Protein AF-G0QVH7-F1 (afdb_monomer_lite)

Secondary structure (DSSP, 8-state):
-HHHHHHHHHHHHHHHHHHHHHHHHHHHHHHHHHHHHHHHHHHHHHHHTTS-------STTS---HHHHHHHHHHHHHHHHHHHHHHHHHHHHHSPPP--EEEE-SSSS----EEEEHHHHHHHHHHHHHHHHHS-GGG--TT-HHHHHHHHHHHTHHHHHHHHHHHHHHHHHHHHHHHHHHHHHHHHHHHHHHHHHHHHHHHHHHHHHHHHHHHHHHHHHTS-HHHHHHHHHHHHHHHHHHTTTTS-----------------------SS---------THHHHHHHHHHHHHHHHHHHHHHHHHHHHHHHHHHHHHHHHHHHHHHHHHHHHHHHHHHHHHHHHH-TTS-BTTB-HHHHHHHHHHHHHHHHHHHHHHHHHHGGG--GGGTHHHHHHHHHHS-HHHHHHHHH---HHHHHHHHHHH-S-THHHHHHHHHHHHHHHHHHS---HHHHHHHHHHTTSHHHHHHHHIIIIIIHHHHHHHHHHHHHHHHHHHHHHHHHHHHHHHHHHHHHHHHIIIIIHHHHHHHHHHHHHHHHHHHTS-HHHHTTSHHHHHHIIIIIITT--

Radius of gyration: 44.22 Å; chains: 1; bounding box: 103×46×129 Å

Sequence (570 aa):
MLNCIEFGLNYKYIYIQNEEYLKVQYESQKFSCINEIISYLRELKLVSQGIRIPQYSLKQQIEKNIDSDSKTLKEMIQNSINQLKILNEKLINLSSPSEKVINIKYNEEDTNFYNLNINSVTEQIISRAHSLIQQEIQFIQNSQNDYYFISFNGLNDYSVVLLDIIQEKNTNLNTNLDFMLYFQINIIIIAFVLMIFFSIILSFLIGQTIQTKQTILRIFLEIEDKTAQYLYNNCQNFIAQVNQEDDDDANSDSYLFIDEKQDFNQQQESIFGKKKKKFKNTRYEVFGLFIKILFFSIFIEIYFIINYFCEKQQLNIIQNLHNEFNITHLTDGYYSLIFNGQNQNIIKKQQTFLNKNFSLYMSELIEIVFNLNTDIHLQHAQNNNYFDDYVGYLDSFNNIMFKDICIFISENQGVNFNDCNTFANEIVKQVIRYKLYVQFQMKNYQIYTNNQNTIYMNNIANLLRIPEFYELFSLQTLYIKSSYRYLQDILLKQMEFKIQNFIVQRILFLIIFIIVILVSLLLFWIPFLQNINKQIWSTKCLLSFIPVNEINKVYNIQYFIQNVILKRKV

Organism: Ichthyophthirius multifiliis (NCBI:txid5932)

Foldseek 3Di:
DLLVVLLVVVVVLLVVLLLLLLLLLLLLLLLLLLLLLLVLLLVLLCLLVVLDQFPLDPPPDDPSDSVVSLVVSLVSNVVSLVSNVVSLVVNVVSDPQDPDWFWFDQFPPDPHTDIDGLSVLSVLLSVLSVVSSPDDSNPSDCRDRSSVRSLFRSQARNSLVSVVVSVVSLVVSVVSLVVSLVVLVVSLVVLVVVLVVVLVVVLVVVVVLVVVLVLLVVVVVPPDPVVVVVLVVVVVVVVVVVVCVVPDDDDDDDDDDDDDDDDPPPPPPPVPPPPPPPPPPCVVVSVVVSVLSVVVSVVVSVLSVVVSVLSVVLSVLLVLLSQLLSLLSNQSSLLSSLSSLVSCCLVPQCRDGRNHRSLVCSLVSLVVNVVSVVSNVVSCVVNVVVFDCVLVLVVLCCCLQPHQLLVVCCVPPVDPSVSSVVLCVVPNDDPVCVVVVSVVVVVVSVVVVPDDDPVVSVVVSVVCHDVVVSSVVCCRSPRVNSSSSVSSVSSSVRSVVSSVVSSVVSVVSVVVVVVVVVVCCVPPVVVVVVVSVVSVVVSVVVLVSDDPVVCVVDPSSVCCCVCPCVVVVD

Structure (mmCIF, N/CA/C/O backbone):
data_AF-G0QVH7-F1
#
_entry.id   AF-G0QVH7-F1
#
loop_
_atom_site.group_PDB
_atom_site.id
_atom_site.type_symbol
_atom_site.label_atom_id
_atom_site.label_alt_id
_atom_site.label_comp_id
_atom_site.label_asym_id
_atom_site.label_entity_id
_atom_site.label_seq_id
_atom_site.pdbx_PDB_ins_code
_atom_site.Cartn_x
_atom_site.Cartn_y
_atom_site.Cartn_z
_atom_site.occupancy
_atom_site.B_iso_or_equiv
_atom_site.auth_seq_id
_atom_site.auth_comp_id
_atom_site.auth_asym_id
_atom_site.auth_atom_id
_atom_site.pdbx_PDB_model_num
ATOM 1 N N . MET A 1 1 ? 23.391 1.347 -21.516 1.00 65.25 1 MET A N 1
ATOM 2 C CA . MET A 1 1 ? 23.648 2.144 -20.295 1.00 65.25 1 MET A CA 1
ATOM 3 C C . MET A 1 1 ? 22.396 2.886 -19.849 1.00 65.25 1 MET A C 1
ATOM 5 O O . MET A 1 1 ? 21.928 2.575 -18.766 1.00 65.25 1 MET A O 1
ATOM 9 N N . LEU A 1 2 ? 21.812 3.772 -20.672 1.00 74.69 2 LEU A N 1
ATOM 10 C CA . LEU A 1 2 ? 20.575 4.499 -20.326 1.00 74.69 2 LEU A CA 1
ATOM 11 C C . LEU A 1 2 ? 19.437 3.558 -19.882 1.00 74.69 2 LEU A C 1
ATOM 13 O O . LEU A 1 2 ? 18.893 3.744 -18.804 1.00 74.69 2 LEU A O 1
ATOM 17 N N . ASN A 1 3 ? 19.195 2.466 -20.615 1.00 72.25 3 ASN A N 1
ATOM 18 C CA . ASN A 1 3 ? 18.166 1.474 -20.260 1.00 72.25 3 ASN A CA 1
ATOM 19 C C . ASN A 1 3 ? 18.432 0.761 -18.926 1.00 72.25 3 ASN A C 1
ATOM 21 O O . ASN A 1 3 ? 17.499 0.397 -18.223 1.00 72.25 3 ASN A O 1
ATOM 25 N N . CYS A 1 4 ? 19.701 0.540 -18.567 1.00 73.94 4 CYS A N 1
ATOM 26 C CA . CYS A 1 4 ? 20.053 -0.087 -17.290 1.00 73.94 4 CYS A CA 1
ATOM 27 C C . CYS A 1 4 ? 19.815 0.881 -16.124 1.00 73.94 4 CYS A C 1
ATOM 29 O O . CYS A 1 4 ? 19.400 0.452 -15.053 1.00 73.94 4 CYS A O 1
ATOM 31 N N . ILE A 1 5 ? 20.060 2.178 -16.348 1.00 75.44 5 ILE A N 1
ATOM 32 C CA . ILE A 1 5 ? 19.785 3.243 -15.377 1.00 75.44 5 ILE A CA 1
ATOM 33 C C . ILE A 1 5 ? 18.271 3.405 -15.197 1.00 75.44 5 ILE A C 1
ATOM 35 O O . ILE A 1 5 ? 17.802 3.395 -14.065 1.00 75.44 5 ILE A O 1
ATOM 39 N N . GLU A 1 6 ? 17.510 3.477 -16.292 1.00 79.94 6 GLU A N 1
ATOM 40 C CA . GLU A 1 6 ? 16.041 3.509 -16.275 1.00 79.94 6 GLU A CA 1
ATOM 41 C C . GLU A 1 6 ? 15.466 2.309 -15.511 1.00 79.94 6 GLU A C 1
ATOM 43 O O . GLU A 1 6 ? 14.672 2.477 -14.587 1.00 79.94 6 GLU A O 1
ATOM 48 N N . PHE A 1 7 ? 15.902 1.096 -15.861 1.00 78.06 7 PHE A N 1
ATOM 49 C CA . PHE A 1 7 ? 15.437 -0.125 -15.211 1.00 78.06 7 PHE A CA 1
ATOM 50 C C . PHE A 1 7 ? 15.760 -0.131 -13.712 1.00 78.06 7 PHE A C 1
ATOM 52 O O . PHE A 1 7 ? 14.882 -0.398 -12.895 1.00 78.06 7 PHE A O 1
ATOM 59 N N . GLY A 1 8 ? 17.001 0.200 -13.337 1.00 78.44 8 GLY A N 1
ATOM 60 C CA . GLY A 1 8 ? 17.431 0.211 -11.938 1.00 78.44 8 GLY A CA 1
ATOM 61 C C . GLY A 1 8 ? 16.697 1.252 -11.091 1.00 78.44 8 GLY A C 1
ATOM 62 O O . GLY A 1 8 ? 16.303 0.959 -9.962 1.00 78.44 8 GLY A O 1
ATOM 63 N N . LEU A 1 9 ? 16.469 2.450 -11.635 1.00 78.06 9 LEU A N 1
ATOM 64 C CA . LEU A 1 9 ? 15.738 3.505 -10.935 1.00 78.06 9 LEU A CA 1
ATOM 65 C C . LEU A 1 9 ? 14.272 3.132 -10.748 1.00 78.06 9 LEU A C 1
ATOM 67 O O . LEU A 1 9 ? 13.767 3.226 -9.632 1.00 78.06 9 LEU A O 1
ATOM 71 N N . ASN A 1 10 ? 13.601 2.631 -11.783 1.00 77.12 10 ASN A N 1
ATOM 72 C CA . ASN A 1 10 ? 12.195 2.274 -11.636 1.00 77.12 10 ASN A CA 1
ATOM 73 C C . ASN A 1 10 ? 12.003 1.044 -10.749 1.00 77.12 10 ASN A C 1
ATOM 75 O O . ASN A 1 10 ? 11.040 1.005 -9.993 1.00 77.12 10 ASN A O 1
ATOM 79 N N . TYR A 1 11 ? 12.920 0.073 -10.783 1.00 81.88 11 TYR A N 1
ATOM 80 C CA . TYR A 1 11 ? 12.908 -1.040 -9.834 1.00 81.88 11 TYR A CA 1
ATOM 81 C C . TYR A 1 11 ? 12.993 -0.535 -8.387 1.00 81.88 11 TYR A C 1
ATOM 83 O O . TYR A 1 11 ? 12.219 -0.962 -7.533 1.00 81.88 11 TYR A O 1
ATOM 91 N N . LYS A 1 12 ? 13.883 0.431 -8.120 1.00 84.38 12 LYS A N 1
ATOM 92 C CA . LYS A 1 12 ? 13.984 1.073 -6.805 1.00 84.38 12 LYS A CA 1
ATOM 93 C C . LYS A 1 12 ? 12.679 1.774 -6.412 1.00 84.38 12 LYS A C 1
ATOM 95 O O . LYS A 1 12 ? 12.243 1.616 -5.278 1.00 84.38 12 LYS A O 1
ATOM 100 N N . TYR A 1 13 ? 12.054 2.522 -7.319 1.00 81.62 13 TYR A N 1
ATOM 101 C CA . TYR A 1 13 ? 10.781 3.194 -7.034 1.00 81.62 13 TYR A CA 1
ATOM 102 C C . TYR A 1 13 ? 9.643 2.212 -6.765 1.00 81.62 13 TYR A C 1
ATOM 104 O O . TYR A 1 13 ? 8.891 2.410 -5.821 1.00 81.62 13 TYR A O 1
ATOM 112 N N . ILE A 1 14 ? 9.555 1.130 -7.536 1.00 79.75 14 ILE A N 1
ATOM 113 C CA . ILE A 1 14 ? 8.578 0.062 -7.314 1.00 79.75 14 ILE A CA 1
ATOM 114 C C . ILE A 1 14 ? 8.753 -0.559 -5.921 1.00 79.75 14 ILE A C 1
ATOM 116 O O . ILE A 1 14 ? 7.776 -0.778 -5.208 1.00 79.75 14 ILE A O 1
ATOM 120 N N . TYR A 1 15 ? 9.999 -0.818 -5.522 1.00 83.56 15 TYR A N 1
ATOM 121 C CA . TYR A 1 15 ? 10.307 -1.344 -4.197 1.00 83.56 15 TYR A CA 1
ATOM 122 C C . TYR A 1 15 ? 9.892 -0.366 -3.083 1.00 83.56 15 TYR A C 1
ATOM 124 O O . TYR A 1 15 ? 9.207 -0.767 -2.145 1.00 83.56 15 TYR A O 1
ATOM 132 N N . ILE A 1 16 ? 10.224 0.924 -3.231 1.00 86.00 16 ILE A N 1
ATOM 133 C CA . ILE A 1 16 ? 9.789 1.988 -2.308 1.00 86.00 16 ILE A CA 1
ATOM 134 C C . ILE A 1 16 ? 8.260 2.034 -2.225 1.00 86.00 16 ILE A C 1
ATOM 136 O O . ILE A 1 16 ? 7.710 2.127 -1.134 1.00 86.00 16 ILE A O 1
ATOM 140 N N . GLN A 1 17 ? 7.565 1.920 -3.357 1.00 85.62 17 GLN A N 1
ATOM 141 C CA . GLN A 1 17 ? 6.107 1.942 -3.399 1.00 85.62 17 GLN A CA 1
ATOM 142 C C . GLN A 1 17 ? 5.501 0.791 -2.579 1.00 85.62 17 GLN A C 1
ATOM 144 O O . GLN A 1 17 ? 4.543 1.013 -1.842 1.00 85.62 17 GLN A O 1
ATOM 149 N N . ASN A 1 18 ? 6.073 -0.418 -2.655 1.00 87.50 18 ASN A N 1
ATOM 150 C CA . ASN A 1 18 ? 5.597 -1.550 -1.855 1.00 87.50 18 ASN A CA 1
ATOM 151 C C . ASN A 1 18 ? 5.800 -1.325 -0.349 1.00 87.50 18 ASN A C 1
ATOM 153 O O . ASN A 1 18 ? 4.902 -1.584 0.452 1.00 87.50 18 ASN A O 1
ATOM 157 N N . GLU A 1 19 ? 6.961 -0.791 0.043 1.00 88.81 19 GLU A N 1
ATOM 158 C CA . GLU A 1 19 ? 7.214 -0.427 1.441 1.00 88.81 19 GLU A CA 1
ATOM 159 C C . GLU A 1 19 ? 6.240 0.649 1.941 1.00 88.81 19 GLU A C 1
ATOM 161 O O . GLU A 1 19 ? 5.760 0.565 3.072 1.00 88.81 19 GLU A O 1
ATOM 166 N N . GLU A 1 20 ? 5.903 1.640 1.114 1.00 89.50 20 GLU A N 1
ATOM 167 C CA . GLU A 1 20 ? 4.925 2.672 1.465 1.00 89.50 20 GLU A CA 1
ATOM 168 C C . GLU A 1 20 ? 3.497 2.110 1.610 1.00 89.50 20 GLU A C 1
ATOM 170 O O . GLU A 1 20 ? 2.791 2.488 2.548 1.00 89.50 20 GLU A O 1
ATOM 175 N N . TYR A 1 21 ? 3.077 1.146 0.778 1.00 91.44 21 TYR A N 1
ATOM 176 C CA . TYR A 1 21 ? 1.792 0.455 0.969 1.00 91.44 21 TYR A CA 1
ATOM 177 C C . TYR A 1 21 ? 1.724 -0.287 2.306 1.00 91.44 21 TYR A C 1
ATOM 179 O O . TYR A 1 21 ? 0.746 -0.139 3.043 1.00 91.44 21 TYR A O 1
ATOM 187 N N . LEU A 1 22 ? 2.785 -1.014 2.670 1.00 91.38 22 LEU A N 1
ATOM 188 C CA . LEU A 1 22 ? 2.882 -1.681 3.972 1.00 91.38 22 LEU A CA 1
ATOM 189 C C . LEU A 1 22 ? 2.801 -0.681 5.133 1.00 91.38 22 LEU A C 1
ATOM 191 O O . LEU A 1 22 ? 2.141 -0.947 6.138 1.00 91.38 22 LEU A O 1
ATOM 195 N N . LYS A 1 23 ? 3.426 0.496 5.001 1.00 91.25 23 LYS A N 1
ATOM 196 C CA . LYS A 1 23 ? 3.336 1.555 6.018 1.00 91.25 23 LYS A CA 1
ATOM 197 C C . LYS A 1 23 ? 1.904 2.050 6.190 1.00 91.25 23 LYS A C 1
ATOM 199 O O . LYS A 1 23 ? 1.480 2.215 7.331 1.00 91.25 23 LYS A O 1
ATOM 204 N N . VAL A 1 24 ? 1.163 2.285 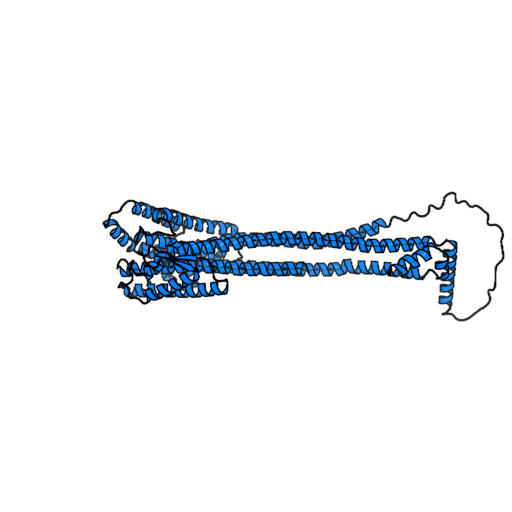5.106 1.00 92.31 24 VAL A N 1
ATOM 205 C CA . VAL A 1 24 ? -0.251 2.697 5.195 1.00 92.31 24 VAL A CA 1
ATOM 206 C C . VAL A 1 24 ? -1.091 1.605 5.849 1.00 92.31 24 VAL A C 1
ATOM 208 O O . VAL A 1 24 ? -1.878 1.899 6.750 1.00 92.31 24 VAL A O 1
ATOM 211 N N . GLN A 1 25 ? -0.889 0.345 5.456 1.00 92.25 25 GLN A N 1
ATOM 212 C CA . GLN A 1 25 ? -1.597 -0.786 6.048 1.00 92.25 25 GLN A CA 1
ATOM 213 C C . GLN A 1 25 ? -1.360 -0.865 7.559 1.00 92.25 25 GLN A C 1
ATOM 215 O O . GLN A 1 25 ? -2.318 -0.940 8.327 1.00 92.25 25 GLN A O 1
ATOM 220 N N . TYR A 1 26 ? -0.103 -0.811 8.003 1.00 92.75 26 TYR A N 1
ATOM 221 C CA . TYR A 1 26 ? 0.222 -0.920 9.423 1.00 92.75 26 TYR A CA 1
ATOM 222 C C . TYR A 1 26 ? -0.276 0.269 10.247 1.00 92.75 26 TYR A C 1
ATOM 224 O O . TYR A 1 26 ? -0.734 0.056 11.369 1.00 92.75 26 TYR A O 1
ATOM 232 N N . GLU A 1 27 ? -0.257 1.496 9.715 1.00 92.56 27 GLU A N 1
ATOM 233 C CA . GLU A 1 27 ? -0.864 2.647 10.406 1.00 92.56 27 GLU A CA 1
ATOM 234 C C . GLU A 1 27 ? -2.385 2.520 10.501 1.00 92.56 27 GLU A C 1
ATOM 236 O O . GLU A 1 27 ? -2.964 2.801 11.551 1.00 92.56 27 GLU A O 1
ATOM 241 N N . SER A 1 28 ? -3.045 2.039 9.443 1.00 92.88 28 SER A N 1
ATOM 242 C CA . SER A 1 28 ? -4.488 1.814 9.498 1.00 92.88 28 SER A CA 1
ATOM 243 C C . SER A 1 28 ? -4.859 0.700 10.484 1.00 92.88 28 SER A C 1
ATOM 245 O O . SER A 1 28 ? -5.771 0.847 11.299 1.00 92.88 28 SER A O 1
ATOM 247 N N . GLN A 1 29 ? -4.100 -0.398 10.500 1.00 91.75 29 GLN A N 1
ATOM 248 C CA . GLN A 1 29 ? -4.285 -1.469 11.480 1.00 91.75 29 GLN A CA 1
ATOM 249 C C . GLN A 1 29 ? -3.993 -0.991 12.907 1.00 91.75 29 GLN A C 1
ATOM 251 O O . GLN A 1 29 ? -4.698 -1.381 13.834 1.00 91.75 29 GLN A O 1
ATOM 256 N N . LYS A 1 30 ? -3.006 -0.107 13.104 1.00 93.12 30 LYS A N 1
ATOM 257 C CA . LYS A 1 30 ? -2.741 0.556 14.391 1.00 93.12 30 LYS A CA 1
ATOM 258 C C . LYS A 1 30 ? -3.943 1.392 14.835 1.00 93.12 30 LYS A C 1
ATOM 260 O O . LYS A 1 30 ? -4.366 1.276 15.986 1.00 93.12 30 LYS A O 1
ATOM 265 N N . PHE A 1 31 ? -4.531 2.168 13.925 1.00 94.00 31 PHE A N 1
ATOM 266 C CA . PHE A 1 31 ? -5.749 2.940 14.181 1.00 94.00 31 PHE A CA 1
ATOM 267 C C . PHE A 1 31 ? -6.937 2.040 14.556 1.00 94.00 31 PHE A C 1
ATOM 269 O O . PHE A 1 31 ? -7.632 2.309 15.538 1.00 94.00 31 PHE A O 1
ATOM 276 N N . SER A 1 32 ? -7.130 0.932 13.838 1.00 92.12 32 SER A N 1
ATOM 277 C CA . SER A 1 32 ? -8.135 -0.092 14.150 1.00 92.12 32 SER A CA 1
ATOM 278 C C . SER A 1 32 ? -7.918 -0.709 15.540 1.00 92.12 32 SER A C 1
ATOM 280 O O . SER A 1 32 ? -8.796 -0.619 16.400 1.00 92.12 32 SER A O 1
ATOM 282 N N . CYS A 1 33 ? -6.716 -1.220 15.829 1.00 92.19 33 CYS A N 1
ATOM 283 C CA . CYS A 1 33 ? -6.374 -1.846 17.112 1.00 92.19 33 CYS A CA 1
ATOM 284 C C . CYS A 1 33 ? -6.582 -0.917 18.319 1.00 92.19 33 CYS A C 1
ATOM 286 O O . CYS A 1 33 ? -6.999 -1.370 19.383 1.00 92.19 33 CYS A O 1
ATOM 288 N N . ILE A 1 34 ? -6.311 0.381 18.183 1.00 94.00 34 ILE A N 1
ATOM 289 C CA . ILE A 1 34 ? -6.510 1.336 19.282 1.00 94.00 34 ILE A CA 1
ATOM 290 C C . ILE A 1 34 ? -7.991 1.585 19.533 1.00 94.00 34 ILE A C 1
ATOM 292 O O . ILE A 1 34 ? -8.432 1.559 20.684 1.00 94.00 34 ILE A O 1
ATOM 296 N N . ASN A 1 35 ? -8.778 1.750 18.470 1.00 92.75 35 ASN A N 1
ATOM 297 C CA . ASN A 1 35 ? -10.224 1.854 18.607 1.00 92.75 35 ASN A CA 1
ATOM 298 C C . ASN A 1 35 ? -10.833 0.580 19.213 1.00 92.75 35 ASN A C 1
ATOM 300 O O . ASN A 1 35 ? -11.758 0.674 20.017 1.00 92.75 35 ASN A O 1
ATOM 304 N N . GLU A 1 36 ? -10.288 -0.598 18.920 1.00 90.19 36 GLU A N 1
ATOM 305 C CA . GLU A 1 36 ? -10.708 -1.841 19.573 1.00 90.19 36 GLU A CA 1
ATOM 306 C C . GLU A 1 36 ? -10.403 -1.864 21.065 1.00 90.19 36 GLU A C 1
ATOM 308 O O . GLU A 1 36 ? -11.285 -2.189 21.856 1.00 90.19 36 GLU A O 1
ATOM 313 N N . ILE A 1 37 ? -9.181 -1.496 21.465 1.00 92.81 37 ILE A N 1
ATOM 314 C CA . ILE A 1 37 ? -8.807 -1.426 22.883 1.00 92.81 37 ILE A CA 1
ATOM 315 C C . ILE A 1 37 ? -9.775 -0.495 23.622 1.00 92.81 37 ILE A C 1
ATOM 317 O O . ILE A 1 37 ? -10.302 -0.861 24.671 1.00 92.81 37 ILE A O 1
ATOM 321 N N . ILE A 1 38 ? -10.070 0.678 23.053 1.00 92.88 38 ILE A N 1
ATOM 322 C CA . ILE A 1 38 ? -11.018 1.639 23.633 1.00 92.88 38 ILE A CA 1
ATOM 323 C C . ILE A 1 38 ? -12.429 1.041 23.720 1.00 92.88 38 ILE A C 1
ATOM 325 O O . ILE A 1 38 ? -13.091 1.186 24.751 1.00 92.88 38 ILE A O 1
ATOM 329 N N . SER A 1 39 ? -12.875 0.347 22.671 1.00 89.56 39 SER A N 1
ATOM 330 C CA . SER A 1 39 ? -14.177 -0.319 22.626 1.00 89.56 39 SER A CA 1
ATOM 331 C C . SER A 1 39 ? -14.291 -1.374 23.728 1.00 89.56 39 SER A C 1
ATOM 333 O O . SER A 1 39 ? -15.182 -1.295 24.571 1.00 89.56 39 SER A O 1
ATOM 335 N N . TYR A 1 40 ? -13.338 -2.304 23.814 1.00 89.62 40 TYR A N 1
ATOM 336 C CA . TYR A 1 40 ? -13.360 -3.362 24.822 1.00 89.62 40 TYR A CA 1
ATOM 337 C C . TYR A 1 40 ? -13.193 -2.838 26.251 1.00 89.62 40 TYR A C 1
ATOM 339 O O . TYR A 1 40 ? -13.831 -3.363 27.159 1.00 89.62 40 TYR A O 1
ATOM 347 N N . LEU A 1 41 ? -12.399 -1.785 26.475 1.00 90.62 41 LEU A N 1
ATOM 348 C CA . LEU A 1 41 ? -12.286 -1.151 27.795 1.00 90.62 41 LEU A CA 1
ATOM 349 C C . LEU A 1 41 ? -13.599 -0.499 28.235 1.00 90.62 41 LEU A C 1
ATOM 351 O O . LEU A 1 41 ? -13.968 -0.563 29.409 1.00 90.62 41 LEU A O 1
ATOM 355 N N . ARG A 1 42 ? -14.333 0.112 27.305 1.00 87.56 42 ARG A N 1
ATOM 356 C CA . ARG A 1 42 ? -15.668 0.653 27.585 1.00 87.56 42 ARG A CA 1
ATOM 357 C C . ARG A 1 42 ? -16.667 -0.437 27.885 1.00 87.56 42 ARG A C 1
ATOM 359 O O . ARG A 1 42 ? -17.449 -0.291 28.818 1.00 87.56 42 ARG A O 1
ATOM 366 N N . GLU A 1 43 ? -16.611 -1.530 27.140 1.00 84.12 43 GLU A N 1
ATOM 367 C CA . GLU A 1 43 ? -17.443 -2.691 27.413 1.00 84.12 43 GLU A CA 1
ATOM 368 C C . GLU A 1 43 ? -17.134 -3.298 28.783 1.00 84.12 43 GLU A C 1
ATOM 370 O O . GLU A 1 43 ? -18.051 -3.565 29.557 1.00 84.12 43 GLU A O 1
ATOM 375 N N . LEU A 1 44 ? -15.854 -3.417 29.140 1.00 87.25 44 LEU A N 1
ATOM 376 C CA . LEU A 1 44 ? -15.420 -3.874 30.459 1.00 87.25 44 LEU A CA 1
ATOM 377 C C . LEU A 1 44 ? -15.947 -2.958 31.575 1.00 87.25 44 LEU A C 1
ATOM 379 O O . LEU A 1 44 ? -16.356 -3.434 32.634 1.00 87.25 44 LEU A O 1
ATOM 383 N N . LYS A 1 45 ? -16.019 -1.650 31.319 1.00 87.00 45 LYS A N 1
ATOM 384 C CA . LYS A 1 45 ? -16.647 -0.688 32.227 1.00 87.00 45 LYS A CA 1
ATOM 385 C C . LYS A 1 45 ? -18.173 -0.830 32.299 1.00 87.00 45 LYS A C 1
ATOM 387 O O . LYS A 1 45 ? -18.756 -0.689 33.368 1.00 87.00 45 LYS A O 1
ATOM 392 N N . LEU A 1 46 ? -18.862 -1.094 31.194 1.00 82.19 46 LEU A N 1
ATOM 393 C CA . LEU A 1 46 ? -20.309 -1.342 31.237 1.00 82.19 46 LEU A CA 1
ATOM 394 C C . LEU A 1 46 ? -20.630 -2.620 32.030 1.00 82.19 46 LEU A C 1
ATOM 396 O O . LEU A 1 46 ? -21.614 -2.659 32.774 1.00 82.19 46 LEU A O 1
ATOM 400 N N . VAL A 1 47 ? -19.765 -3.633 31.922 1.00 82.88 47 VAL A N 1
ATOM 401 C CA . VAL A 1 47 ? -19.802 -4.849 32.747 1.00 82.88 47 VAL A CA 1
ATOM 402 C C . VAL A 1 47 ? -19.556 -4.517 34.222 1.00 82.88 47 VAL A C 1
ATOM 404 O O . VAL A 1 47 ? -20.316 -4.980 35.071 1.00 82.88 47 VAL A O 1
ATOM 407 N N . SER A 1 48 ? -18.581 -3.654 34.545 1.00 84.38 48 SER A N 1
ATOM 408 C CA . SER A 1 48 ? -18.323 -3.242 35.938 1.00 84.38 48 SER A CA 1
ATOM 409 C C . SER A 1 48 ? -19.504 -2.537 36.598 1.00 84.38 48 SER A C 1
ATOM 411 O O . SER A 1 48 ? -19.717 -2.665 37.801 1.00 84.38 48 SER A O 1
ATOM 413 N N . GLN A 1 49 ? -20.312 -1.839 35.804 1.00 80.50 49 GLN A N 1
ATOM 414 C CA . GLN A 1 49 ? -21.512 -1.145 36.264 1.00 80.50 49 GLN A CA 1
ATOM 415 C C . GLN A 1 49 ? -22.747 -2.057 36.365 1.00 80.50 49 GLN A C 1
ATOM 417 O O . GLN A 1 49 ? -23.830 -1.576 36.700 1.00 80.50 49 GLN A O 1
ATOM 422 N N . GLY A 1 50 ? -22.635 -3.351 36.037 1.00 73.25 50 GLY A N 1
ATOM 423 C CA . GLY A 1 50 ? -23.779 -4.269 35.977 1.00 73.25 50 GLY A CA 1
ATOM 424 C C . GLY A 1 50 ? -24.814 -3.872 34.915 1.00 73.25 50 GLY A C 1
ATOM 425 O O . GLY A 1 50 ? -25.973 -4.297 34.948 1.00 73.25 50 GLY A O 1
ATOM 426 N N . ILE A 1 51 ? -24.429 -3.010 33.970 1.00 69.25 51 ILE A N 1
ATOM 427 C CA . ILE A 1 51 ? -25.284 -2.613 32.850 1.00 69.25 51 ILE A CA 1
ATOM 428 C C . ILE A 1 51 ? -25.330 -3.748 31.831 1.00 69.25 51 ILE A C 1
ATOM 430 O O . ILE A 1 51 ? -26.334 -3.892 31.141 1.00 69.25 51 ILE A O 1
ATOM 434 N N . ARG A 1 52 ? -24.296 -4.592 31.801 1.00 63.19 52 ARG A N 1
ATOM 435 C CA . ARG A 1 52 ? -24.077 -5.589 30.764 1.00 63.19 52 ARG A CA 1
ATOM 436 C C . ARG A 1 52 ? -23.791 -6.978 31.346 1.00 63.19 52 ARG A C 1
ATOM 438 O O . ARG A 1 52 ? -22.952 -7.099 32.230 1.00 63.19 52 ARG A O 1
ATOM 445 N N . ILE A 1 53 ? -24.431 -8.008 30.787 1.00 54.88 53 ILE A N 1
ATOM 446 C CA . ILE A 1 53 ? -23.965 -9.406 30.847 1.00 54.88 53 ILE A CA 1
ATOM 447 C C . ILE A 1 53 ? -23.745 -9.823 29.391 1.00 54.88 53 ILE A C 1
ATOM 449 O O . ILE A 1 53 ? -24.713 -10.155 28.700 1.00 54.88 53 ILE A O 1
ATOM 453 N N . PRO A 1 54 ? -22.528 -9.663 28.857 1.00 54.31 54 PRO A N 1
ATOM 454 C CA . PRO A 1 54 ? -22.247 -10.078 27.498 1.00 54.31 54 PRO A CA 1
ATOM 455 C C . PRO A 1 54 ? -22.527 -11.567 27.250 1.00 54.31 54 PRO A C 1
ATOM 457 O O . PRO A 1 54 ? -22.511 -12.398 28.145 1.00 54.31 54 PRO A O 1
ATOM 460 N N . GLN A 1 55 ? -22.778 -11.921 25.992 1.00 55.88 55 GLN A N 1
ATOM 461 C CA . GLN A 1 55 ? -22.827 -13.316 25.546 1.00 55.88 55 GLN A CA 1
ATOM 462 C C . GLN A 1 55 ? -21.542 -13.664 24.785 1.00 55.88 55 GLN A C 1
ATOM 464 O O . GLN A 1 55 ? -21.591 -14.241 23.703 1.00 55.88 55 GLN A O 1
ATOM 469 N N . TYR A 1 56 ? -20.371 -13.262 25.296 1.00 50.59 56 TYR A N 1
ATOM 470 C CA . TYR A 1 56 ? -19.119 -13.464 24.552 1.00 50.59 56 TYR A CA 1
ATOM 471 C C . TYR A 1 56 ? -18.701 -14.937 24.458 1.00 50.59 56 TYR A C 1
ATOM 473 O O . TYR A 1 56 ? -17.868 -15.282 23.620 1.00 50.59 56 TYR A O 1
ATOM 481 N N . SER A 1 57 ? -19.310 -15.820 25.256 1.00 43.34 57 SER A N 1
ATOM 482 C CA . SER A 1 57 ? -19.205 -17.264 25.065 1.00 43.34 57 SER A CA 1
ATOM 483 C C . SER A 1 57 ? -20.436 -17.816 24.332 1.00 43.34 57 SER A C 1
ATOM 485 O O . SER A 1 57 ? -21.493 -18.042 24.909 1.00 43.34 57 SER A O 1
ATOM 487 N N . LEU A 1 58 ? -20.278 -18.092 23.034 1.00 45.78 58 LEU A N 1
ATOM 488 C CA . LEU A 1 58 ? -21.208 -18.946 22.275 1.00 45.78 58 LEU A CA 1
ATOM 489 C C . LEU A 1 58 ? -20.990 -20.442 22.575 1.00 45.78 58 LEU A C 1
ATOM 491 O O . LEU A 1 58 ? -21.804 -21.285 22.203 1.00 45.78 58 LEU A O 1
ATOM 495 N N . LYS A 1 59 ? -19.929 -20.791 23.323 1.00 44.28 59 LYS A N 1
ATOM 496 C CA . LYS A 1 59 ? -19.776 -22.129 23.905 1.00 44.28 59 LYS A CA 1
ATOM 497 C C . LYS A 1 59 ? -20.871 -22.333 24.954 1.00 44.28 59 LYS A C 1
ATOM 499 O O . LYS A 1 59 ? -20.772 -21.820 26.063 1.00 44.28 59 LYS A O 1
ATOM 504 N N . GLN A 1 60 ? -21.880 -23.114 24.577 1.00 43.78 60 GLN A N 1
ATOM 505 C CA . GLN A 1 60 ? -23.145 -23.416 25.265 1.00 43.78 60 GLN A CA 1
ATOM 506 C C . GLN A 1 60 ? -23.082 -23.942 26.723 1.00 43.78 60 GLN A C 1
ATOM 508 O O . GLN A 1 60 ? -24.061 -24.521 27.183 1.00 43.78 60 GLN A O 1
ATOM 513 N N . GLN A 1 61 ? -22.000 -23.782 27.492 1.00 45.09 61 GLN A N 1
ATOM 514 C CA . GLN A 1 61 ? -21.903 -24.361 28.846 1.00 45.09 61 GLN A CA 1
ATOM 515 C C . GLN A 1 61 ? -21.161 -23.515 29.894 1.00 45.09 61 GLN A C 1
ATOM 517 O O . GLN A 1 61 ? -20.992 -23.984 31.016 1.00 45.09 61 GLN A O 1
ATOM 522 N N . ILE A 1 62 ? -20.727 -22.289 29.588 1.00 52.19 62 ILE A N 1
ATOM 523 C CA . ILE A 1 62 ? -20.146 -21.412 30.618 1.00 52.19 62 ILE A CA 1
ATOM 524 C C . ILE A 1 62 ? -21.293 -20.652 31.293 1.00 52.19 62 ILE A C 1
ATOM 526 O O . ILE A 1 62 ? -22.102 -20.018 30.616 1.00 52.19 62 ILE A O 1
ATOM 530 N N . GLU A 1 63 ? -21.403 -20.752 32.621 1.00 55.25 63 GLU A N 1
ATOM 531 C CA . GLU A 1 63 ? -22.374 -19.975 33.396 1.00 55.25 63 GLU A CA 1
ATOM 532 C C . GLU A 1 63 ? -22.225 -18.485 33.059 1.00 55.25 63 GLU A C 1
ATOM 534 O O . GLU A 1 63 ? -21.142 -17.917 33.196 1.00 55.25 63 GLU A O 1
ATOM 539 N N . LYS A 1 64 ? -23.320 -17.867 32.596 1.00 64.56 64 LYS A N 1
ATOM 540 C CA . LYS A 1 64 ? -23.402 -16.441 32.252 1.00 64.56 64 LYS A CA 1
ATOM 541 C C . LYS A 1 64 ? -23.177 -15.605 33.512 1.00 64.56 64 LYS A C 1
ATOM 543 O O . LYS A 1 64 ? -24.124 -15.294 34.232 1.00 64.56 64 LYS A O 1
ATOM 548 N N . ASN A 1 65 ? -21.921 -15.288 33.794 1.00 72.19 65 ASN A N 1
ATOM 549 C CA . ASN A 1 65 ? -21.509 -14.519 34.960 1.00 72.19 65 ASN A CA 1
ATOM 550 C C . ASN A 1 65 ? -20.557 -13.392 34.535 1.00 72.19 65 ASN A C 1
ATOM 552 O O . ASN A 1 65 ? -19.711 -13.579 33.658 1.00 72.19 65 ASN A O 1
ATOM 556 N N . ILE A 1 66 ? -20.665 -12.250 35.215 1.00 76.81 66 ILE A N 1
ATOM 557 C CA . ILE A 1 66 ? -19.834 -11.046 35.068 1.00 76.81 66 ILE A CA 1
ATOM 558 C C . ILE A 1 66 ? -18.338 -11.393 35.027 1.00 76.81 66 ILE A C 1
ATOM 560 O O . ILE A 1 66 ? -17.591 -10.834 34.222 1.00 76.81 66 ILE A O 1
ATOM 564 N N . ASP A 1 67 ? -17.902 -12.355 35.843 1.00 80.56 67 ASP A N 1
ATOM 565 C CA . ASP A 1 67 ? -16.502 -12.785 35.907 1.00 80.56 67 ASP A CA 1
ATOM 566 C C . ASP A 1 67 ? -16.027 -13.469 34.615 1.00 80.56 67 ASP A C 1
ATOM 568 O O . ASP A 1 67 ? -14.902 -13.244 34.162 1.00 80.56 67 ASP A O 1
ATOM 572 N N . SER A 1 68 ? -16.890 -14.276 33.990 1.00 78.12 68 SER A N 1
ATOM 573 C CA . SER A 1 68 ? -16.578 -14.981 32.739 1.00 78.12 68 SER A CA 1
ATOM 574 C C . SER A 1 68 ? -16.457 -14.017 31.553 1.00 78.12 68 SER A C 1
ATOM 576 O O . SER A 1 68 ? -15.535 -14.127 30.738 1.00 78.12 68 SER A O 1
ATOM 578 N N . ASP A 1 69 ? -17.327 -13.009 31.504 1.00 77.19 69 ASP A N 1
ATOM 579 C CA . ASP A 1 69 ? -17.318 -11.985 30.464 1.00 77.19 69 ASP A CA 1
ATOM 580 C C . ASP A 1 69 ? -16.154 -11.016 30.630 1.00 77.19 69 ASP A C 1
ATOM 582 O O . ASP A 1 69 ? -15.480 -10.681 29.657 1.00 77.19 69 ASP A O 1
ATOM 586 N N . SER A 1 70 ? -15.866 -10.614 31.869 1.00 84.50 70 SER A N 1
ATOM 587 C CA . SER A 1 70 ? -14.674 -9.835 32.195 1.00 84.50 70 SER A CA 1
ATOM 588 C C . SER A 1 70 ? -13.403 -10.550 31.759 1.00 84.50 70 SER A C 1
ATOM 590 O O . SER A 1 70 ? -12.551 -9.942 31.112 1.00 84.50 70 SER A O 1
ATOM 592 N N . LYS A 1 71 ? -13.282 -11.851 32.050 1.00 87.25 71 LYS A N 1
ATOM 593 C CA . LYS A 1 71 ? -12.130 -12.645 31.618 1.00 87.25 71 LYS A CA 1
ATOM 594 C C . LYS A 1 71 ? -11.997 -12.653 30.094 1.00 87.25 71 LYS A C 1
ATOM 596 O O . LYS A 1 71 ? -10.913 -12.385 29.583 1.00 87.25 71 LYS A O 1
ATOM 601 N N . THR A 1 72 ? -13.097 -12.880 29.379 1.00 83.50 72 THR A N 1
ATOM 602 C CA . THR A 1 72 ? -13.107 -12.906 27.908 1.00 83.50 72 THR A CA 1
ATOM 603 C C . THR A 1 72 ? -12.732 -11.545 27.312 1.00 83.50 72 THR A C 1
ATOM 605 O O . THR A 1 72 ? -11.893 -11.466 26.417 1.00 83.50 72 THR A O 1
ATOM 608 N N . LEU A 1 73 ? -13.284 -10.451 27.845 1.00 86.31 73 LEU A N 1
ATOM 609 C CA . LEU A 1 73 ? -12.935 -9.090 27.431 1.00 86.31 73 LEU A CA 1
ATOM 610 C C . LEU A 1 73 ? -11.466 -8.767 27.715 1.00 86.31 73 LEU A C 1
ATOM 612 O O . LEU A 1 73 ? -10.791 -8.200 26.861 1.00 86.31 73 LEU A O 1
ATOM 616 N N . LYS A 1 74 ? -10.943 -9.160 28.880 1.00 90.69 74 LYS A N 1
ATOM 617 C CA . LYS A 1 74 ? -9.523 -8.999 29.224 1.00 90.69 74 LYS A CA 1
ATOM 618 C C . LYS A 1 74 ? -8.612 -9.760 28.260 1.00 90.69 74 LYS A C 1
ATOM 620 O O . LYS A 1 74 ? -7.599 -9.207 27.838 1.00 90.69 74 LYS A O 1
ATOM 625 N N . GLU A 1 75 ? -8.981 -10.978 27.863 1.00 89.56 75 GLU A N 1
ATOM 626 C CA . GLU A 1 75 ? -8.264 -11.748 26.836 1.00 89.56 75 GLU A CA 1
ATOM 627 C C . GLU A 1 75 ? -8.307 -11.049 25.465 1.00 89.56 75 GLU A C 1
ATOM 629 O O . GLU A 1 75 ? -7.277 -10.936 24.798 1.00 89.56 75 GLU A O 1
ATOM 634 N N . MET A 1 76 ? -9.461 -10.505 25.059 1.00 87.50 76 MET A N 1
ATOM 635 C CA . MET A 1 76 ? -9.589 -9.731 23.816 1.00 87.50 76 MET A CA 1
ATOM 636 C C . MET A 1 76 ? -8.734 -8.457 23.835 1.00 87.50 76 MET A C 1
ATOM 638 O O . MET A 1 76 ? -8.009 -8.201 22.873 1.00 87.50 76 MET A O 1
ATOM 642 N N . ILE A 1 77 ? -8.749 -7.696 24.936 1.00 91.25 77 ILE A N 1
ATOM 643 C CA . ILE A 1 77 ? -7.899 -6.507 25.107 1.00 91.25 77 ILE A CA 1
ATOM 644 C C . ILE A 1 77 ? -6.424 -6.911 25.028 1.00 91.25 77 ILE A C 1
ATOM 646 O O . ILE A 1 77 ? -5.658 -6.277 24.307 1.00 91.25 77 ILE A O 1
ATOM 650 N N . GLN A 1 78 ? -6.021 -7.985 25.713 1.00 93.50 78 GLN A N 1
ATOM 651 C CA . GLN A 1 78 ? -4.643 -8.475 25.687 1.00 93.50 78 GLN A CA 1
ATOM 652 C C . GLN A 1 78 ? -4.200 -8.854 24.265 1.00 93.50 78 GLN A C 1
ATOM 654 O O . GLN A 1 78 ? -3.085 -8.522 23.858 1.00 93.50 78 GLN A O 1
ATOM 659 N N . ASN A 1 79 ? -5.070 -9.500 23.485 1.00 91.31 79 ASN A N 1
ATOM 660 C CA . ASN A 1 79 ? -4.794 -9.829 22.089 1.00 91.31 79 ASN A CA 1
ATOM 661 C C . ASN A 1 79 ? -4.630 -8.571 21.225 1.00 91.31 79 ASN A C 1
ATOM 663 O O . ASN A 1 79 ? -3.663 -8.487 20.465 1.00 91.31 79 ASN A O 1
ATOM 667 N N . SER A 1 80 ? -5.508 -7.572 21.369 1.00 91.31 80 SER A N 1
ATOM 668 C CA . SER A 1 80 ? -5.382 -6.297 20.647 1.00 91.31 80 SER A CA 1
ATOM 669 C C . SER A 1 80 ? -4.127 -5.515 21.065 1.00 91.31 80 SER A C 1
ATOM 671 O O . SER A 1 80 ? -3.476 -4.919 20.210 1.00 91.31 80 SER A O 1
ATOM 673 N N . ILE A 1 81 ? -3.711 -5.573 22.338 1.00 93.31 81 ILE A N 1
ATOM 674 C CA . ILE A 1 81 ? -2.443 -4.979 22.794 1.00 93.31 81 ILE A CA 1
ATOM 675 C C . ILE A 1 81 ? -1.240 -5.682 22.158 1.00 93.31 81 ILE A C 1
ATOM 677 O O . ILE A 1 81 ? -0.336 -5.015 21.654 1.00 93.31 81 ILE A O 1
ATOM 681 N N . ASN A 1 82 ? -1.224 -7.017 22.148 1.00 94.44 82 ASN A N 1
ATOM 682 C CA . ASN A 1 82 ? -0.145 -7.782 21.524 1.00 94.44 82 ASN A CA 1
ATOM 683 C C . ASN A 1 82 ? -0.029 -7.447 20.027 1.00 94.44 82 ASN A C 1
ATOM 685 O O . ASN A 1 82 ? 1.076 -7.232 19.528 1.00 94.44 82 ASN A O 1
ATOM 689 N N . GLN A 1 83 ? -1.162 -7.341 19.322 1.00 91.88 83 GLN A N 1
ATOM 690 C CA . GLN A 1 83 ? -1.194 -6.903 17.924 1.00 91.88 83 GLN A CA 1
ATOM 691 C C . GLN A 1 83 ? -0.652 -5.478 17.765 1.00 91.88 83 GLN A C 1
ATOM 693 O O . GLN A 1 83 ? 0.207 -5.247 16.917 1.00 91.88 83 GLN A O 1
ATOM 698 N N . LEU A 1 84 ? -1.095 -4.537 18.604 1.00 93.56 84 LEU A N 1
ATOM 699 C CA . LEU A 1 84 ? -0.629 -3.151 18.575 1.00 93.56 84 LEU A CA 1
ATOM 700 C C . LEU A 1 84 ? 0.886 -3.046 18.802 1.00 93.56 84 LEU A C 1
ATOM 702 O O . LEU A 1 84 ? 1.555 -2.284 18.107 1.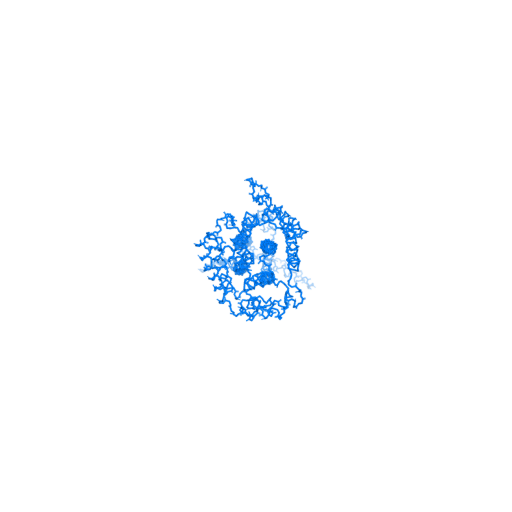00 93.56 84 LEU A O 1
ATOM 706 N N . LYS A 1 85 ? 1.440 -3.842 19.722 1.00 93.31 85 LYS A N 1
ATOM 707 C CA . LYS A 1 85 ? 2.883 -3.900 19.980 1.00 93.31 85 LYS A CA 1
ATOM 708 C C . LYS A 1 85 ? 3.658 -4.368 18.746 1.00 93.31 85 LYS A C 1
ATOM 710 O O . LYS A 1 85 ? 4.597 -3.693 18.334 1.00 93.31 85 LYS A O 1
ATOM 715 N N . ILE A 1 86 ? 3.224 -5.468 18.124 1.00 93.81 86 ILE A N 1
ATOM 716 C CA . ILE A 1 86 ? 3.844 -6.002 16.899 1.00 93.81 86 ILE A CA 1
ATOM 717 C C . ILE A 1 86 ? 3.788 -4.969 15.767 1.00 93.81 86 ILE A C 1
ATOM 719 O O . ILE A 1 86 ? 4.771 -4.775 15.055 1.00 93.81 86 ILE A O 1
ATOM 723 N N . LEU A 1 87 ? 2.650 -4.290 15.593 1.00 91.94 87 LEU A N 1
ATOM 724 C CA . LEU A 1 87 ? 2.491 -3.250 14.573 1.00 91.94 87 LEU A CA 1
ATOM 725 C C . LEU A 1 87 ? 3.415 -2.058 14.828 1.00 91.94 87 LEU A C 1
ATOM 727 O O . LEU A 1 87 ? 4.046 -1.567 13.895 1.00 91.94 87 LEU A O 1
ATOM 731 N N . ASN A 1 88 ? 3.538 -1.622 16.082 1.00 90.56 88 ASN A N 1
ATOM 732 C CA . ASN A 1 88 ? 4.417 -0.517 16.448 1.00 90.56 88 ASN A CA 1
ATOM 733 C C . ASN A 1 88 ? 5.894 -0.864 16.197 1.00 90.56 88 ASN A C 1
ATOM 735 O O . ASN A 1 88 ? 6.617 -0.062 15.615 1.00 90.56 88 ASN A O 1
ATOM 739 N N . GLU A 1 89 ? 6.330 -2.079 16.547 1.00 90.69 89 GLU A N 1
ATOM 740 C CA . GLU A 1 89 ? 7.684 -2.570 16.249 1.00 90.69 89 GLU A CA 1
ATOM 741 C C . GLU A 1 89 ? 7.950 -2.627 14.736 1.00 90.69 89 GLU A C 1
ATOM 743 O O . GLU A 1 89 ? 8.985 -2.153 14.264 1.00 90.69 89 GLU A O 1
ATOM 748 N N . LYS A 1 90 ? 6.996 -3.143 13.947 1.00 91.44 90 LYS A N 1
ATOM 749 C CA . LYS A 1 90 ? 7.094 -3.159 12.478 1.00 91.44 90 LYS A CA 1
ATOM 750 C C . LYS A 1 90 ? 7.198 -1.750 11.891 1.00 91.44 90 LYS A C 1
ATOM 752 O O . LYS A 1 90 ? 8.017 -1.529 11.003 1.00 91.44 90 LYS A O 1
ATOM 757 N N . LEU A 1 91 ? 6.406 -0.799 12.387 1.00 88.62 91 LEU A N 1
ATOM 758 C CA . LEU A 1 91 ? 6.443 0.594 11.936 1.00 88.62 91 LEU A CA 1
ATOM 759 C C . LEU A 1 91 ? 7.773 1.276 12.276 1.00 88.62 91 LEU A C 1
ATOM 761 O O . LEU A 1 91 ? 8.328 1.954 11.416 1.00 88.62 91 LEU A O 1
ATOM 765 N N . ILE A 1 92 ? 8.317 1.055 13.476 1.00 87.69 92 ILE A N 1
ATOM 766 C CA . ILE A 1 92 ? 9.630 1.585 13.882 1.00 87.69 92 ILE A CA 1
ATOM 767 C C . ILE A 1 92 ? 10.756 1.011 13.008 1.00 87.69 92 ILE A C 1
ATOM 769 O O . ILE A 1 92 ? 11.691 1.724 12.659 1.00 87.69 92 ILE A O 1
ATOM 773 N N . ASN A 1 93 ? 10.662 -0.260 12.609 1.00 87.44 93 ASN A N 1
ATOM 774 C CA . ASN A 1 93 ? 11.660 -0.875 11.730 1.00 87.44 93 ASN A CA 1
ATOM 775 C C . ASN A 1 93 ? 11.577 -0.364 10.282 1.00 87.44 93 ASN A C 1
ATOM 777 O O . ASN A 1 93 ? 12.595 -0.296 9.597 1.00 87.44 93 ASN A O 1
ATOM 781 N N . LEU A 1 94 ? 10.375 -0.021 9.808 1.00 82.75 94 LEU A N 1
ATOM 782 C CA . LEU A 1 94 ? 10.136 0.439 8.434 1.00 82.75 94 LEU A CA 1
ATOM 783 C C . LEU A 1 94 ? 10.259 1.955 8.258 1.00 82.75 94 LEU A C 1
ATOM 785 O O . LEU A 1 94 ? 10.383 2.436 7.130 1.00 82.75 94 LEU A O 1
ATOM 789 N N . SER A 1 95 ? 10.170 2.730 9.336 1.00 74.25 95 SER A N 1
ATOM 790 C CA . SER A 1 95 ? 10.150 4.189 9.269 1.00 74.25 95 SER A CA 1
ATOM 791 C C . SER A 1 95 ? 10.943 4.826 10.398 1.00 74.25 95 SER A C 1
ATOM 793 O O . SER A 1 95 ? 10.956 4.343 11.527 1.00 74.25 95 SER A O 1
ATOM 795 N N . SER A 1 96 ? 11.580 5.958 10.094 1.00 67.38 96 SER A N 1
ATOM 796 C CA . SER A 1 96 ? 12.084 6.853 11.130 1.00 67.38 96 SER A CA 1
ATOM 797 C C . SER A 1 96 ? 10.935 7.226 12.075 1.00 67.38 96 SER A C 1
ATOM 799 O O . SER A 1 96 ? 9.823 7.462 11.589 1.00 67.38 96 SER A O 1
ATOM 801 N N . PRO A 1 97 ? 11.174 7.297 13.397 1.00 64.50 97 PRO A N 1
ATOM 802 C CA . PRO A 1 97 ? 10.134 7.622 14.363 1.00 64.50 97 PRO A CA 1
ATOM 803 C C . PRO A 1 97 ? 9.444 8.923 13.950 1.00 64.50 97 PRO A C 1
ATOM 805 O O . PRO A 1 97 ? 10.099 9.943 13.755 1.00 64.50 97 PRO A O 1
ATOM 808 N N . SER A 1 98 ? 8.124 8.875 13.773 1.00 69.50 98 SER A N 1
ATOM 809 C CA . SER A 1 98 ? 7.350 10.035 13.337 1.00 69.50 98 SER A CA 1
ATOM 810 C C . SER A 1 98 ? 7.516 11.180 14.331 1.00 69.50 98 SER A C 1
ATOM 812 O O . SER A 1 98 ? 7.323 10.987 15.529 1.00 69.50 98 SER A O 1
ATOM 814 N N . GLU A 1 99 ? 7.818 12.379 13.845 1.00 78.00 99 GLU A N 1
ATOM 815 C CA . GLU A 1 99 ? 8.014 13.570 14.685 1.00 78.00 99 GLU A CA 1
ATOM 816 C C . GLU A 1 99 ? 6.693 14.244 15.095 1.00 78.00 99 GLU A C 1
ATOM 818 O O . GLU A 1 99 ? 6.696 15.276 15.763 1.00 78.00 99 GLU A O 1
ATOM 823 N N . LYS A 1 100 ? 5.544 13.674 14.701 1.00 87.19 100 LYS A N 1
ATOM 824 C CA . LYS A 1 100 ? 4.226 14.237 15.007 1.00 87.19 100 LYS A CA 1
ATOM 825 C C . LYS A 1 100 ? 3.992 14.242 16.518 1.00 87.19 100 LYS A C 1
ATOM 827 O O . LYS A 1 100 ? 4.125 13.222 17.202 1.00 87.19 100 LYS A O 1
ATOM 832 N N . VAL A 1 101 ? 3.624 15.418 17.010 1.00 90.12 101 VAL A N 1
ATOM 833 C CA . VAL A 1 101 ? 3.352 15.691 18.418 1.00 90.12 101 VAL A CA 1
ATOM 834 C C . VAL A 1 101 ? 1.847 15.657 18.656 1.00 90.12 101 VAL A C 1
ATOM 836 O O . VAL A 1 101 ? 1.069 16.165 17.853 1.00 90.12 101 VAL A O 1
ATOM 839 N N . ILE A 1 102 ? 1.457 15.057 19.772 1.00 91.56 102 ILE A N 1
ATOM 840 C CA . ILE A 1 102 ? 0.087 14.910 20.241 1.00 91.56 102 ILE A CA 1
ATOM 841 C C . ILE A 1 102 ? -0.037 15.648 21.566 1.00 91.56 102 ILE A C 1
ATOM 843 O O . ILE A 1 102 ? 0.804 15.490 22.456 1.00 91.56 102 ILE A O 1
ATOM 847 N N . ASN A 1 103 ? -1.114 16.412 21.697 1.00 92.00 103 ASN A N 1
ATOM 848 C CA . ASN A 1 103 ? -1.499 17.036 22.950 1.00 92.00 103 ASN A CA 1
ATOM 849 C C . ASN A 1 103 ? -2.289 16.011 23.768 1.00 92.00 103 ASN A C 1
ATOM 851 O O . ASN A 1 103 ? -3.283 15.469 23.297 1.00 92.00 103 ASN A O 1
ATOM 855 N N . ILE A 1 104 ? -1.838 15.708 24.980 1.00 92.88 104 ILE A N 1
ATOM 856 C CA . ILE A 1 104 ? -2.484 14.723 25.852 1.00 92.88 104 ILE A CA 1
ATOM 857 C C . ILE A 1 104 ? -2.900 15.337 27.187 1.00 92.88 104 ILE A C 1
ATOM 859 O O . ILE A 1 104 ? -2.252 16.248 27.707 1.00 92.88 104 ILE A O 1
ATOM 863 N N . LYS A 1 105 ? -3.963 14.785 27.770 1.00 91.69 105 LYS A N 1
ATOM 864 C CA . LYS A 1 105 ? -4.423 15.054 29.136 1.00 91.69 105 LYS A CA 1
ATOM 865 C C . LYS A 1 105 ? -4.314 13.801 29.987 1.00 91.69 105 LYS A C 1
ATOM 867 O O . LYS A 1 105 ? -4.794 12.743 29.582 1.00 91.69 105 LYS A O 1
ATOM 872 N N . TYR A 1 106 ? -3.711 13.907 31.167 1.00 89.12 106 TYR A N 1
ATOM 873 C CA . TYR A 1 106 ? -3.581 12.760 32.063 1.00 89.12 106 TYR A CA 1
ATOM 874 C C . TYR A 1 106 ? -4.854 12.500 32.855 1.00 89.12 106 TYR A C 1
ATOM 876 O O . TYR A 1 106 ? -5.287 11.349 32.915 1.00 89.12 106 TYR A O 1
ATOM 884 N N . ASN A 1 107 ? -5.471 13.560 33.375 1.00 88.81 107 ASN A N 1
ATOM 885 C CA . ASN A 1 107 ? -6.700 13.486 34.152 1.00 88.81 107 ASN A CA 1
ATOM 886 C C . ASN A 1 107 ? -7.776 14.416 33.583 1.00 88.81 107 ASN A C 1
ATOM 888 O O . ASN A 1 107 ? -7.500 15.317 32.789 1.00 88.81 107 ASN A O 1
ATOM 892 N N . GLU A 1 108 ? -9.022 14.200 34.003 1.00 84.19 108 GLU A N 1
ATOM 893 C CA . GLU A 1 108 ? -10.147 15.048 33.599 1.00 84.19 108 GLU A CA 1
ATOM 894 C C . GLU A 1 108 ? -10.042 16.470 34.165 1.00 84.19 108 GLU A C 1
ATOM 896 O O . GLU A 1 108 ? -10.396 17.437 33.493 1.00 84.19 108 GLU A O 1
ATOM 901 N N . GLU A 1 109 ? -9.516 16.591 35.383 1.00 84.94 109 GLU A N 1
ATOM 902 C CA . GLU A 1 109 ? -9.357 17.862 36.098 1.00 84.94 109 GLU A CA 1
ATOM 903 C C . GLU A 1 109 ? -8.143 18.672 35.615 1.00 84.94 109 GLU A C 1
ATOM 905 O O . GLU A 1 109 ? -8.034 19.863 35.913 1.00 84.94 109 GLU A O 1
ATOM 910 N N . ASP A 1 110 ? -7.244 18.056 34.838 1.00 84.19 110 ASP A N 1
ATOM 911 C CA . ASP A 1 110 ? -6.058 18.731 34.322 1.00 84.19 110 ASP A CA 1
ATOM 912 C C . ASP A 1 110 ? -6.447 19.746 33.235 1.00 84.19 110 ASP A C 1
ATOM 914 O O . ASP A 1 110 ? -6.963 19.414 32.161 1.00 84.19 110 ASP A O 1
ATOM 918 N N . THR A 1 111 ? -6.137 21.016 33.487 1.00 81.06 111 THR A N 1
ATOM 919 C CA . THR A 1 111 ? -6.286 22.098 32.503 1.00 81.06 111 THR A CA 1
ATOM 920 C C . THR A 1 111 ? -5.139 22.129 31.493 1.00 81.06 111 THR A C 1
ATOM 922 O O . THR A 1 111 ? -5.315 22.630 30.381 1.00 81.06 111 THR A O 1
ATOM 925 N N . ASN A 1 112 ? -3.982 21.572 31.857 1.00 88.38 112 ASN A N 1
ATOM 926 C CA . ASN A 1 112 ? -2.775 21.585 31.040 1.00 88.38 112 ASN A CA 1
ATOM 927 C C . ASN A 1 112 ? -2.744 20.407 30.061 1.00 88.38 112 ASN A C 1
ATOM 929 O O . ASN A 1 112 ? -3.037 19.268 30.423 1.00 88.38 112 ASN A O 1
ATOM 933 N N . PHE A 1 113 ? -2.326 20.689 28.830 1.00 89.50 113 PHE A N 1
ATOM 934 C CA . PHE A 1 113 ? -1.997 19.672 27.838 1.00 89.50 113 PHE A CA 1
ATOM 935 C C . PHE A 1 113 ? -0.488 19.417 27.844 1.00 89.50 113 PHE A C 1
ATOM 937 O O . PHE A 1 113 ? 0.303 20.353 27.982 1.00 89.50 113 PHE A O 1
ATOM 944 N N . TYR A 1 114 ? -0.092 18.157 27.674 1.00 91.50 114 TYR A N 1
ATOM 945 C CA . TYR A 1 114 ? 1.306 17.763 27.528 1.00 91.50 114 TYR A CA 1
ATOM 946 C C . TYR A 1 114 ? 1.574 17.324 26.095 1.00 91.50 114 TYR A C 1
ATOM 948 O O . TYR A 1 114 ? 0.795 16.579 25.510 1.00 91.50 114 TYR A O 1
ATOM 956 N N . ASN A 1 115 ? 2.701 17.761 25.550 1.00 92.00 115 ASN A N 1
ATOM 957 C CA . ASN A 1 115 ? 3.078 17.490 24.171 1.00 92.00 115 ASN A CA 1
ATOM 958 C C . ASN A 1 115 ? 3.985 16.261 24.131 1.00 92.00 115 ASN A C 1
ATOM 960 O O . ASN A 1 115 ? 5.097 16.303 24.657 1.00 92.00 115 ASN A O 1
ATOM 964 N N . LEU A 1 116 ? 3.523 15.176 23.514 1.00 91.94 116 LEU A N 1
ATOM 965 C CA . LEU A 1 116 ? 4.273 13.926 23.389 1.00 91.94 116 LEU A CA 1
ATOM 966 C C . LEU A 1 116 ? 4.312 13.434 21.944 1.00 91.94 116 LEU A C 1
ATOM 968 O O . LEU A 1 116 ? 3.410 13.700 21.162 1.00 91.94 116 LEU A O 1
ATOM 972 N N . ASN A 1 117 ? 5.347 12.675 21.592 1.00 92.12 117 ASN A N 1
ATOM 973 C CA . ASN A 1 117 ? 5.412 11.990 20.303 1.00 92.12 117 ASN A CA 1
ATOM 974 C C . ASN A 1 117 ? 4.327 10.895 20.225 1.00 92.12 117 ASN A C 1
ATOM 976 O O . ASN A 1 117 ? 4.078 10.192 21.203 1.00 92.12 117 ASN A O 1
ATOM 980 N N . ILE A 1 118 ? 3.713 10.690 19.060 1.00 91.00 118 ILE A N 1
ATOM 981 C CA . ILE A 1 118 ? 2.746 9.603 18.842 1.00 91.00 118 ILE A CA 1
ATOM 982 C C . ILE A 1 118 ? 3.236 8.219 19.283 1.00 91.00 118 ILE A C 1
ATOM 984 O O . ILE A 1 118 ? 2.447 7.439 19.823 1.00 91.00 118 ILE A O 1
ATOM 988 N N . ASN A 1 119 ? 4.520 7.902 19.114 1.00 91.25 119 ASN A N 1
ATOM 989 C CA . ASN A 1 119 ? 5.060 6.611 19.536 1.00 91.25 119 ASN A CA 1
ATOM 990 C C . ASN A 1 119 ? 5.078 6.483 21.062 1.00 91.25 119 ASN A C 1
ATOM 992 O O . ASN A 1 119 ? 4.642 5.458 21.583 1.00 91.25 119 ASN A O 1
ATOM 996 N N . SER A 1 120 ? 5.454 7.542 21.785 1.00 91.62 120 SER A N 1
ATOM 997 C CA . SER A 1 120 ? 5.412 7.520 23.249 1.00 91.62 120 SER A CA 1
ATOM 998 C C . SER A 1 120 ? 3.979 7.508 23.779 1.00 91.62 120 SER A C 1
ATOM 1000 O O . SER A 1 120 ? 3.699 6.816 24.755 1.00 91.62 120 SER A O 1
ATOM 1002 N N . VAL A 1 121 ? 3.034 8.183 23.114 1.00 93.50 121 VAL A N 1
ATOM 1003 C CA . VAL A 1 121 ? 1.608 8.064 23.464 1.00 93.50 121 VAL A CA 1
ATOM 1004 C C . VAL A 1 121 ? 1.097 6.642 23.215 1.00 93.50 121 VAL A C 1
ATOM 1006 O O . VAL A 1 121 ? 0.372 6.104 24.047 1.00 93.50 121 VAL A O 1
ATOM 1009 N N . THR A 1 122 ? 1.516 5.996 22.123 1.00 94.06 122 THR A N 1
ATOM 1010 C CA . THR A 1 122 ? 1.158 4.597 21.823 1.00 94.06 122 THR A CA 1
ATOM 1011 C C . THR A 1 122 ? 1.660 3.657 22.924 1.00 94.06 122 THR A C 1
ATOM 1013 O O . THR A 1 122 ? 0.899 2.832 23.426 1.00 94.06 122 THR A O 1
ATOM 1016 N N . GLU A 1 123 ? 2.909 3.818 23.365 1.00 93.31 123 GLU A N 1
ATOM 1017 C CA . GLU A 1 123 ? 3.483 3.050 24.478 1.00 93.31 123 GLU A CA 1
ATOM 1018 C C . GLU A 1 123 ? 2.759 3.309 25.806 1.00 93.31 123 GLU A C 1
ATOM 1020 O O . GLU A 1 123 ? 2.523 2.375 26.575 1.00 93.31 123 GLU A O 1
ATOM 1025 N N . GLN A 1 124 ? 2.340 4.551 26.069 1.00 94.75 124 GLN A N 1
ATOM 1026 C CA . GLN A 1 124 ? 1.541 4.874 27.253 1.00 94.75 124 GLN A CA 1
ATOM 1027 C C . GLN A 1 124 ? 0.144 4.251 27.205 1.00 94.75 124 GLN A C 1
ATOM 1029 O O . GLN A 1 124 ? -0.318 3.754 28.231 1.00 94.75 124 GLN A O 1
ATOM 1034 N N . ILE A 1 125 ? -0.513 4.233 26.039 1.00 94.69 125 ILE A N 1
ATOM 1035 C CA . ILE A 1 125 ? -1.793 3.536 25.851 1.00 94.69 125 ILE A CA 1
ATOM 1036 C C . ILE A 1 125 ? -1.613 2.042 26.139 1.00 94.69 125 ILE A C 1
ATOM 1038 O O . ILE A 1 125 ? -2.393 1.484 26.905 1.00 94.69 125 ILE A O 1
ATOM 1042 N N . ILE A 1 126 ? -0.566 1.409 25.598 1.00 94.56 126 ILE A N 1
ATOM 1043 C CA . ILE A 1 126 ? -0.250 -0.008 25.846 1.00 94.56 126 ILE A CA 1
ATOM 1044 C C . ILE A 1 126 ? -0.030 -0.269 27.343 1.00 94.56 126 ILE A C 1
ATOM 1046 O O . ILE A 1 126 ? -0.646 -1.167 27.918 1.00 94.56 126 ILE A O 1
ATOM 1050 N N . SER A 1 127 ? 0.821 0.532 27.987 1.00 96.19 127 SER A N 1
ATOM 1051 C CA . SER A 1 127 ? 1.170 0.378 29.403 1.00 96.19 127 SER A CA 1
ATOM 1052 C C . SER A 1 127 ? -0.050 0.537 30.319 1.00 96.19 127 SER A C 1
ATOM 1054 O O . SER A 1 127 ? -0.319 -0.314 31.171 1.00 96.19 127 SER A O 1
ATOM 1056 N N . ARG A 1 128 ? -0.861 1.577 30.092 1.00 95.56 128 ARG A N 1
ATOM 1057 C CA . ARG A 1 128 ? -2.089 1.823 30.863 1.00 95.56 128 ARG A CA 1
ATOM 1058 C C . ARG A 1 128 ? -3.170 0.783 30.580 1.00 95.56 128 ARG A C 1
ATOM 1060 O O . ARG A 1 128 ? -3.905 0.414 31.490 1.00 95.56 128 ARG A O 1
ATOM 1067 N N . ALA A 1 129 ? -3.254 0.258 29.358 1.00 94.25 129 ALA A N 1
ATOM 1068 C CA . ALA A 1 129 ? -4.195 -0.812 29.041 1.00 94.25 129 ALA A CA 1
ATOM 1069 C C . ALA A 1 129 ? -3.825 -2.115 29.773 1.00 94.25 129 ALA A C 1
ATOM 1071 O O . ALA A 1 129 ? -4.709 -2.783 30.308 1.00 94.25 129 ALA A O 1
ATOM 1072 N N . HIS A 1 130 ? -2.530 -2.441 29.891 1.00 94.00 130 HIS A N 1
ATOM 1073 C CA . HIS A 1 130 ? -2.075 -3.557 30.729 1.00 94.00 130 HIS A CA 1
ATOM 1074 C C . HIS A 1 130 ? -2.397 -3.348 32.214 1.00 94.00 130 HIS A C 1
ATOM 1076 O O . HIS A 1 130 ? -2.874 -4.285 32.855 1.00 94.00 130 HIS A O 1
ATOM 1082 N N . SER A 1 131 ? -2.190 -2.133 32.742 1.00 94.12 131 SER A N 1
ATOM 1083 C CA . SER A 1 131 ? -2.586 -1.760 34.114 1.00 94.12 131 SER A CA 1
ATOM 1084 C C . SER A 1 131 ? -4.073 -2.057 34.360 1.00 94.12 131 SER A C 1
ATOM 1086 O O . SER A 1 131 ? -4.418 -2.765 35.306 1.00 94.12 131 SER A O 1
ATOM 1088 N N . LEU A 1 132 ? -4.956 -1.622 33.453 1.00 92.69 132 LEU A N 1
ATOM 1089 C CA . LEU A 1 132 ? -6.405 -1.840 33.563 1.00 92.69 132 LEU A CA 1
ATOM 1090 C C . LEU A 1 132 ? -6.812 -3.317 33.497 1.00 92.69 132 LEU A C 1
ATOM 1092 O O . LEU A 1 132 ? -7.706 -3.740 34.227 1.00 92.69 132 LEU A O 1
ATOM 1096 N N . ILE A 1 133 ? -6.161 -4.125 32.655 1.00 92.56 133 ILE A N 1
ATOM 1097 C CA . ILE A 1 133 ? -6.450 -5.568 32.573 1.00 92.56 133 ILE A CA 1
ATOM 1098 C C . ILE A 1 133 ? -6.127 -6.275 33.895 1.00 92.56 133 ILE A C 1
ATOM 1100 O O . ILE A 1 133 ? -6.846 -7.195 34.297 1.00 92.56 133 ILE A O 1
ATOM 1104 N N . GLN A 1 134 ? -5.059 -5.859 34.577 1.00 92.00 134 GLN A N 1
ATOM 1105 C CA . GLN A 1 134 ? -4.615 -6.475 35.829 1.00 92.00 134 GLN A CA 1
ATOM 1106 C C . GLN A 1 134 ? -5.475 -6.076 37.034 1.00 92.00 134 GLN A C 1
ATOM 1108 O O . GLN A 1 134 ? -5.497 -6.795 38.030 1.00 92.00 134 GLN A O 1
ATOM 1113 N N . GLN A 1 135 ? -6.214 -4.971 36.943 1.00 91.50 135 GLN A N 1
ATOM 1114 C CA . GLN A 1 135 ? -7.073 -4.489 38.020 1.00 91.50 135 GLN A CA 1
ATOM 1115 C C . GLN A 1 135 ? -8.379 -5.281 38.147 1.00 91.50 135 GLN A C 1
ATOM 1117 O O . GLN A 1 135 ? -8.883 -5.891 37.195 1.00 91.50 135 GLN A O 1
ATOM 1122 N N . GLU A 1 136 ? -8.959 -5.258 39.346 1.00 88.25 136 GLU A N 1
ATOM 1123 C CA . GLU A 1 136 ? -10.298 -5.796 39.572 1.00 88.25 136 GLU A CA 1
ATOM 1124 C C . GLU A 1 136 ? -11.351 -4.910 38.898 1.00 88.25 136 GLU A C 1
ATOM 1126 O O . GLU A 1 136 ? -11.237 -3.684 38.855 1.00 88.25 136 GLU A O 1
ATOM 1131 N N . ILE A 1 137 ? -12.409 -5.545 38.391 1.00 84.94 137 ILE A N 1
ATOM 1132 C CA . ILE A 1 137 ? -13.452 -4.914 37.567 1.00 84.94 137 ILE A CA 1
ATOM 1133 C C . ILE A 1 137 ? -14.078 -3.699 38.273 1.00 84.94 137 ILE A C 1
ATOM 1135 O O . ILE A 1 137 ? -14.380 -2.695 37.634 1.00 84.94 137 ILE A O 1
ATOM 1139 N N . GLN A 1 138 ? -14.246 -3.779 39.596 1.00 85.25 138 GLN A N 1
ATOM 1140 C CA . GLN A 1 138 ? -14.906 -2.760 40.420 1.00 85.25 138 GLN A CA 1
ATOM 1141 C C . GLN A 1 138 ? -14.156 -1.417 40.447 1.00 85.25 138 GLN A C 1
ATOM 1143 O O . GLN A 1 138 ? -14.774 -0.370 40.657 1.00 85.25 138 GLN A O 1
ATOM 1148 N N . PHE A 1 139 ? -12.841 -1.430 40.208 1.00 87.19 139 PHE A N 1
ATOM 1149 C CA . PHE A 1 139 ? -12.010 -0.223 40.209 1.00 87.19 139 PHE A CA 1
ATOM 1150 C C . PHE A 1 139 ? -11.992 0.504 38.859 1.00 87.19 139 PHE A C 1
ATOM 1152 O O . PHE A 1 139 ? -11.548 1.649 38.795 1.00 87.19 139 PHE A O 1
ATOM 1159 N N . ILE A 1 140 ? -12.527 -0.110 37.798 1.00 85.56 140 ILE A N 1
ATOM 1160 C CA . ILE A 1 140 ? -12.554 0.471 36.453 1.00 85.56 140 ILE A CA 1
ATOM 1161 C C . ILE A 1 140 ? -13.703 1.483 36.360 1.00 85.56 140 ILE A C 1
ATOM 1163 O O . ILE A 1 140 ? -14.853 1.141 36.062 1.00 85.56 140 ILE A O 1
ATOM 1167 N N . GLN A 1 141 ? -13.385 2.750 36.639 1.00 84.50 141 GLN A N 1
ATOM 1168 C CA . GLN A 1 141 ? -14.331 3.871 36.683 1.00 84.50 141 GLN A CA 1
ATOM 1169 C C . GLN A 1 141 ? -13.950 4.996 35.707 1.00 84.50 141 GLN A C 1
ATOM 1171 O O . GLN A 1 141 ? -12.804 5.118 35.290 1.00 84.50 141 GLN A O 1
ATOM 1176 N N . ASN A 1 142 ? -14.912 5.866 35.363 1.00 78.19 142 ASN A N 1
ATOM 1177 C CA . ASN A 1 142 ? -14.665 7.025 34.484 1.00 78.19 142 ASN A CA 1
ATOM 1178 C C . ASN A 1 142 ? -13.617 7.997 35.052 1.00 78.19 142 ASN A C 1
ATOM 1180 O O . ASN A 1 142 ? -12.899 8.621 34.281 1.00 78.19 142 ASN A O 1
ATOM 1184 N N . SER A 1 143 ? -13.567 8.135 36.378 1.00 78.94 143 SER A N 1
ATOM 1185 C CA . SER A 1 143 ? -12.641 9.010 37.104 1.00 78.94 143 SER A CA 1
ATOM 1186 C C . SER A 1 143 ? -11.223 8.447 37.193 1.00 78.94 143 SER A C 1
ATOM 1188 O O . SER A 1 143 ? -10.312 9.150 37.616 1.00 78.94 143 SER A O 1
ATOM 1190 N N . GLN A 1 144 ? -11.021 7.180 36.826 1.00 89.31 144 GLN A N 1
ATOM 1191 C CA . GLN A 1 144 ? -9.714 6.558 36.902 1.00 89.31 144 GLN A CA 1
ATOM 1192 C C . GLN A 1 144 ? -8.798 7.099 35.798 1.00 89.31 144 GLN A C 1
ATOM 1194 O O . GLN A 1 144 ? -9.118 7.007 34.613 1.00 89.31 144 GLN A O 1
ATOM 1199 N N . ASN A 1 145 ? -7.617 7.574 36.191 1.00 91.06 145 ASN A N 1
ATOM 1200 C CA . ASN A 1 145 ? -6.643 8.210 35.300 1.00 91.06 145 ASN A CA 1
ATOM 1201 C C . ASN A 1 145 ? -6.251 7.334 34.096 1.00 91.06 145 ASN A C 1
ATOM 1203 O O . ASN A 1 145 ? -6.134 7.835 32.981 1.00 91.06 145 ASN A O 1
ATOM 1207 N N . ASP A 1 146 ? -6.060 6.024 34.284 1.00 93.44 146 ASP A N 1
ATOM 1208 C CA . ASP A 1 146 ? -5.679 5.114 33.190 1.00 93.44 146 ASP A CA 1
ATOM 1209 C C . ASP A 1 146 ? -6.799 4.955 32.156 1.00 93.44 146 ASP A C 1
ATOM 1211 O O . ASP A 1 146 ? -6.559 5.070 30.951 1.00 93.44 146 ASP A O 1
ATOM 1215 N N . TYR A 1 147 ? -8.034 4.750 32.622 1.00 92.81 147 TYR A N 1
ATOM 1216 C CA . TYR A 1 147 ? -9.206 4.630 31.757 1.00 92.81 147 TYR A CA 1
ATOM 1217 C C . TYR A 1 147 ? -9.515 5.954 31.047 1.00 92.81 147 TYR A C 1
ATOM 1219 O O . TYR A 1 147 ? -9.755 5.969 29.834 1.00 92.81 147 TYR A O 1
ATOM 1227 N N . TYR A 1 148 ? -9.479 7.072 31.779 1.00 92.38 148 TYR A N 1
ATOM 1228 C CA . TYR A 1 148 ? -9.672 8.405 31.214 1.00 92.38 148 TYR A CA 1
ATOM 1229 C C . TYR A 1 148 ? -8.631 8.691 30.133 1.00 92.38 148 TYR A C 1
ATOM 1231 O O . TYR A 1 148 ? -8.995 9.065 29.024 1.00 92.38 148 TYR A O 1
ATOM 1239 N N . PHE A 1 149 ? -7.350 8.436 30.408 1.00 94.12 149 PHE A N 1
ATOM 1240 C CA . PHE A 1 149 ? -6.279 8.687 29.452 1.00 94.12 149 PHE A CA 1
ATOM 1241 C C . PHE A 1 149 ? -6.495 7.955 28.126 1.00 94.12 149 PHE A C 1
ATOM 1243 O O . PHE A 1 149 ? -6.375 8.567 27.066 1.00 94.12 149 PHE A O 1
ATOM 1250 N N . ILE A 1 150 ? -6.834 6.663 28.172 1.00 94.38 150 ILE A N 1
ATOM 1251 C CA . ILE A 1 150 ? -7.033 5.864 26.957 1.00 94.38 150 ILE A CA 1
ATOM 1252 C C . ILE A 1 150 ? -8.304 6.303 26.224 1.00 94.38 150 ILE A C 1
ATOM 1254 O O . ILE A 1 150 ? -8.275 6.525 25.016 1.00 94.38 150 ILE A O 1
ATOM 1258 N N . SER A 1 151 ? -9.417 6.460 26.944 1.00 92.25 151 SER A N 1
ATOM 1259 C CA . SER A 1 151 ? -10.713 6.779 26.335 1.00 92.25 151 SER A CA 1
ATOM 1260 C C . SER A 1 151 ? -10.805 8.218 25.817 1.00 92.25 151 SER A C 1
ATOM 1262 O O . SER A 1 151 ? -11.392 8.442 24.759 1.00 92.25 151 SER A O 1
ATOM 1264 N N . PHE A 1 152 ? -10.222 9.191 26.525 1.00 92.31 152 PHE A N 1
ATOM 1265 C CA . PHE A 1 152 ? -10.215 10.597 26.129 1.00 92.31 152 PHE A CA 1
ATOM 1266 C C . PHE A 1 152 ? -9.177 10.872 25.046 1.00 92.31 152 PHE A C 1
ATOM 1268 O O . PHE A 1 152 ? -9.560 11.310 23.961 1.00 92.31 152 PHE A O 1
ATOM 1275 N N . ASN A 1 153 ? -7.889 10.608 25.300 1.00 93.19 153 ASN A N 1
ATOM 1276 C CA . ASN A 1 153 ? -6.842 10.957 24.334 1.00 93.19 153 ASN A CA 1
ATOM 1277 C C . ASN A 1 153 ? -6.941 10.089 23.081 1.00 93.19 153 ASN A C 1
ATOM 1279 O O . ASN A 1 153 ? -6.788 10.604 21.975 1.00 93.19 153 ASN A O 1
ATOM 1283 N N . GLY A 1 154 ? -7.267 8.801 23.247 1.00 93.12 154 GLY A N 1
ATOM 1284 C CA . GLY A 1 154 ? -7.389 7.846 22.150 1.00 93.12 154 GLY A CA 1
ATOM 1285 C C . GLY A 1 154 ? -8.422 8.250 21.097 1.00 93.12 154 GLY A C 1
ATOM 1286 O O . GLY A 1 154 ? -8.165 8.059 19.916 1.00 93.12 154 GLY A O 1
ATOM 1287 N N . LEU A 1 155 ? -9.545 8.863 21.490 1.00 92.69 155 LEU A N 1
ATOM 1288 C CA . LEU A 1 155 ? -10.621 9.284 20.573 1.00 92.69 155 LEU A CA 1
ATOM 1289 C C . LEU A 1 155 ? -10.581 10.756 20.163 1.00 92.69 155 LEU A C 1
ATOM 1291 O O . LEU A 1 155 ? -11.451 11.203 19.418 1.00 92.69 155 LEU A O 1
ATOM 1295 N N . ASN A 1 156 ? -9.627 11.523 20.679 1.00 92.94 156 ASN A N 1
ATOM 1296 C CA . ASN A 1 156 ? -9.464 12.937 20.363 1.00 92.94 156 ASN A CA 1
ATOM 1297 C C . ASN A 1 156 ? -8.144 13.126 19.613 1.00 92.94 156 ASN A C 1
ATOM 1299 O O . ASN A 1 156 ? -7.975 12.540 18.542 1.00 92.94 156 ASN A O 1
ATOM 1303 N N . ASP A 1 157 ? -7.215 13.898 20.177 1.00 92.50 157 ASP A N 1
ATOM 1304 C CA . ASP A 1 157 ? -5.957 14.290 19.541 1.00 92.50 157 ASP A CA 1
ATOM 1305 C C . ASP A 1 157 ? -5.173 13.106 18.958 1.00 92.50 157 ASP A C 1
ATOM 1307 O O . ASP A 1 157 ? -4.619 13.219 17.867 1.00 92.50 157 ASP A O 1
ATOM 1311 N N . TYR A 1 158 ? -5.181 11.940 19.617 1.00 94.38 158 TYR A N 1
ATOM 1312 C CA . TYR A 1 158 ? -4.471 10.770 19.105 1.00 94.38 158 TYR A CA 1
ATOM 1313 C C . TYR A 1 158 ? -5.055 10.239 17.791 1.00 94.38 158 TYR A C 1
ATOM 1315 O O . TYR A 1 158 ? -4.321 10.044 16.823 1.00 94.38 158 TYR A O 1
ATOM 1323 N N . SER A 1 159 ? -6.372 10.016 17.740 1.00 93.75 159 SER A N 1
ATOM 1324 C CA . SER A 1 159 ? -7.038 9.529 16.526 1.00 93.75 159 SER A CA 1
ATOM 1325 C C . SER A 1 159 ? -6.962 10.543 15.387 1.00 93.75 159 SER A C 1
ATOM 1327 O O . SER A 1 159 ? -6.781 10.141 14.243 1.00 93.75 159 SER A O 1
ATOM 1329 N N . VAL A 1 160 ? -7.065 11.843 15.690 1.00 93.88 160 VAL A N 1
ATOM 1330 C CA . VAL A 1 160 ? -6.940 12.911 14.683 1.00 93.88 160 VAL A CA 1
ATOM 1331 C C . VAL A 1 160 ? -5.551 12.885 14.047 1.00 93.88 160 VAL A C 1
ATOM 1333 O O . VAL A 1 160 ? -5.441 12.757 12.832 1.00 93.88 160 VAL A O 1
ATOM 1336 N N . VAL A 1 161 ? -4.490 12.904 14.861 1.00 94.38 161 VAL A N 1
ATOM 1337 C CA . VAL A 1 161 ? -3.110 12.885 14.350 1.00 94.38 161 VAL A CA 1
ATOM 1338 C C . VAL A 1 161 ? -2.808 11.592 13.587 1.00 94.38 161 VAL A C 1
ATOM 1340 O O . VAL A 1 161 ? -2.086 11.621 12.593 1.00 94.38 161 VAL A O 1
ATOM 1343 N N . LEU A 1 162 ? -3.361 10.453 14.012 1.00 92.75 162 LEU A N 1
ATOM 1344 C CA . LEU A 1 162 ? -3.161 9.189 13.305 1.00 92.75 162 LEU A CA 1
ATOM 1345 C C . LEU A 1 162 ? -3.853 9.172 11.932 1.00 92.75 162 LEU A C 1
ATOM 1347 O O . LEU A 1 162 ? -3.255 8.710 10.961 1.00 92.75 162 LEU A O 1
ATOM 1351 N N . LEU A 1 163 ? -5.067 9.723 11.825 1.00 92.75 163 LEU A N 1
ATOM 1352 C CA . LEU A 1 163 ? -5.745 9.909 10.537 1.00 92.75 163 LEU A CA 1
ATOM 1353 C C . LEU A 1 163 ? -4.957 10.851 9.616 1.00 92.75 163 LEU A C 1
ATOM 1355 O O . LEU A 1 163 ? -4.786 10.533 8.439 1.00 92.75 163 LEU A O 1
ATOM 1359 N N . ASP A 1 164 ? -4.404 11.941 10.154 1.00 93.00 164 ASP A N 1
ATOM 1360 C CA . ASP A 1 164 ? -3.553 12.864 9.394 1.00 93.00 164 ASP A CA 1
ATOM 1361 C C . ASP A 1 164 ? -2.293 12.163 8.858 1.00 93.00 164 ASP A C 1
ATOM 1363 O O . ASP A 1 164 ? -1.920 12.367 7.704 1.00 93.00 164 ASP A O 1
ATOM 1367 N N . ILE A 1 165 ? -1.652 11.296 9.654 1.00 92.25 165 ILE A N 1
ATOM 1368 C CA . ILE A 1 165 ? -0.489 10.499 9.218 1.00 92.25 165 ILE A CA 1
ATOM 1369 C C . ILE A 1 165 ? -0.869 9.543 8.084 1.00 92.25 165 ILE A C 1
ATOM 1371 O O . ILE A 1 165 ? -0.125 9.420 7.109 1.00 92.25 165 ILE A O 1
ATOM 1375 N N . ILE A 1 166 ? -2.011 8.857 8.197 1.00 92.00 166 ILE A N 1
ATOM 1376 C CA . ILE A 1 166 ? -2.487 7.946 7.149 1.00 92.00 166 ILE A CA 1
ATOM 1377 C C . ILE A 1 166 ? -2.757 8.731 5.860 1.00 92.00 166 ILE A C 1
ATOM 1379 O O . ILE A 1 166 ? -2.317 8.322 4.784 1.00 92.00 166 ILE A O 1
ATOM 1383 N N . GLN A 1 167 ? -3.422 9.884 5.960 1.00 92.25 167 GLN A N 1
ATOM 1384 C CA . GLN A 1 167 ? -3.690 10.749 4.815 1.00 92.25 167 GLN A CA 1
ATOM 1385 C C . GLN A 1 167 ? -2.397 11.277 4.181 1.00 92.25 167 GLN A C 1
ATOM 1387 O O . GLN A 1 167 ? -2.263 11.211 2.962 1.00 92.25 167 GLN A O 1
ATOM 1392 N N . GLU A 1 168 ? -1.428 11.733 4.978 1.00 91.81 168 GLU A N 1
ATOM 1393 C CA . GLU A 1 168 ? -0.120 12.201 4.502 1.00 91.81 168 GLU A CA 1
ATOM 1394 C C . GLU A 1 168 ? 0.614 11.098 3.719 1.00 91.81 168 GLU A C 1
ATOM 1396 O O . GLU A 1 168 ? 1.059 11.318 2.589 1.00 91.81 168 GLU A O 1
ATOM 1401 N N . LYS A 1 169 ? 0.663 9.873 4.259 1.00 90.94 169 LYS A N 1
ATOM 1402 C CA . LYS A 1 169 ? 1.276 8.719 3.577 1.00 90.94 169 LYS A CA 1
ATOM 1403 C C . LYS A 1 169 ? 0.555 8.365 2.271 1.00 90.94 169 LYS A C 1
ATOM 1405 O O . LYS A 1 169 ? 1.210 8.122 1.260 1.00 90.94 169 LYS A O 1
ATOM 1410 N N . ASN A 1 170 ? -0.776 8.416 2.252 1.00 90.75 170 ASN A N 1
ATOM 1411 C CA . ASN A 1 170 ? -1.560 8.224 1.029 1.00 90.75 170 ASN A CA 1
ATOM 1412 C C . ASN A 1 170 ? -1.303 9.319 -0.016 1.00 90.75 170 ASN A C 1
ATOM 1414 O O . ASN A 1 170 ? -1.182 9.029 -1.206 1.00 90.75 170 ASN A O 1
ATOM 1418 N N . THR A 1 171 ? -1.174 10.581 0.399 1.00 90.75 171 THR A N 1
ATOM 1419 C CA . THR A 1 171 ? -0.808 11.656 -0.533 1.00 90.75 171 THR A CA 1
ATOM 1420 C C . THR A 1 171 ? 0.598 11.458 -1.091 1.00 90.75 171 THR A C 1
ATOM 1422 O O . THR A 1 171 ? 0.788 11.617 -2.294 1.00 90.75 171 THR A O 1
ATOM 1425 N N . ASN A 1 172 ? 1.548 11.005 -0.266 1.00 89.81 172 ASN A N 1
ATOM 1426 C CA . ASN A 1 172 ? 2.912 10.713 -0.701 1.00 89.81 172 ASN A CA 1
ATOM 1427 C C . ASN A 1 172 ? 2.952 9.579 -1.742 1.00 89.81 172 ASN A C 1
ATOM 1429 O O . ASN A 1 172 ? 3.650 9.699 -2.750 1.00 89.81 172 ASN A O 1
ATOM 1433 N N . LEU A 1 173 ? 2.154 8.519 -1.554 1.00 89.69 173 LEU A N 1
ATOM 1434 C CA . LEU A 1 173 ? 1.992 7.435 -2.534 1.00 89.69 173 LEU A CA 1
ATOM 1435 C C . LEU A 1 173 ? 1.529 7.957 -3.900 1.00 89.69 173 LEU A C 1
ATOM 1437 O O . LEU A 1 173 ? 2.116 7.590 -4.918 1.00 89.69 173 LEU A O 1
ATOM 1441 N N . ASN A 1 174 ? 0.528 8.841 -3.927 1.00 89.94 174 ASN A N 1
ATOM 1442 C CA . ASN A 1 174 ? 0.057 9.466 -5.166 1.00 89.94 174 ASN A CA 1
ATOM 1443 C C . ASN A 1 174 ? 1.125 10.358 -5.807 1.00 89.94 174 ASN A C 1
ATOM 1445 O O . ASN A 1 174 ? 1.394 10.231 -7.000 1.00 89.94 174 ASN A O 1
ATOM 1449 N N . THR A 1 175 ? 1.801 11.199 -5.019 1.00 90.31 175 THR A N 1
ATOM 1450 C CA . THR A 1 175 ? 2.871 12.056 -5.553 1.00 90.31 175 THR A CA 1
ATOM 1451 C C . THR A 1 175 ? 4.045 11.252 -6.108 1.00 90.31 175 THR A C 1
ATOM 1453 O O . THR A 1 175 ? 4.664 11.674 -7.083 1.00 90.31 175 THR A O 1
ATOM 1456 N N . ASN A 1 176 ? 4.339 10.080 -5.534 1.00 88.75 176 ASN A N 1
ATOM 1457 C CA . ASN A 1 176 ? 5.376 9.185 -6.040 1.00 88.75 176 ASN A CA 1
ATOM 1458 C C . ASN A 1 176 ? 4.985 8.595 -7.401 1.00 88.75 176 ASN A C 1
ATOM 1460 O O . ASN A 1 176 ? 5.823 8.562 -8.303 1.00 88.75 176 ASN A O 1
ATOM 1464 N N . LEU A 1 177 ? 3.723 8.186 -7.580 1.00 87.75 177 LEU A N 1
ATOM 1465 C CA . LEU A 1 177 ? 3.214 7.702 -8.870 1.00 87.75 177 LEU A CA 1
ATOM 1466 C C . LEU A 1 177 ? 3.280 8.793 -9.947 1.00 87.75 177 LEU A C 1
ATOM 1468 O O . LEU A 1 177 ? 3.780 8.544 -11.046 1.00 87.75 177 LEU A O 1
ATOM 1472 N N . ASP A 1 178 ? 2.864 10.016 -9.611 1.00 88.94 178 ASP A N 1
ATOM 1473 C CA . ASP A 1 178 ? 2.969 11.165 -10.513 1.00 88.94 178 ASP A CA 1
ATOM 1474 C C . ASP A 1 178 ? 4.432 11.460 -10.868 1.00 88.94 178 ASP A C 1
ATOM 1476 O O . ASP A 1 178 ? 4.777 11.650 -12.038 1.00 88.94 178 ASP A O 1
ATOM 1480 N N . PHE A 1 179 ? 5.330 11.439 -9.878 1.00 89.50 179 PHE A N 1
ATOM 1481 C CA . PHE A 1 179 ? 6.761 11.624 -10.099 1.00 89.50 179 PHE A CA 1
ATOM 1482 C C . PHE A 1 179 ? 7.339 10.568 -11.051 1.00 89.50 179 PHE A C 1
ATOM 1484 O O . PHE A 1 179 ? 8.122 10.922 -11.936 1.00 89.50 179 PHE A O 1
ATOM 1491 N N . MET A 1 180 ? 6.936 9.296 -10.932 1.00 86.06 180 MET A N 1
ATOM 1492 C CA . MET A 1 180 ? 7.363 8.240 -11.861 1.00 86.06 180 MET A CA 1
ATOM 1493 C C . MET A 1 180 ? 6.927 8.531 -13.303 1.00 86.06 180 MET A C 1
ATOM 1495 O O . MET A 1 180 ? 7.732 8.376 -14.225 1.00 86.06 180 MET A O 1
ATOM 1499 N N . LEU A 1 181 ? 5.699 9.022 -13.509 1.00 86.94 181 LEU A N 1
ATOM 1500 C CA . LEU A 1 181 ? 5.220 9.431 -14.835 1.00 86.94 181 LEU A CA 1
ATOM 1501 C C . LEU A 1 181 ? 6.052 10.582 -15.418 1.00 86.94 181 LEU A C 1
ATOM 1503 O O . LEU A 1 181 ? 6.465 10.524 -16.579 1.00 86.94 181 LEU A O 1
ATOM 1507 N N . TYR A 1 182 ? 6.342 11.618 -14.627 1.00 89.88 182 TYR A N 1
ATOM 1508 C CA . TYR A 1 182 ? 7.177 12.737 -15.080 1.00 89.88 182 TYR A CA 1
ATOM 1509 C C . TYR A 1 182 ? 8.615 12.305 -15.377 1.00 89.88 182 TYR A C 1
ATOM 1511 O O . TYR A 1 182 ? 9.214 12.738 -16.365 1.00 89.88 182 TYR A O 1
ATOM 1519 N N . PHE A 1 183 ? 9.171 11.430 -14.544 1.00 87.00 183 PHE A N 1
ATOM 1520 C CA . PHE A 1 183 ? 10.509 10.887 -14.728 1.00 87.00 183 PHE A CA 1
ATOM 1521 C C . PHE A 1 183 ? 10.630 10.106 -16.044 1.00 87.00 183 PHE A C 1
ATOM 1523 O O . PHE A 1 183 ? 11.590 10.303 -16.790 1.00 87.00 183 PHE A O 1
ATOM 1530 N N . GLN A 1 184 ? 9.618 9.309 -16.387 1.00 84.19 184 GLN A N 1
ATOM 1531 C CA . GLN A 1 184 ? 9.535 8.601 -17.665 1.00 84.19 184 GLN A CA 1
ATOM 1532 C C . GLN A 1 184 ? 9.557 9.537 -18.875 1.00 84.19 184 GLN A C 1
ATOM 1534 O O . GLN A 1 184 ? 10.328 9.332 -19.815 1.00 84.19 184 GLN A O 1
ATOM 1539 N N . ILE A 1 185 ? 8.768 10.613 -18.837 1.00 89.38 185 ILE A N 1
ATOM 1540 C CA . ILE A 1 185 ? 8.759 11.621 -19.906 1.00 89.38 185 ILE A CA 1
ATOM 1541 C C . ILE A 1 185 ? 10.156 12.233 -20.076 1.00 89.38 185 ILE A C 1
ATOM 1543 O O . ILE A 1 185 ? 10.642 12.374 -21.201 1.00 89.38 185 ILE A O 1
ATOM 1547 N N . ASN A 1 186 ? 10.836 12.539 -18.968 1.00 89.81 186 ASN A N 1
ATOM 1548 C CA . ASN A 1 186 ? 12.194 13.074 -19.004 1.00 89.81 186 ASN A CA 1
ATOM 1549 C C . ASN A 1 186 ? 13.192 12.084 -19.623 1.00 89.81 186 ASN A C 1
ATOM 1551 O O . ASN A 1 186 ? 14.034 12.498 -20.420 1.00 89.81 186 ASN A O 1
ATOM 1555 N N . ILE A 1 187 ? 13.087 10.785 -19.318 1.00 87.62 187 ILE A N 1
ATOM 1556 C CA . ILE A 1 187 ? 13.942 9.752 -19.925 1.00 87.62 187 ILE A CA 1
ATOM 1557 C C . ILE A 1 187 ? 13.760 9.703 -21.438 1.00 87.62 187 ILE A C 1
ATOM 1559 O O . ILE A 1 187 ? 14.756 9.668 -22.161 1.00 87.62 187 ILE A O 1
ATOM 1563 N N . ILE A 1 188 ? 12.521 9.751 -21.927 1.00 89.12 188 ILE A N 1
ATOM 1564 C CA . ILE A 1 188 ? 12.235 9.754 -23.367 1.00 89.12 188 ILE A CA 1
ATOM 1565 C C . ILE A 1 188 ? 12.875 10.970 -24.035 1.00 89.12 188 ILE A C 1
ATOM 1567 O O . ILE A 1 188 ? 13.562 10.825 -25.043 1.00 89.12 188 ILE A O 1
ATOM 1571 N N . ILE A 1 189 ? 12.701 12.165 -23.462 1.00 91.38 189 ILE A N 1
ATOM 1572 C CA . ILE A 1 189 ? 13.286 13.401 -24.000 1.00 91.38 189 ILE A CA 1
ATOM 1573 C C . ILE A 1 189 ? 14.815 13.293 -24.046 1.00 91.38 189 ILE A C 1
ATOM 1575 O O . ILE A 1 189 ? 15.425 13.605 -25.069 1.00 91.38 189 ILE A O 1
ATOM 1579 N N . ILE A 1 190 ? 15.441 12.807 -22.970 1.00 90.94 190 ILE A N 1
ATOM 1580 C CA . ILE A 1 190 ? 16.892 12.592 -22.912 1.00 90.94 190 ILE A CA 1
ATOM 1581 C C . ILE A 1 190 ? 17.330 11.575 -23.973 1.00 90.94 190 ILE A C 1
ATOM 1583 O O . ILE A 1 190 ? 18.326 11.810 -24.658 1.00 90.94 190 ILE A O 1
ATOM 1587 N N . ALA A 1 191 ? 16.589 10.479 -24.151 1.00 88.56 191 ALA A N 1
ATOM 1588 C CA . ALA A 1 191 ? 16.873 9.473 -25.168 1.00 88.56 191 ALA A CA 1
ATOM 1589 C C . ALA A 1 191 ? 16.825 10.076 -26.583 1.00 88.56 191 ALA A C 1
ATOM 1591 O O . ALA A 1 191 ? 17.782 9.907 -27.337 1.00 88.56 191 ALA A O 1
ATOM 1592 N N . PHE A 1 192 ? 15.789 10.854 -26.917 1.00 89.44 192 PHE A N 1
ATOM 1593 C CA . PHE A 1 192 ? 15.689 11.560 -28.201 1.00 89.44 192 PHE A CA 1
ATOM 1594 C C . PHE A 1 192 ? 16.854 12.531 -28.423 1.00 89.44 192 PHE A C 1
ATOM 1596 O O . PHE A 1 192 ? 17.481 12.522 -29.483 1.00 89.44 192 PHE A O 1
ATOM 1603 N N . VAL A 1 193 ? 17.191 13.351 -27.423 1.00 91.38 193 VAL A N 1
ATOM 1604 C CA . VAL A 1 193 ? 18.297 14.317 -27.525 1.00 91.38 193 VAL A CA 1
ATOM 1605 C C . VAL A 1 193 ? 19.633 13.602 -27.744 1.00 91.38 193 VAL A C 1
ATOM 1607 O O . VAL A 1 193 ? 20.409 14.002 -28.614 1.00 91.38 193 VAL A O 1
ATOM 1610 N N . LEU A 1 194 ? 19.894 12.520 -27.003 1.00 89.56 194 LEU A N 1
ATOM 1611 C CA . LEU A 1 194 ? 21.106 11.715 -27.160 1.00 89.56 194 LEU A CA 1
ATOM 1612 C C . LEU A 1 194 ? 21.179 11.047 -28.538 1.00 89.56 194 LEU A C 1
ATOM 1614 O O . LEU A 1 194 ? 22.252 11.036 -29.143 1.00 89.56 194 LEU A O 1
ATOM 1618 N N . MET A 1 195 ? 20.062 10.532 -29.056 1.00 86.50 195 MET A N 1
ATOM 1619 C CA . MET A 1 195 ? 20.010 9.901 -30.378 1.00 86.50 195 MET A CA 1
ATOM 1620 C C . MET A 1 195 ? 20.227 10.908 -31.511 1.00 86.50 195 MET A C 1
ATOM 1622 O O . MET A 1 195 ? 21.019 10.645 -32.420 1.00 86.50 195 MET A O 1
ATOM 1626 N N . ILE A 1 196 ? 19.622 12.097 -31.429 1.00 85.69 196 ILE A N 1
ATOM 1627 C CA . ILE A 1 196 ? 19.861 13.188 -32.385 1.00 85.69 196 ILE A CA 1
ATOM 1628 C C . ILE A 1 196 ? 21.333 13.610 -32.351 1.00 85.69 196 ILE A C 1
ATOM 1630 O O . ILE A 1 196 ? 21.974 13.708 -33.399 1.00 85.69 196 ILE A O 1
ATOM 1634 N N . PHE A 1 197 ? 21.897 13.810 -31.157 1.00 88.50 197 PHE A N 1
ATOM 1635 C CA . PHE A 1 197 ? 23.302 14.181 -30.994 1.00 88.50 197 PHE A CA 1
ATOM 1636 C C . PHE A 1 197 ? 24.250 13.118 -31.571 1.00 88.50 197 PHE A C 1
ATOM 1638 O O . PHE A 1 197 ? 25.166 13.444 -32.329 1.00 88.50 197 PHE A O 1
ATOM 1645 N N . PHE A 1 198 ? 23.991 11.838 -31.287 1.00 86.31 198 PHE A N 1
ATOM 1646 C CA . PHE A 1 198 ? 24.749 10.720 -31.844 1.00 86.31 198 PHE A CA 1
ATOM 1647 C C . PHE A 1 198 ? 24.648 10.663 -33.376 1.00 86.31 198 PHE A C 1
ATOM 1649 O O . PHE A 1 198 ? 25.664 10.505 -34.054 1.00 86.31 198 PHE A O 1
ATOM 1656 N N . SER A 1 199 ? 23.450 10.861 -33.934 1.00 83.12 199 SER A N 1
ATOM 1657 C CA . SER A 1 199 ? 23.221 10.902 -35.383 1.00 83.12 199 SER A CA 1
ATOM 1658 C C . SER A 1 199 ? 23.997 12.037 -36.063 1.00 83.12 199 SER A C 1
ATOM 1660 O O . SER A 1 199 ? 24.613 11.823 -37.111 1.00 83.12 199 SER A O 1
ATOM 1662 N N . ILE A 1 200 ? 24.051 13.226 -35.447 1.00 84.31 200 ILE A N 1
ATOM 1663 C CA . ILE A 1 200 ? 24.832 14.371 -35.945 1.00 84.31 200 ILE A CA 1
ATOM 1664 C C . ILE A 1 200 ? 26.332 14.049 -35.952 1.00 84.31 200 ILE A C 1
ATOM 1666 O O . ILE A 1 200 ? 26.988 14.249 -36.977 1.00 84.31 200 ILE A O 1
ATOM 1670 N N . ILE A 1 201 ? 26.875 13.514 -34.850 1.00 87.25 201 ILE A N 1
ATOM 1671 C CA . ILE A 1 201 ? 28.295 13.131 -34.761 1.00 87.25 201 ILE A CA 1
ATOM 1672 C C . ILE A 1 201 ? 28.636 12.081 -35.815 1.00 87.25 201 ILE A C 1
ATOM 1674 O O . ILE A 1 201 ? 29.616 12.226 -36.547 1.00 87.25 201 ILE A O 1
ATOM 1678 N N . LEU A 1 202 ? 27.823 11.030 -35.913 1.00 82.56 202 LEU A N 1
ATOM 1679 C CA . LEU A 1 202 ? 28.060 9.942 -36.850 1.00 82.56 202 LEU A CA 1
ATOM 1680 C C . LEU A 1 202 ? 28.014 10.448 -38.299 1.00 82.56 202 LEU A C 1
ATOM 1682 O O . LEU A 1 202 ? 28.892 10.122 -39.099 1.00 82.56 202 LEU A O 1
ATOM 1686 N N . SER A 1 203 ? 27.052 11.317 -38.617 1.00 78.50 203 SER A N 1
ATOM 1687 C CA . SER A 1 203 ? 26.942 11.969 -39.927 1.00 78.50 203 SER A CA 1
ATOM 1688 C C . SER A 1 203 ? 28.155 12.842 -40.245 1.00 78.50 203 SER A C 1
ATOM 1690 O O . SER A 1 203 ? 28.637 12.829 -41.377 1.00 78.50 203 SER A O 1
ATOM 1692 N N . PHE A 1 204 ? 28.684 13.568 -39.257 1.00 82.56 204 PHE A N 1
ATOM 1693 C CA . PHE A 1 204 ? 29.890 14.377 -39.413 1.00 82.56 204 PHE A CA 1
ATOM 1694 C C . PHE A 1 204 ? 31.128 13.514 -39.689 1.00 82.56 204 PHE A C 1
ATOM 1696 O O . PHE A 1 204 ? 31.846 13.775 -40.656 1.00 82.56 204 PHE A O 1
ATOM 1703 N N . LEU A 1 205 ? 31.352 12.453 -38.904 1.00 80.81 205 LEU A N 1
ATOM 1704 C CA . LEU A 1 205 ? 32.480 11.531 -39.090 1.00 80.81 205 LEU A CA 1
ATOM 1705 C C . LEU A 1 205 ? 32.433 10.854 -40.466 1.00 80.81 205 LEU A C 1
ATOM 1707 O O . LEU A 1 205 ? 33.424 10.834 -41.196 1.00 80.81 205 LEU A O 1
ATOM 1711 N N . ILE A 1 206 ? 31.260 10.362 -40.866 1.00 76.56 206 ILE A N 1
ATOM 1712 C CA . ILE A 1 206 ? 31.066 9.749 -42.182 1.00 76.56 206 ILE A CA 1
ATOM 1713 C C . ILE A 1 206 ? 31.263 10.792 -43.289 1.00 76.56 206 ILE A C 1
ATOM 1715 O O . ILE A 1 206 ? 31.967 10.528 -44.266 1.00 76.56 206 ILE A O 1
ATOM 1719 N N . GLY A 1 207 ? 30.728 12.003 -43.116 1.00 75.50 207 GLY A N 1
ATOM 1720 C CA . GLY A 1 207 ? 30.929 13.122 -44.035 1.00 75.50 207 GLY A CA 1
ATOM 1721 C C . GLY A 1 207 ? 32.407 13.437 -44.269 1.00 75.50 207 GLY A C 1
ATOM 1722 O O . GLY A 1 207 ? 32.820 13.576 -45.422 1.00 75.50 207 GLY A O 1
ATOM 1723 N N . GLN A 1 208 ? 33.222 13.463 -43.209 1.00 75.25 208 GLN A N 1
ATOM 1724 C CA . GLN A 1 208 ? 34.672 13.640 -43.327 1.00 75.25 208 GLN A CA 1
ATOM 1725 C C . GLN A 1 208 ? 35.324 12.515 -44.134 1.00 75.25 208 GLN A C 1
ATOM 1727 O O . GLN A 1 208 ? 36.076 12.797 -45.065 1.00 75.25 208 GLN A O 1
ATOM 1732 N N . THR A 1 209 ? 35.012 11.246 -43.842 1.00 71.94 209 THR A N 1
ATOM 1733 C CA . THR A 1 209 ? 35.596 10.117 -44.594 1.00 71.94 209 THR A CA 1
ATOM 1734 C C . THR A 1 209 ? 35.268 10.182 -46.090 1.00 71.94 209 THR A C 1
ATOM 1736 O O . THR A 1 209 ? 36.134 9.934 -46.933 1.00 71.94 209 THR A O 1
ATOM 1739 N N . ILE A 1 210 ? 34.048 10.602 -46.441 1.00 72.25 210 ILE A N 1
ATOM 1740 C CA . ILE A 1 210 ? 33.619 10.763 -47.834 1.00 72.25 210 ILE A CA 1
ATOM 1741 C C . ILE A 1 210 ? 34.325 11.947 -48.501 1.00 72.25 210 ILE A C 1
ATOM 1743 O O . ILE A 1 210 ? 34.764 11.819 -49.645 1.00 72.25 210 ILE A O 1
ATOM 1747 N N . GLN A 1 211 ? 34.463 13.086 -47.817 1.00 69.81 211 GLN A N 1
ATOM 1748 C CA . GLN A 1 211 ? 35.210 14.235 -48.342 1.00 69.81 211 GLN A CA 1
ATOM 1749 C C . GLN A 1 211 ? 36.678 13.881 -48.591 1.00 69.81 211 GLN A C 1
ATOM 1751 O O . GLN A 1 211 ? 37.216 14.219 -49.646 1.00 69.81 211 GLN A O 1
ATOM 1756 N N . THR A 1 212 ? 37.312 13.143 -47.679 1.00 67.88 212 THR A N 1
ATOM 1757 C CA . THR A 1 212 ? 38.678 12.638 -47.859 1.00 67.88 212 THR A CA 1
ATOM 1758 C C . THR A 1 212 ? 38.769 11.745 -49.098 1.00 67.88 212 THR A C 1
ATOM 1760 O O . THR A 1 212 ? 39.630 11.970 -49.946 1.00 67.88 212 THR A O 1
ATOM 1763 N N . LYS A 1 213 ? 37.823 10.814 -49.290 1.00 67.62 213 LYS A N 1
ATOM 1764 C CA . LYS A 1 213 ? 37.739 9.974 -50.499 1.00 67.62 213 LYS A CA 1
ATOM 1765 C C . LYS A 1 213 ? 37.581 10.801 -51.779 1.00 67.62 213 LYS A C 1
ATOM 1767 O O . LYS A 1 213 ? 38.274 10.544 -52.758 1.00 67.62 213 LYS A O 1
ATOM 1772 N N . GLN A 1 214 ? 36.688 11.793 -51.789 1.00 67.75 214 GLN A N 1
ATOM 1773 C CA . GLN A 1 214 ? 36.487 12.675 -52.947 1.00 67.75 214 GLN A CA 1
ATOM 1774 C C . GLN A 1 214 ? 37.733 13.509 -53.257 1.00 67.75 214 GLN A C 1
ATOM 1776 O O . GLN A 1 214 ? 38.056 13.712 -54.425 1.00 67.75 214 GLN A O 1
ATOM 1781 N N . THR A 1 215 ? 38.438 13.968 -52.223 1.00 65.69 215 THR A N 1
ATOM 1782 C CA . THR A 1 215 ? 39.669 14.751 -52.375 1.00 65.69 215 THR A CA 1
ATOM 1783 C C . THR A 1 215 ? 40.780 13.890 -52.963 1.00 65.69 215 THR A C 1
ATOM 1785 O O . THR A 1 215 ? 41.405 14.300 -53.934 1.00 65.69 215 THR A O 1
ATOM 1788 N N . ILE A 1 216 ? 40.954 12.663 -52.461 1.00 65.06 216 ILE A N 1
ATOM 1789 C CA . ILE A 1 216 ? 41.897 11.691 -53.025 1.00 65.06 216 ILE A CA 1
ATOM 1790 C C . ILE A 1 216 ? 41.535 11.406 -54.484 1.00 65.06 216 ILE A C 1
ATOM 1792 O O . ILE A 1 216 ? 42.368 11.591 -55.358 1.00 65.06 216 ILE A O 1
ATOM 1796 N N . LEU A 1 217 ? 40.278 11.074 -54.792 1.00 62.00 217 LEU A N 1
ATOM 1797 C CA . LEU A 1 217 ? 39.855 10.810 -56.172 1.00 62.00 217 LEU A CA 1
ATOM 1798 C C . LEU A 1 217 ? 40.115 12.001 -57.115 1.00 62.00 217 LEU A C 1
ATOM 1800 O O . LEU A 1 217 ? 40.519 11.802 -58.257 1.00 62.00 217 LEU A O 1
ATOM 1804 N N . ARG A 1 218 ? 39.907 13.240 -56.648 1.00 64.62 218 ARG A N 1
ATOM 1805 C CA . ARG A 1 218 ? 40.197 14.454 -57.425 1.00 64.62 218 ARG A CA 1
ATOM 1806 C C . ARG A 1 218 ? 41.684 14.589 -57.742 1.00 64.62 218 ARG A C 1
ATOM 1808 O O . ARG A 1 218 ? 42.018 14.943 -58.863 1.00 64.62 218 ARG A O 1
ATOM 1815 N N . ILE A 1 219 ? 42.550 14.270 -56.786 1.00 63.62 219 ILE A N 1
ATOM 1816 C CA . ILE A 1 219 ? 44.004 14.315 -56.960 1.00 63.62 219 ILE A CA 1
ATOM 1817 C C . ILE A 1 219 ? 44.465 13.313 -58.026 1.00 63.62 219 ILE A C 1
ATOM 1819 O O . ILE A 1 219 ? 45.313 13.642 -58.848 1.00 63.62 219 ILE A O 1
ATOM 1823 N N . PHE A 1 220 ? 43.852 12.127 -58.086 1.00 60.06 220 PHE A N 1
ATOM 1824 C CA . PHE A 1 220 ? 44.144 11.145 -59.138 1.00 60.06 220 PHE A CA 1
ATOM 1825 C C . PHE A 1 220 ? 43.706 11.595 -60.533 1.00 60.06 220 PHE A C 1
ATOM 1827 O O . PHE A 1 220 ? 44.339 11.233 -61.517 1.00 60.06 220 PHE A O 1
ATOM 1834 N N . LEU A 1 221 ? 42.641 12.391 -60.630 1.00 58.78 221 LEU A N 1
ATOM 1835 C CA . LEU A 1 221 ? 42.159 12.943 -61.901 1.00 58.78 221 LEU A CA 1
ATOM 1836 C C . LEU A 1 221 ? 42.972 14.151 -62.387 1.00 58.78 221 LEU A C 1
ATOM 1838 O O . LEU A 1 221 ? 42.779 14.588 -63.519 1.00 58.78 221 LEU A O 1
ATOM 1842 N N . GLU A 1 222 ? 43.823 14.718 -61.532 1.00 60.44 222 GLU A N 1
ATOM 1843 C CA . GLU A 1 222 ? 44.731 15.817 -61.878 1.00 60.44 2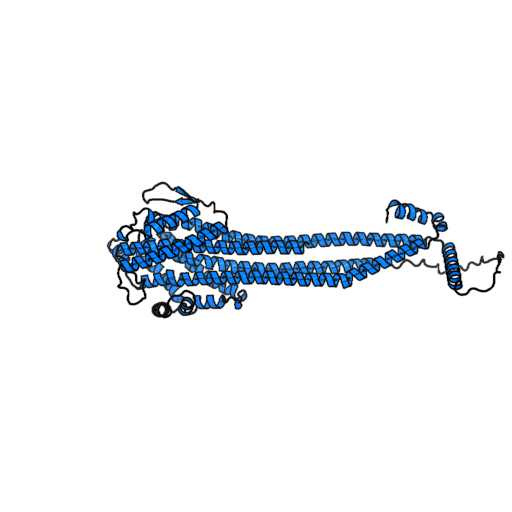22 GLU A CA 1
ATOM 1844 C C . GLU A 1 222 ? 46.089 15.314 -62.407 1.00 60.44 222 GLU A C 1
ATOM 1846 O O . GLU A 1 222 ? 46.898 16.121 -62.857 1.00 60.44 222 GLU A O 1
ATOM 1851 N N . ILE A 1 223 ? 46.329 13.996 -62.414 1.00 62.56 223 ILE A N 1
ATOM 1852 C CA . ILE A 1 223 ? 47.457 13.382 -63.128 1.00 62.56 223 ILE A CA 1
ATOM 1853 C C . ILE A 1 223 ? 47.183 13.506 -64.635 1.00 62.56 223 ILE A C 1
ATOM 1855 O O . ILE A 1 223 ? 46.115 13.115 -65.105 1.00 62.56 223 ILE A O 1
ATOM 1859 N N . GLU A 1 224 ? 48.122 14.074 -65.396 1.00 58.44 224 GLU A N 1
ATOM 1860 C CA . GLU A 1 224 ? 47.978 14.219 -66.849 1.00 58.44 224 GLU A CA 1
ATOM 1861 C C . GLU A 1 224 ? 47.770 12.854 -67.535 1.00 58.44 224 GLU A C 1
ATOM 1863 O O . GLU A 1 224 ? 48.436 11.871 -67.212 1.00 58.44 224 GLU A O 1
ATOM 1868 N N . ASP A 1 225 ? 46.890 12.787 -68.544 1.00 54.31 225 ASP A N 1
ATOM 1869 C CA . ASP A 1 225 ? 46.581 11.534 -69.262 1.00 54.31 225 ASP A CA 1
ATOM 1870 C C . ASP A 1 225 ? 47.846 10.842 -69.820 1.00 54.31 225 ASP A C 1
ATOM 1872 O O . ASP A 1 225 ? 47.901 9.616 -69.904 1.00 54.31 225 ASP A O 1
ATOM 1876 N N . LYS A 1 226 ? 48.890 11.616 -70.153 1.00 56.31 226 LYS A N 1
ATOM 1877 C CA . LYS A 1 226 ? 50.179 11.104 -70.646 1.00 56.31 226 LYS A CA 1
ATOM 1878 C C . LYS A 1 226 ? 50.978 10.371 -69.565 1.00 56.31 226 LYS A C 1
ATOM 1880 O O . LYS A 1 226 ? 51.535 9.312 -69.841 1.00 56.31 226 LYS A O 1
ATOM 1885 N N . THR A 1 227 ? 51.025 10.897 -68.340 1.00 59.19 227 THR A N 1
ATOM 1886 C CA . THR A 1 227 ? 51.678 10.223 -67.207 1.00 59.19 227 THR A CA 1
ATOM 1887 C C . THR A 1 227 ? 50.843 9.050 -66.710 1.00 59.19 227 THR A C 1
ATOM 1889 O O . THR A 1 227 ? 51.411 8.019 -66.370 1.00 59.19 227 THR A O 1
ATOM 1892 N N . ALA A 1 228 ? 49.511 9.135 -66.759 1.00 57.41 228 ALA A N 1
ATOM 1893 C CA . ALA A 1 228 ? 48.637 8.001 -66.462 1.00 57.41 228 ALA A CA 1
ATOM 1894 C C . ALA A 1 228 ? 48.821 6.838 -67.457 1.00 57.41 228 ALA A C 1
ATOM 1896 O O . ALA A 1 228 ? 48.932 5.691 -67.032 1.00 57.41 228 ALA A O 1
ATOM 1897 N N . GLN A 1 229 ? 48.916 7.116 -68.764 1.00 59.12 229 GLN A N 1
ATOM 1898 C CA . GLN A 1 229 ? 49.225 6.104 -69.785 1.00 59.12 229 GLN A CA 1
ATOM 1899 C C . GLN A 1 229 ? 50.636 5.526 -69.624 1.00 59.12 229 GLN A C 1
ATOM 1901 O O . GLN A 1 229 ? 50.812 4.319 -69.745 1.00 59.12 229 GLN A O 1
ATOM 1906 N N . TYR A 1 230 ? 51.628 6.358 -69.295 1.00 65.00 230 TYR A N 1
ATOM 1907 C CA . TYR A 1 230 ? 52.987 5.903 -68.992 1.00 65.00 230 TYR A CA 1
ATOM 1908 C C . TYR A 1 230 ? 53.030 4.972 -67.769 1.00 65.00 230 TYR A C 1
ATOM 1910 O O . TYR A 1 230 ? 53.643 3.909 -67.818 1.00 65.00 230 TYR A O 1
ATOM 1918 N N . LEU A 1 231 ? 52.331 5.327 -66.685 1.00 60.06 231 LEU A N 1
ATOM 1919 C CA . LEU A 1 231 ? 52.223 4.499 -65.482 1.00 60.06 231 LEU A CA 1
ATOM 1920 C C . LEU A 1 231 ? 51.430 3.216 -65.731 1.00 60.06 231 LEU A C 1
ATOM 1922 O O . LEU A 1 231 ? 51.830 2.165 -65.248 1.00 60.06 231 LEU A O 1
ATOM 1926 N N . TYR A 1 232 ? 50.350 3.280 -66.511 1.00 65.31 232 TYR A N 1
ATOM 1927 C CA . TYR A 1 232 ? 49.580 2.104 -66.907 1.00 65.31 232 TYR A CA 1
ATOM 1928 C C . TYR A 1 232 ? 50.425 1.139 -67.742 1.00 65.31 232 TYR A C 1
ATOM 1930 O O . TYR A 1 232 ? 50.464 -0.045 -67.427 1.00 65.31 232 TYR A O 1
ATOM 1938 N N . ASN A 1 233 ? 51.162 1.647 -68.734 1.00 63.88 233 ASN A N 1
ATOM 1939 C CA . ASN A 1 233 ? 52.073 0.840 -69.544 1.00 63.88 233 ASN A CA 1
ATOM 1940 C C . ASN A 1 233 ? 53.196 0.240 -68.690 1.00 63.88 233 ASN A C 1
ATOM 1942 O O . ASN A 1 233 ? 53.512 -0.931 -68.847 1.00 63.88 233 ASN A O 1
ATOM 1946 N N . ASN A 1 234 ? 53.750 0.986 -67.731 1.00 64.75 234 ASN A N 1
ATOM 1947 C CA . ASN A 1 234 ? 54.755 0.453 -66.810 1.00 64.75 234 ASN A CA 1
ATOM 1948 C C . ASN A 1 234 ? 54.183 -0.593 -65.846 1.00 64.75 234 ASN A C 1
ATOM 1950 O O . ASN A 1 234 ? 54.844 -1.591 -65.590 1.00 64.75 234 ASN A O 1
ATOM 1954 N N . CYS A 1 235 ? 52.962 -0.414 -65.336 1.00 61.38 235 CYS A N 1
ATOM 1955 C CA . CYS A 1 235 ? 52.288 -1.427 -64.525 1.00 61.38 235 CYS A CA 1
ATOM 1956 C C . CYS A 1 235 ? 51.930 -2.669 -65.348 1.00 61.38 235 CYS A C 1
ATOM 1958 O O . CYS A 1 235 ? 52.052 -3.776 -64.842 1.00 61.38 235 CYS A O 1
ATOM 1960 N N . GLN A 1 236 ? 51.514 -2.508 -66.605 1.00 63.69 236 GLN A N 1
ATOM 1961 C CA . GLN A 1 236 ? 51.224 -3.620 -67.506 1.00 63.69 236 GLN A CA 1
ATOM 1962 C C . GLN A 1 236 ? 52.506 -4.374 -67.881 1.00 63.69 236 GLN A C 1
ATOM 1964 O O . GLN A 1 236 ? 52.499 -5.599 -67.868 1.00 63.69 236 GLN A O 1
ATOM 1969 N N . ASN A 1 237 ? 53.609 -3.660 -68.122 1.00 64.88 237 ASN A N 1
ATOM 1970 C CA . ASN A 1 237 ? 54.930 -4.243 -68.352 1.00 64.88 237 ASN A CA 1
ATOM 1971 C C . ASN A 1 237 ? 55.467 -4.941 -67.097 1.00 64.88 237 ASN A C 1
ATOM 1973 O O . ASN A 1 237 ? 56.024 -6.021 -67.206 1.00 64.88 237 ASN A O 1
ATOM 1977 N N . PHE A 1 238 ? 55.246 -4.376 -65.907 1.00 66.19 238 PHE A N 1
ATOM 1978 C CA . PHE A 1 238 ? 55.615 -5.010 -64.641 1.00 66.19 238 PHE A CA 1
ATOM 1979 C C . PHE A 1 238 ? 54.776 -6.264 -64.363 1.00 66.19 238 PHE A C 1
ATOM 1981 O O . PHE A 1 238 ? 55.323 -7.282 -63.973 1.00 66.19 238 PHE A O 1
ATOM 1988 N N . ILE A 1 239 ? 53.461 -6.240 -64.608 1.00 64.88 239 ILE A N 1
ATOM 1989 C CA . ILE A 1 239 ? 52.603 -7.435 -64.506 1.00 64.88 239 ILE A CA 1
ATOM 1990 C C . ILE A 1 239 ? 53.007 -8.483 -65.546 1.00 64.88 239 ILE A C 1
ATOM 1992 O O . ILE A 1 239 ? 53.011 -9.668 -65.238 1.00 64.88 239 ILE A O 1
ATOM 1996 N N . ALA A 1 240 ? 53.348 -8.063 -66.764 1.00 64.38 240 ALA A N 1
ATOM 1997 C CA . ALA A 1 240 ? 53.856 -8.962 -67.791 1.00 64.38 240 ALA A CA 1
ATOM 1998 C C . ALA A 1 240 ? 55.189 -9.595 -67.368 1.00 64.38 240 ALA A C 1
ATOM 2000 O O . ALA A 1 240 ? 55.341 -10.792 -67.549 1.00 64.38 240 ALA A O 1
ATOM 2001 N N . GLN A 1 241 ? 56.089 -8.834 -66.738 1.00 65.38 241 GLN A N 1
ATOM 2002 C CA . GLN A 1 241 ? 57.361 -9.329 -66.201 1.00 65.38 241 GLN A CA 1
ATOM 2003 C C . GLN A 1 241 ? 57.175 -10.260 -64.996 1.00 65.38 241 GLN A C 1
ATOM 2005 O O . GLN A 1 241 ? 57.770 -11.324 -64.958 1.00 65.38 241 GLN A O 1
ATOM 2010 N N . VAL A 1 242 ? 56.297 -9.923 -64.049 1.00 61.66 242 VAL A N 1
ATOM 2011 C CA . VAL A 1 242 ? 56.007 -10.771 -62.877 1.00 61.66 242 VAL A CA 1
ATOM 2012 C C . VAL A 1 242 ? 55.284 -12.061 -63.275 1.00 61.66 242 VAL A C 1
ATOM 2014 O O . VAL A 1 242 ? 55.529 -13.103 -62.687 1.00 61.66 242 VAL A O 1
ATOM 2017 N N . ASN A 1 243 ? 54.429 -12.025 -64.301 1.00 55.88 243 ASN A N 1
ATOM 2018 C CA . ASN A 1 243 ? 53.829 -13.236 -64.872 1.00 55.88 243 ASN A CA 1
ATOM 2019 C C . ASN A 1 243 ? 54.792 -14.004 -65.801 1.00 55.88 243 ASN A C 1
ATOM 2021 O O . ASN A 1 243 ? 54.441 -15.093 -66.243 1.00 55.88 243 ASN A O 1
ATOM 2025 N N . GLN A 1 244 ? 55.951 -13.430 -66.140 1.00 55.94 244 GLN A N 1
ATOM 2026 C CA . GLN A 1 244 ? 57.015 -14.075 -66.917 1.00 55.94 244 GLN A CA 1
ATOM 2027 C C . GLN A 1 244 ? 58.101 -14.696 -66.026 1.00 55.94 244 GLN A C 1
ATOM 2029 O O . GLN A 1 244 ? 58.842 -15.538 -66.511 1.00 55.94 244 GLN A O 1
ATOM 2034 N N . GLU A 1 245 ? 58.174 -14.348 -64.736 1.00 50.41 245 GLU A N 1
ATOM 2035 C CA . GLU A 1 245 ? 59.134 -14.934 -63.782 1.00 50.41 245 GLU A CA 1
ATOM 2036 C C . GLU A 1 245 ? 58.802 -16.383 -63.359 1.00 50.41 245 GLU A C 1
ATOM 2038 O O . GLU A 1 245 ? 59.592 -16.995 -62.646 1.00 50.41 245 GLU A O 1
ATOM 2043 N N . ASP A 1 246 ? 57.686 -16.961 -63.826 1.00 46.34 246 ASP A N 1
ATOM 2044 C CA . ASP A 1 246 ? 57.383 -18.395 -63.656 1.00 46.34 246 ASP A CA 1
ATOM 2045 C C . ASP A 1 246 ? 57.743 -19.251 -64.894 1.00 46.34 246 ASP A C 1
ATOM 2047 O O . ASP A 1 246 ? 57.667 -20.476 -64.818 1.00 46.34 246 ASP A O 1
ATOM 2051 N N . ASP A 1 247 ? 58.186 -18.638 -66.001 1.00 44.62 247 ASP A N 1
ATOM 2052 C CA . ASP A 1 247 ? 58.674 -19.327 -67.207 1.00 44.62 247 ASP A CA 1
ATOM 2053 C C . ASP A 1 247 ? 60.044 -18.747 -67.628 1.00 44.62 247 ASP A C 1
ATOM 2055 O O . ASP A 1 247 ? 60.180 -18.036 -68.629 1.00 44.62 247 ASP A O 1
ATOM 2059 N N . ASP A 1 248 ? 61.085 -19.055 -66.850 1.00 42.28 248 ASP A N 1
ATOM 2060 C CA . ASP A 1 248 ? 62.478 -18.876 -67.274 1.00 42.28 248 ASP A CA 1
ATOM 2061 C C . ASP A 1 248 ? 62.767 -19.769 -68.495 1.00 42.28 248 ASP A C 1
ATOM 2063 O O . ASP A 1 248 ? 62.841 -20.992 -68.383 1.00 42.28 248 ASP A O 1
ATOM 2067 N N . ASP A 1 249 ? 62.884 -19.152 -69.674 1.00 42.81 249 ASP A N 1
ATOM 2068 C CA . ASP A 1 249 ? 64.063 -19.234 -70.557 1.00 42.81 249 ASP A CA 1
ATOM 2069 C C . ASP A 1 249 ? 63.700 -18.827 -72.000 1.00 42.81 249 ASP A C 1
ATOM 2071 O O . ASP A 1 249 ? 63.158 -19.624 -72.767 1.00 42.81 249 ASP A O 1
ATOM 2075 N N . ALA A 1 250 ? 64.041 -17.592 -72.399 1.00 39.41 250 ALA A N 1
ATOM 2076 C CA . ALA A 1 250 ? 64.789 -17.283 -73.633 1.00 39.41 250 ALA A CA 1
ATOM 2077 C C . ALA A 1 250 ? 64.604 -15.830 -74.120 1.00 39.41 250 ALA A C 1
ATOM 2079 O O . ALA A 1 250 ? 63.500 -15.360 -74.384 1.00 39.41 250 ALA A O 1
ATOM 2080 N N . ASN A 1 251 ? 65.756 -15.217 -74.411 1.00 35.50 251 ASN A N 1
ATOM 2081 C CA . ASN A 1 251 ? 66.005 -14.067 -75.290 1.00 35.50 251 ASN A CA 1
ATOM 2082 C C . ASN A 1 251 ? 65.927 -12.655 -74.691 1.00 35.50 251 ASN A C 1
ATOM 2084 O O . ASN A 1 251 ? 65.004 -11.870 -74.902 1.00 35.50 251 ASN A O 1
ATOM 2088 N N . SER A 1 252 ? 67.061 -12.296 -74.090 1.00 41.84 252 SER A N 1
ATOM 2089 C CA . SER A 1 252 ? 67.714 -10.998 -74.244 1.00 41.84 252 SER A CA 1
ATOM 2090 C C . SER A 1 252 ? 67.915 -10.640 -75.727 1.00 41.84 252 SER A C 1
ATOM 2092 O O . SER A 1 252 ? 68.711 -11.291 -76.395 1.00 41.84 252 SER A O 1
ATOM 2094 N N . ASP A 1 253 ? 67.174 -9.650 -76.229 1.00 37.38 253 ASP A N 1
ATOM 2095 C CA . ASP A 1 253 ? 67.620 -8.618 -77.188 1.00 37.38 253 ASP A CA 1
ATOM 2096 C C . ASP A 1 253 ? 66.402 -7.857 -77.739 1.00 37.38 253 ASP A C 1
ATOM 2098 O O . ASP A 1 253 ? 65.740 -8.277 -78.683 1.00 37.38 253 ASP A O 1
ATOM 2102 N N . SER A 1 254 ? 66.109 -6.690 -77.164 1.00 30.77 254 SER A N 1
ATOM 2103 C CA . SER A 1 254 ? 65.324 -5.657 -77.850 1.00 30.77 254 SER A CA 1
ATOM 2104 C C . SER A 1 254 ? 65.789 -4.279 -77.393 1.00 30.77 254 SER A C 1
ATOM 2106 O O . SER A 1 254 ? 65.101 -3.553 -76.672 1.00 30.77 254 SER A O 1
ATOM 2108 N N . TYR A 1 255 ? 67.000 -3.929 -77.821 1.00 34.28 255 TYR A N 1
ATOM 2109 C CA . TYR A 1 255 ? 67.444 -2.545 -77.903 1.00 34.28 255 TYR A CA 1
ATOM 2110 C C . TYR A 1 255 ? 66.577 -1.766 -78.908 1.00 34.28 255 TYR A C 1
ATOM 2112 O O . TYR A 1 255 ? 66.300 -2.249 -79.999 1.00 34.28 255 TYR A O 1
ATOM 2120 N N . LEU A 1 256 ? 66.222 -0.540 -78.515 1.00 37.12 256 LEU A N 1
ATOM 2121 C CA . LEU A 1 256 ? 65.985 0.637 -79.361 1.00 37.12 256 LEU A CA 1
ATOM 2122 C C . LEU A 1 256 ? 65.160 0.464 -80.657 1.00 37.12 256 LEU A C 1
ATOM 2124 O O . LEU A 1 256 ? 65.693 0.155 -81.716 1.00 37.12 256 LEU A O 1
ATOM 2128 N N . PHE A 1 257 ? 63.909 0.926 -80.611 1.00 31.16 257 PHE A N 1
ATOM 2129 C CA . PHE A 1 257 ? 63.336 1.712 -81.710 1.00 31.16 257 PHE A CA 1
ATOM 2130 C C . PHE A 1 257 ? 62.843 3.052 -81.156 1.00 31.16 257 PHE A C 1
ATOM 2132 O O . PHE A 1 257 ? 61.696 3.219 -80.746 1.00 31.16 257 PHE A O 1
ATOM 2139 N N . ILE A 1 258 ? 63.775 4.004 -81.101 1.00 44.28 258 ILE A N 1
ATOM 2140 C CA . ILE A 1 258 ? 63.480 5.425 -81.257 1.00 44.28 258 ILE A CA 1
ATOM 2141 C C . ILE A 1 258 ? 63.800 5.719 -82.722 1.00 44.28 258 ILE A C 1
ATOM 2143 O O . ILE A 1 258 ? 64.970 5.777 -83.066 1.00 44.28 258 ILE A O 1
ATOM 2147 N N . ASP A 1 259 ? 62.767 5.881 -83.540 1.00 36.75 259 ASP A N 1
ATOM 2148 C CA . ASP A 1 259 ? 62.779 6.683 -84.770 1.00 36.75 259 ASP A CA 1
ATOM 2149 C C . ASP A 1 259 ? 61.433 7.422 -84.761 1.00 36.75 259 ASP A C 1
ATOM 2151 O O . ASP A 1 259 ? 60.361 6.821 -84.791 1.00 36.75 259 ASP A O 1
ATOM 2155 N N . GLU A 1 260 ? 61.413 8.646 -84.238 1.00 35.50 260 GLU A N 1
ATOM 2156 C CA . GLU A 1 260 ? 61.573 9.900 -84.984 1.00 35.50 260 GLU A CA 1
ATOM 2157 C C . GLU A 1 260 ? 60.413 10.218 -85.942 1.00 35.50 260 GLU A C 1
ATOM 2159 O O . GLU A 1 260 ? 60.324 9.760 -87.071 1.00 35.50 260 GLU A O 1
ATOM 2164 N N . LYS A 1 261 ? 59.542 11.101 -85.432 1.00 44.19 261 LYS A N 1
ATOM 2165 C CA . LYS A 1 261 ? 58.987 12.281 -86.110 1.00 44.19 261 LYS A CA 1
ATOM 2166 C C . LYS A 1 261 ? 58.661 12.130 -87.601 1.00 44.19 261 LYS A C 1
ATOM 2168 O O . LYS A 1 261 ? 59.494 12.426 -88.447 1.00 44.19 261 LYS A O 1
ATOM 2173 N N . GLN A 1 262 ? 57.372 11.972 -87.884 1.00 32.38 262 GLN A N 1
ATOM 2174 C CA . GLN A 1 262 ? 56.703 12.767 -88.915 1.00 32.38 262 GLN A CA 1
ATOM 2175 C C . GLN A 1 262 ? 55.190 12.815 -88.650 1.00 32.38 262 GLN A C 1
ATOM 2177 O O . GLN A 1 262 ? 54.522 11.794 -88.535 1.00 32.38 262 GLN A O 1
ATOM 2182 N N . ASP A 1 263 ? 54.694 14.039 -88.477 1.00 37.03 263 ASP A N 1
ATOM 2183 C CA . ASP A 1 263 ? 53.348 14.501 -88.818 1.00 37.03 263 ASP A CA 1
ATOM 2184 C C . ASP A 1 263 ? 52.137 13.629 -88.448 1.00 37.03 263 ASP A C 1
ATOM 2186 O O . ASP A 1 263 ? 51.534 12.955 -89.276 1.00 37.03 263 ASP A O 1
ATOM 2190 N N . PHE A 1 264 ? 51.648 13.826 -87.222 1.00 35.47 264 PHE A N 1
ATOM 2191 C CA . PHE A 1 264 ? 50.206 13.795 -86.946 1.00 35.47 264 PHE A CA 1
ATOM 2192 C C . PHE A 1 264 ? 49.751 15.114 -86.304 1.00 35.47 264 PHE A C 1
ATOM 2194 O O . PHE A 1 264 ? 49.065 15.158 -85.287 1.00 35.47 264 PHE A O 1
ATOM 2201 N N . ASN A 1 265 ? 50.099 16.222 -86.966 1.00 38.00 265 ASN A N 1
ATOM 2202 C CA . ASN A 1 265 ? 49.216 17.384 -87.040 1.00 38.00 265 ASN A CA 1
ATOM 2203 C C . ASN A 1 265 ? 48.134 17.083 -88.090 1.00 38.00 265 ASN A C 1
ATOM 2205 O O . ASN A 1 265 ? 48.110 17.651 -89.176 1.00 38.00 265 ASN A O 1
ATOM 2209 N N . GLN A 1 266 ? 47.224 16.169 -87.762 1.00 38.06 266 GLN A N 1
ATOM 2210 C CA . GLN A 1 266 ? 45.889 16.191 -88.339 1.00 38.06 266 GLN A CA 1
ATOM 2211 C C . GLN A 1 266 ? 44.904 16.336 -87.195 1.00 38.06 266 GLN A C 1
ATOM 2213 O O . GLN A 1 266 ? 44.575 15.400 -86.469 1.00 38.06 266 GLN A O 1
ATOM 2218 N N . GLN A 1 267 ? 44.473 17.585 -87.058 1.00 38.94 267 GLN A N 1
ATOM 2219 C CA . GLN A 1 267 ? 43.228 18.001 -86.449 1.00 38.94 267 GLN A CA 1
ATOM 2220 C C . GLN A 1 267 ? 42.081 17.131 -86.989 1.00 38.94 267 GLN A C 1
ATOM 2222 O O . GLN A 1 267 ? 41.376 17.505 -87.918 1.00 38.94 267 GLN A O 1
ATOM 2227 N N . GLN A 1 268 ? 41.843 15.977 -86.374 1.00 36.62 268 GLN A N 1
ATOM 2228 C CA . GLN A 1 268 ? 40.474 15.548 -86.143 1.00 36.62 268 GLN A CA 1
ATOM 2229 C C . GLN A 1 268 ? 40.024 16.217 -84.852 1.00 36.62 268 GLN A C 1
ATOM 2231 O O . GLN A 1 268 ? 39.994 15.632 -83.767 1.00 36.62 268 GLN A O 1
ATOM 2236 N N . GLU A 1 269 ? 39.671 17.495 -84.991 1.00 35.97 269 GLU A N 1
ATOM 2237 C CA . GLU A 1 269 ? 38.682 18.105 -84.124 1.00 35.97 269 GLU A CA 1
ATOM 2238 C C . GLU A 1 269 ? 37.418 17.248 -84.223 1.00 35.97 269 GLU A C 1
ATOM 2240 O O . GLU A 1 269 ? 36.587 17.388 -85.118 1.00 35.97 269 GLU A O 1
ATOM 2245 N N . SER A 1 270 ? 37.280 16.297 -83.299 1.00 34.12 270 SER A N 1
ATOM 2246 C CA . SER A 1 270 ? 35.971 15.764 -82.954 1.00 34.12 270 SER A CA 1
ATOM 2247 C C . SER A 1 270 ? 35.114 16.946 -82.483 1.00 34.12 270 SER A C 1
ATOM 2249 O O . SER A 1 270 ? 35.176 17.373 -81.334 1.00 34.12 270 SER A O 1
ATOM 2251 N N . ILE A 1 271 ? 34.329 17.494 -83.415 1.00 42.53 271 ILE A N 1
ATOM 2252 C CA . ILE A 1 271 ? 33.328 18.561 -83.233 1.00 42.53 271 ILE A CA 1
ATOM 2253 C C . ILE A 1 271 ? 32.250 18.159 -82.205 1.00 42.53 271 ILE A C 1
ATOM 2255 O O . ILE A 1 271 ? 31.541 19.001 -81.659 1.00 42.53 271 ILE A O 1
ATOM 2259 N N . PHE A 1 272 ? 32.199 16.885 -81.809 1.00 40.00 272 PHE A N 1
ATOM 2260 C CA . PHE A 1 272 ? 31.682 16.499 -80.502 1.00 40.00 272 PHE A CA 1
ATOM 2261 C C . PHE A 1 272 ? 32.782 16.634 -79.459 1.00 40.00 272 PHE A C 1
ATOM 2263 O O . PHE A 1 272 ? 33.413 15.648 -79.076 1.00 40.00 272 PHE A O 1
ATOM 2270 N N . GLY A 1 273 ? 32.977 17.866 -78.975 1.00 42.84 273 GLY A N 1
ATOM 2271 C CA . GLY A 1 273 ? 33.795 18.124 -77.801 1.00 42.84 273 GLY A CA 1
ATOM 2272 C C . GLY A 1 273 ? 33.469 17.073 -76.749 1.00 42.84 273 GLY A C 1
ATOM 2273 O O . GLY A 1 273 ? 32.312 16.956 -76.331 1.00 42.84 273 GLY A O 1
ATOM 2274 N N . LYS A 1 274 ? 34.467 16.253 -76.390 1.00 47.84 274 LYS A N 1
ATOM 2275 C CA . LYS A 1 274 ? 34.357 15.247 -75.334 1.00 47.84 274 LYS A CA 1
ATOM 2276 C C . LYS A 1 274 ? 33.850 15.979 -74.101 1.00 47.84 274 LYS A C 1
ATOM 2278 O O . LYS A 1 274 ? 34.623 16.607 -73.381 1.00 47.84 274 LYS A O 1
ATOM 2283 N N . LYS A 1 275 ? 32.532 15.947 -73.873 1.00 43.09 275 LYS A N 1
ATOM 2284 C CA . LYS A 1 275 ? 31.926 16.432 -72.639 1.00 43.09 275 LYS A CA 1
ATOM 2285 C C . LYS A 1 275 ? 32.652 15.660 -71.553 1.00 43.09 275 LYS A C 1
ATOM 2287 O O . LYS A 1 275 ? 32.421 14.458 -71.424 1.00 43.09 275 LYS A O 1
ATOM 2292 N N . LYS A 1 276 ? 33.548 16.336 -70.818 1.00 47.78 276 LYS A N 1
ATOM 2293 C CA . LYS A 1 276 ? 34.107 15.840 -69.556 1.00 47.78 276 LYS A CA 1
ATOM 2294 C C . LYS A 1 276 ? 32.940 15.173 -68.845 1.00 47.78 276 LYS A C 1
ATOM 2296 O O . LYS A 1 276 ? 31.944 15.859 -68.594 1.00 47.78 276 LYS A O 1
ATOM 2301 N N . LYS A 1 277 ? 32.989 13.847 -68.652 1.00 44.72 277 LYS A N 1
ATOM 2302 C CA . LYS A 1 277 ? 31.916 13.108 -67.978 1.00 44.72 277 LYS A CA 1
ATOM 2303 C C . LYS A 1 277 ? 31.702 13.821 -66.647 1.00 44.72 277 LYS A C 1
ATOM 2305 O O . LYS A 1 277 ? 32.532 13.713 -65.751 1.00 44.72 277 LYS A O 1
ATOM 2310 N N . LYS A 1 278 ? 30.639 14.625 -66.546 1.00 46.41 278 LYS A N 1
ATOM 2311 C CA . LYS A 1 278 ? 30.268 15.268 -65.289 1.00 46.41 278 LYS A CA 1
ATOM 2312 C C . LYS A 1 278 ? 29.985 14.112 -64.345 1.00 46.41 278 LYS A C 1
ATOM 2314 O O . LYS A 1 278 ? 29.111 13.298 -64.644 1.00 46.41 278 LYS A O 1
ATOM 2319 N N . PHE A 1 279 ? 30.784 13.994 -63.286 1.00 45.06 279 PHE A N 1
ATOM 2320 C CA . PHE A 1 279 ? 30.620 12.958 -62.276 1.00 45.06 279 PHE A CA 1
ATOM 2321 C C . PHE A 1 279 ? 29.139 12.865 -61.904 1.00 45.06 279 PHE A C 1
ATOM 2323 O O . PHE A 1 279 ? 28.533 13.861 -61.498 1.00 45.06 279 PHE A O 1
ATOM 2330 N N . LYS A 1 280 ? 28.541 11.681 -62.095 1.00 47.59 280 LYS A N 1
ATOM 2331 C CA . LYS A 1 280 ? 27.202 11.396 -61.578 1.00 47.59 280 LYS A CA 1
ATOM 2332 C C . LYS A 1 280 ? 27.278 11.633 -60.072 1.00 47.59 280 LYS A C 1
ATOM 2334 O O . LYS A 1 280 ? 28.135 11.074 -59.395 1.00 47.59 280 LYS A O 1
ATOM 2339 N N . ASN A 1 281 ? 26.441 12.544 -59.597 1.00 47.62 281 ASN A N 1
ATOM 2340 C CA . ASN A 1 281 ? 26.485 13.110 -58.258 1.00 47.62 281 ASN A CA 1
ATOM 2341 C C . ASN A 1 281 ? 26.434 11.985 -57.202 1.00 47.62 281 ASN A C 1
ATOM 2343 O O . ASN A 1 281 ? 25.378 11.399 -56.973 1.00 47.62 281 ASN A O 1
ATOM 2347 N N . THR A 1 282 ? 27.558 11.692 -56.541 1.00 55.28 282 THR A N 1
ATOM 2348 C CA . THR A 1 282 ? 27.676 10.705 -55.444 1.00 55.28 282 THR A CA 1
ATOM 2349 C C . THR A 1 282 ? 26.882 11.101 -54.191 1.00 55.28 282 THR A C 1
ATOM 2351 O O . THR A 1 282 ? 26.801 10.332 -53.238 1.00 55.28 282 THR A O 1
ATOM 2354 N N . ARG A 1 283 ? 26.222 12.270 -54.198 1.00 57.12 283 ARG A N 1
ATOM 2355 C CA . ARG A 1 283 ? 25.323 12.741 -53.132 1.00 57.12 283 ARG A CA 1
ATOM 2356 C C . ARG A 1 283 ? 24.208 11.747 -52.782 1.00 57.12 283 ARG A C 1
ATOM 2358 O O . ARG A 1 283 ? 23.846 11.666 -51.614 1.00 57.12 283 ARG A O 1
ATOM 2365 N N . TYR A 1 284 ? 23.701 10.973 -53.746 1.00 61.97 284 TYR A N 1
ATOM 2366 C CA . TYR A 1 284 ? 22.639 9.990 -53.481 1.00 61.97 284 TYR A CA 1
ATOM 2367 C C . TYR A 1 284 ? 23.103 8.815 -52.607 1.00 61.97 284 TYR A C 1
ATOM 2369 O O . TYR A 1 284 ? 22.316 8.294 -51.822 1.00 61.97 284 TYR A O 1
ATOM 2377 N N . GLU A 1 285 ? 24.378 8.427 -52.687 1.00 63.31 285 GLU A N 1
ATOM 2378 C CA . GLU A 1 285 ? 24.931 7.318 -51.896 1.00 63.31 285 GLU A CA 1
ATOM 2379 C C . GLU A 1 285 ? 25.099 7.720 -50.420 1.00 63.31 285 GLU A C 1
ATOM 2381 O O . GLU A 1 285 ? 24.742 6.966 -49.516 1.00 63.31 285 GLU A O 1
ATOM 2386 N N . VAL A 1 286 ? 25.538 8.962 -50.176 1.00 66.81 286 VAL A N 1
ATOM 2387 C CA . VAL A 1 286 ? 25.647 9.558 -48.830 1.00 66.81 286 VAL A CA 1
ATOM 2388 C C . VAL A 1 286 ? 24.274 9.746 -48.192 1.00 66.81 286 VAL A C 1
ATOM 2390 O O . VAL A 1 286 ? 24.076 9.421 -47.024 1.00 66.81 286 VAL A O 1
ATOM 2393 N N . PHE A 1 287 ? 23.306 10.232 -48.971 1.00 69.94 287 PHE A N 1
ATOM 2394 C CA . PHE A 1 287 ? 21.932 10.404 -48.508 1.00 69.94 287 PHE A CA 1
ATOM 2395 C C . PHE A 1 287 ? 21.275 9.058 -48.163 1.00 69.94 287 PHE A C 1
ATOM 2397 O O . PHE A 1 287 ? 20.621 8.939 -47.130 1.00 69.94 287 PHE A O 1
ATOM 2404 N N . GLY A 1 288 ? 21.517 8.014 -48.965 1.00 74.88 288 GLY A N 1
ATOM 2405 C CA . GLY A 1 288 ? 21.042 6.659 -48.672 1.00 74.88 288 GLY A CA 1
ATOM 2406 C C . GLY A 1 288 ? 21.638 6.069 -47.388 1.00 74.88 288 GLY A C 1
ATOM 2407 O O . GLY A 1 288 ? 20.955 5.344 -46.670 1.00 74.88 288 GLY A O 1
ATOM 2408 N N . LEU A 1 289 ? 22.888 6.402 -47.065 1.00 70.25 289 LEU A N 1
ATOM 2409 C CA . LEU A 1 289 ? 23.536 6.017 -45.811 1.00 70.25 289 LEU A CA 1
ATOM 2410 C C . LEU A 1 289 ? 22.893 6.739 -44.615 1.00 70.25 289 LEU A C 1
ATOM 2412 O O . LEU A 1 289 ? 22.512 6.091 -43.641 1.00 70.25 289 LEU A O 1
ATOM 2416 N N . PHE A 1 290 ? 22.697 8.056 -44.719 1.00 74.12 290 PHE A N 1
ATOM 2417 C CA . PHE A 1 290 ? 22.023 8.849 -43.689 1.00 74.12 290 PHE A CA 1
ATOM 2418 C C . PHE A 1 290 ? 20.611 8.325 -43.390 1.00 74.12 290 PHE A C 1
ATOM 2420 O O . PHE A 1 290 ? 20.263 8.136 -42.228 1.00 74.12 290 PHE A O 1
ATOM 2427 N N . ILE A 1 291 ? 19.833 7.989 -44.427 1.00 78.50 291 ILE A N 1
ATOM 2428 C CA . ILE A 1 291 ? 18.504 7.380 -44.268 1.00 78.50 291 ILE A CA 1
ATOM 2429 C C . ILE A 1 291 ? 18.578 6.063 -43.485 1.00 78.50 291 ILE A C 1
ATOM 2431 O O . ILE A 1 291 ? 17.737 5.829 -42.624 1.00 78.50 291 ILE A O 1
ATOM 2435 N N . LYS A 1 292 ? 19.579 5.208 -43.737 1.00 77.81 292 LYS A N 1
ATOM 2436 C CA . LYS A 1 292 ? 19.738 3.933 -43.011 1.00 77.81 292 LYS A CA 1
ATOM 2437 C C . LYS A 1 292 ? 20.062 4.139 -41.528 1.00 77.81 292 LYS A C 1
ATOM 2439 O O . LYS A 1 292 ? 19.512 3.430 -40.692 1.00 77.81 292 LYS A O 1
ATOM 2444 N N . ILE A 1 293 ? 20.921 5.108 -41.201 1.00 76.88 293 ILE A N 1
ATOM 2445 C CA . ILE A 1 293 ? 21.239 5.468 -39.806 1.00 76.88 293 ILE A CA 1
ATOM 2446 C C . ILE A 1 293 ? 20.002 6.026 -39.104 1.00 76.88 293 ILE A C 1
ATOM 2448 O O . ILE A 1 293 ? 19.693 5.621 -37.986 1.00 76.88 293 ILE A O 1
ATOM 2452 N N . LEU A 1 294 ? 19.278 6.925 -39.771 1.00 80.44 294 LEU A N 1
ATOM 2453 C CA . LEU A 1 294 ? 18.058 7.521 -39.241 1.00 80.44 294 LEU A CA 1
ATOM 2454 C C . LEU A 1 294 ? 16.996 6.443 -38.993 1.00 80.44 294 LEU A C 1
ATOM 2456 O O . LEU A 1 294 ? 16.399 6.407 -37.924 1.00 80.44 294 LEU A O 1
ATOM 2460 N N . PHE A 1 295 ? 16.826 5.506 -39.926 1.00 82.50 295 PHE A N 1
ATOM 2461 C CA . PHE A 1 295 ? 15.921 4.371 -39.762 1.00 82.50 295 PHE A CA 1
ATOM 2462 C C . PHE A 1 295 ? 16.283 3.518 -38.539 1.00 82.50 295 PHE A C 1
ATOM 2464 O O . PHE A 1 295 ? 15.409 3.192 -37.743 1.00 82.50 295 PHE A O 1
ATOM 2471 N N . PHE A 1 296 ? 17.569 3.217 -38.327 1.00 80.69 296 PHE A N 1
ATOM 2472 C CA . PHE A 1 296 ? 18.019 2.505 -37.126 1.00 80.69 296 PHE A CA 1
ATOM 2473 C C . PHE A 1 296 ? 17.769 3.301 -35.833 1.00 80.69 296 PHE A C 1
ATOM 2475 O O . PHE A 1 296 ? 17.345 2.724 -34.833 1.00 80.69 296 PHE A O 1
ATOM 2482 N N . SER A 1 297 ? 17.966 4.624 -35.863 1.00 82.50 297 SER A N 1
ATOM 2483 C CA . SER A 1 297 ? 17.646 5.513 -34.738 1.00 82.50 297 SER A CA 1
ATOM 2484 C C . SER A 1 297 ? 16.165 5.449 -34.369 1.00 82.50 297 SER A C 1
ATOM 2486 O O . SER A 1 297 ? 15.838 5.282 -33.197 1.00 82.50 297 SER A O 1
ATOM 2488 N N . ILE A 1 298 ? 15.279 5.486 -35.371 1.00 85.31 298 ILE A N 1
ATOM 2489 C CA . ILE A 1 298 ? 13.830 5.366 -35.171 1.00 85.31 298 ILE A CA 1
ATOM 2490 C C . ILE A 1 298 ? 13.482 4.042 -34.478 1.00 85.31 298 ILE A C 1
ATOM 2492 O O . ILE A 1 298 ? 12.656 4.036 -33.574 1.00 85.31 298 ILE A O 1
ATOM 2496 N N . PHE A 1 299 ? 14.113 2.919 -34.839 1.00 84.06 299 PHE A N 1
ATOM 2497 C CA . PHE A 1 299 ? 13.852 1.637 -34.163 1.00 84.06 299 PHE A CA 1
ATOM 2498 C C . PHE A 1 299 ? 14.207 1.655 -32.676 1.00 84.06 299 PHE A C 1
ATOM 2500 O O . PHE A 1 299 ? 13.483 1.076 -31.866 1.00 84.06 299 PHE A O 1
ATOM 2507 N N . ILE A 1 300 ? 15.303 2.321 -32.311 1.00 85.75 300 ILE A N 1
ATOM 2508 C CA . ILE A 1 300 ? 15.685 2.489 -30.905 1.00 85.75 300 ILE A CA 1
ATOM 2509 C C . ILE A 1 300 ? 14.677 3.394 -30.187 1.00 85.75 300 ILE A C 1
ATOM 2511 O O . ILE A 1 300 ? 14.274 3.093 -29.067 1.00 85.75 300 ILE A O 1
ATOM 2515 N N . GLU A 1 301 ? 14.226 4.471 -30.826 1.00 87.75 301 GLU A N 1
ATOM 2516 C CA . GLU A 1 301 ? 13.227 5.383 -30.255 1.00 87.75 301 GLU A CA 1
ATOM 2517 C C . GLU A 1 301 ? 11.863 4.708 -30.071 1.00 87.75 301 GLU A C 1
ATOM 2519 O O . GLU A 1 301 ? 11.222 4.895 -29.038 1.00 87.75 301 GLU A O 1
ATOM 2524 N N . ILE A 1 302 ? 11.448 3.853 -31.013 1.00 89.75 302 ILE A N 1
ATOM 2525 C CA . ILE A 1 302 ? 10.215 3.060 -30.911 1.00 89.75 302 ILE A CA 1
ATOM 2526 C C . ILE A 1 302 ? 10.201 2.227 -29.625 1.00 89.75 302 ILE A C 1
ATOM 2528 O O . ILE A 1 302 ? 9.161 2.144 -28.978 1.00 89.75 302 ILE A O 1
ATOM 2532 N N . TYR A 1 303 ? 11.335 1.654 -29.211 1.00 89.31 303 TYR A N 1
ATOM 2533 C CA . TYR A 1 303 ? 11.420 0.921 -27.945 1.00 89.31 303 TYR A CA 1
ATOM 2534 C C . TYR A 1 303 ? 11.082 1.805 -26.735 1.00 89.31 303 TYR A C 1
ATOM 2536 O O . TYR A 1 303 ? 10.263 1.410 -25.907 1.00 89.31 303 TYR A O 1
ATOM 2544 N N . PHE A 1 304 ? 11.648 3.014 -26.650 1.00 89.00 304 PHE A N 1
ATOM 2545 C CA . PHE A 1 304 ? 11.348 3.943 -25.553 1.00 89.00 304 PHE A CA 1
ATOM 2546 C C . PHE A 1 304 ? 9.891 4.409 -25.578 1.00 89.00 304 PHE A C 1
ATOM 2548 O O . PHE A 1 304 ? 9.262 4.516 -24.528 1.00 89.00 304 PHE A O 1
ATOM 2555 N N . ILE A 1 305 ? 9.334 4.635 -26.770 1.00 91.19 305 ILE A N 1
ATOM 2556 C CA . ILE A 1 305 ? 7.922 4.991 -26.936 1.00 91.19 305 ILE A CA 1
ATOM 2557 C C . ILE A 1 305 ? 7.018 3.855 -26.438 1.00 91.19 305 ILE A C 1
ATOM 2559 O O . ILE A 1 305 ? 6.082 4.107 -25.681 1.00 91.19 305 ILE A O 1
ATOM 2563 N N . ILE A 1 306 ? 7.292 2.608 -26.835 1.00 90.44 306 ILE A N 1
ATOM 2564 C CA . ILE A 1 306 ? 6.517 1.438 -26.397 1.00 90.44 306 ILE A CA 1
ATOM 2565 C C . ILE A 1 306 ? 6.609 1.282 -24.878 1.00 90.44 306 ILE A C 1
ATOM 2567 O O . ILE A 1 306 ? 5.574 1.173 -24.222 1.00 90.44 306 ILE A O 1
ATOM 2571 N N . ASN A 1 307 ? 7.818 1.340 -24.313 1.00 88.12 307 ASN A N 1
ATOM 2572 C CA . ASN A 1 307 ? 8.014 1.249 -22.867 1.00 88.12 307 ASN A CA 1
ATOM 2573 C C . ASN A 1 307 ? 7.238 2.326 -22.112 1.00 88.12 307 ASN A C 1
ATOM 2575 O O . ASN A 1 307 ? 6.588 2.013 -21.120 1.00 88.12 307 ASN A O 1
ATOM 2579 N N . TYR A 1 308 ? 7.246 3.564 -22.601 1.00 90.75 308 TYR A N 1
ATOM 2580 C CA . TYR A 1 308 ? 6.481 4.648 -22.000 1.00 90.75 308 TYR A CA 1
ATOM 2581 C C . TYR A 1 308 ? 4.980 4.378 -21.989 1.00 90.75 308 TYR A C 1
ATOM 2583 O O . TYR A 1 308 ? 4.331 4.565 -20.961 1.00 90.75 308 TYR A O 1
ATOM 2591 N N . PHE A 1 309 ? 4.409 3.937 -23.113 1.00 92.75 309 PHE A N 1
ATOM 2592 C CA . PHE A 1 309 ? 2.980 3.633 -23.167 1.00 92.75 309 PHE A CA 1
ATOM 2593 C C . PHE A 1 309 ? 2.614 2.466 -22.250 1.00 92.75 309 PHE A C 1
ATOM 2595 O O . PHE A 1 309 ? 1.611 2.552 -21.539 1.00 92.75 309 PHE A O 1
ATOM 2602 N N . CYS A 1 310 ? 3.441 1.418 -22.216 1.00 90.19 310 CYS A N 1
ATOM 2603 C CA . CYS A 1 310 ? 3.267 0.309 -21.285 1.00 90.19 310 CYS A CA 1
ATOM 2604 C C . CYS A 1 310 ? 3.341 0.784 -19.828 1.00 90.19 310 CYS A C 1
ATOM 2606 O O . CYS A 1 310 ? 2.447 0.475 -19.048 1.00 90.19 310 CYS A O 1
ATOM 2608 N N . GLU A 1 311 ? 4.344 1.580 -19.460 1.00 88.38 311 GLU A N 1
ATOM 2609 C CA . GLU A 1 311 ? 4.520 2.060 -18.086 1.00 88.38 311 GLU A CA 1
ATOM 2610 C C . GLU A 1 311 ? 3.411 3.026 -17.667 1.00 88.38 311 GLU A C 1
ATOM 2612 O O . GLU A 1 311 ? 2.873 2.904 -16.571 1.00 88.38 311 GLU A O 1
ATOM 2617 N N . LYS A 1 312 ? 2.981 3.925 -18.557 1.00 92.12 312 LYS A N 1
ATOM 2618 C CA . LYS A 1 312 ? 1.827 4.796 -18.313 1.00 92.12 312 LYS A CA 1
ATOM 2619 C C . LYS A 1 312 ? 0.564 3.983 -18.032 1.00 92.12 312 LYS A C 1
ATOM 2621 O O . LYS A 1 312 ? -0.186 4.305 -17.114 1.00 92.12 312 LYS A O 1
ATOM 2626 N N . GLN A 1 313 ? 0.321 2.929 -18.810 1.00 92.06 313 GLN A N 1
ATOM 2627 C CA . GLN A 1 313 ? -0.815 2.043 -18.576 1.00 92.06 313 GLN A CA 1
ATOM 2628 C C . GLN A 1 313 ? -0.691 1.322 -17.226 1.00 92.06 313 GLN A C 1
ATOM 2630 O O . GLN A 1 313 ? -1.668 1.261 -16.484 1.00 92.06 313 GLN A O 1
ATOM 2635 N N . GLN A 1 314 ? 0.496 0.813 -16.888 1.00 89.75 314 GLN A N 1
ATOM 2636 C CA . GLN A 1 314 ? 0.756 0.139 -15.612 1.00 89.75 314 GLN A CA 1
ATOM 2637 C C . GLN A 1 314 ? 0.563 1.079 -14.413 1.00 89.75 314 GLN A C 1
ATOM 2639 O O . GLN A 1 314 ? -0.117 0.713 -13.458 1.00 89.75 314 GLN A O 1
ATOM 2644 N N . LEU A 1 315 ? 1.095 2.302 -14.473 1.00 90.19 315 LEU A N 1
ATOM 2645 C CA . LEU A 1 315 ? 0.958 3.302 -13.412 1.00 90.19 315 LEU A CA 1
ATOM 2646 C C . LEU A 1 315 ? -0.498 3.740 -13.225 1.00 90.19 315 LEU A C 1
ATOM 2648 O O . LEU A 1 315 ? -0.951 3.827 -12.089 1.00 90.19 315 LEU A O 1
ATOM 2652 N N . ASN A 1 316 ? -1.262 3.904 -14.309 1.00 91.75 316 ASN A N 1
ATOM 2653 C CA . ASN A 1 316 ? -2.700 4.171 -14.217 1.00 91.75 316 ASN A CA 1
ATOM 2654 C C . ASN A 1 316 ? -3.456 3.027 -13.518 1.00 91.75 316 ASN A C 1
ATOM 2656 O O . ASN A 1 316 ? -4.347 3.279 -12.711 1.00 91.75 316 ASN A O 1
ATOM 2660 N N . ILE A 1 317 ? -3.100 1.767 -13.804 1.00 91.44 317 ILE A N 1
ATOM 2661 C CA . ILE A 1 317 ? -3.688 0.607 -13.117 1.00 91.44 317 ILE A CA 1
ATOM 2662 C C . ILE A 1 317 ? -3.345 0.648 -11.622 1.00 91.44 317 ILE A C 1
ATOM 2664 O O . ILE A 1 317 ? -4.236 0.487 -10.794 1.00 91.44 317 ILE A O 1
ATOM 2668 N N . ILE A 1 318 ? -2.081 0.910 -11.266 1.00 90.81 318 ILE A N 1
ATOM 2669 C CA . ILE A 1 318 ? -1.648 1.023 -9.862 1.00 90.81 318 ILE A CA 1
ATOM 2670 C C . ILE A 1 318 ? -2.380 2.162 -9.152 1.00 90.81 318 ILE A C 1
ATOM 2672 O O . ILE A 1 318 ? -2.807 1.984 -8.018 1.00 90.81 318 ILE A O 1
ATOM 2676 N N . GLN A 1 319 ? -2.562 3.309 -9.805 1.00 91.50 319 GLN A N 1
ATOM 2677 C CA . GLN A 1 319 ? -3.274 4.450 -9.236 1.00 91.50 319 GLN A CA 1
ATOM 2678 C C . GLN A 1 319 ? -4.746 4.120 -8.952 1.00 91.50 319 GLN A C 1
ATOM 2680 O O . GLN A 1 319 ? -5.252 4.425 -7.873 1.00 91.50 319 GLN A O 1
ATOM 2685 N N . ASN A 1 320 ? -5.425 3.444 -9.879 1.00 91.56 320 ASN A N 1
ATOM 2686 C CA . ASN A 1 320 ? -6.813 3.031 -9.672 1.00 91.56 320 ASN A CA 1
ATOM 2687 C C . ASN A 1 320 ? -6.938 1.996 -8.541 1.00 91.56 320 ASN A C 1
ATOM 2689 O O . ASN A 1 320 ? -7.811 2.119 -7.681 1.00 91.56 320 ASN A O 1
ATOM 2693 N N . LEU A 1 321 ? -6.022 1.022 -8.487 1.00 92.69 321 LEU A N 1
ATOM 2694 C CA . LEU A 1 321 ? -5.948 0.058 -7.385 1.00 92.69 321 LEU A CA 1
ATOM 2695 C C . LEU A 1 321 ? -5.596 0.733 -6.052 1.00 92.69 321 LEU A C 1
ATOM 2697 O O . LEU A 1 321 ? -6.109 0.334 -5.011 1.00 92.69 321 LEU A O 1
ATOM 2701 N N . HIS A 1 322 ? -4.768 1.780 -6.067 1.00 92.56 322 HIS A N 1
ATOM 2702 C CA . HIS A 1 322 ? -4.422 2.544 -4.873 1.00 92.56 322 HIS A CA 1
ATOM 2703 C C . HIS A 1 322 ? -5.635 3.260 -4.269 1.00 92.56 322 HIS A C 1
ATOM 2705 O O . HIS A 1 322 ? -5.757 3.310 -3.047 1.00 92.56 322 HIS A O 1
ATOM 2711 N N . ASN A 1 323 ? -6.553 3.772 -5.092 1.00 92.44 323 ASN A N 1
ATOM 2712 C CA . ASN A 1 323 ? -7.781 4.390 -4.589 1.00 92.44 323 ASN A CA 1
ATOM 2713 C C . ASN A 1 323 ? -8.641 3.373 -3.826 1.00 92.44 323 ASN A C 1
ATOM 2715 O O . ASN A 1 323 ? -9.066 3.643 -2.702 1.00 92.44 323 ASN A O 1
ATOM 2719 N N . GLU A 1 324 ? -8.832 2.177 -4.391 1.00 93.50 324 GLU A N 1
ATOM 2720 C CA . GLU A 1 324 ? -9.535 1.081 -3.712 1.00 93.50 324 GLU A CA 1
ATOM 2721 C C . GLU A 1 324 ? -8.797 0.622 -2.454 1.00 93.50 324 GLU A C 1
ATOM 2723 O O . GLU A 1 324 ? -9.419 0.426 -1.408 1.00 93.50 324 GLU A O 1
ATOM 2728 N N . PHE A 1 325 ? -7.468 0.518 -2.527 1.00 93.56 325 PHE A N 1
ATOM 2729 C CA . PHE A 1 325 ? -6.609 0.207 -1.392 1.00 93.56 325 PHE A CA 1
ATOM 2730 C C . PHE A 1 325 ? -6.807 1.206 -0.255 1.00 93.56 325 PHE A C 1
ATOM 2732 O O . PHE A 1 325 ? -7.041 0.784 0.874 1.00 93.56 325 PHE A O 1
ATOM 2739 N N . ASN A 1 326 ? -6.764 2.507 -0.536 1.00 92.25 326 ASN A N 1
ATOM 2740 C CA . ASN A 1 326 ? -6.900 3.555 0.469 1.00 92.25 326 ASN A CA 1
ATOM 2741 C C . ASN A 1 326 ? -8.251 3.455 1.196 1.00 92.25 326 ASN A C 1
ATOM 2743 O O . ASN A 1 326 ? -8.298 3.367 2.423 1.00 92.25 326 ASN A O 1
ATOM 2747 N N . ILE A 1 327 ? -9.347 3.375 0.439 1.00 91.88 327 ILE A N 1
ATOM 2748 C CA . ILE A 1 327 ? -10.693 3.311 1.018 1.00 91.88 327 ILE A CA 1
ATOM 2749 C C . ILE A 1 327 ? -10.856 2.024 1.839 1.00 91.88 327 ILE A C 1
ATOM 2751 O O . ILE A 1 327 ? -11.277 2.078 2.994 1.00 91.88 327 ILE A O 1
ATOM 2755 N N . THR A 1 328 ? -10.450 0.879 1.287 1.00 91.94 328 THR A N 1
ATOM 2756 C CA . THR A 1 328 ? -10.524 -0.432 1.952 1.00 91.94 328 THR A CA 1
ATOM 2757 C C . THR A 1 328 ? -9.692 -0.493 3.232 1.00 91.94 328 THR A C 1
ATOM 2759 O O . THR A 1 328 ? -10.082 -1.143 4.204 1.00 91.94 328 THR A O 1
ATOM 2762 N N . HIS A 1 329 ? -8.530 0.161 3.257 1.00 90.06 329 HIS A N 1
ATOM 2763 C CA . HIS A 1 329 ? -7.685 0.181 4.444 1.00 90.06 329 HIS A CA 1
ATOM 2764 C C . HIS A 1 329 ? -8.277 1.046 5.546 1.00 90.06 329 HIS A C 1
ATOM 2766 O O . HIS A 1 329 ? -8.201 0.657 6.708 1.00 90.06 329 HIS A O 1
ATOM 2772 N N . LEU A 1 330 ? -8.903 2.173 5.208 1.00 88.00 330 LEU A N 1
ATOM 2773 C CA . LEU A 1 330 ? -9.509 3.065 6.193 1.00 88.00 330 LEU A CA 1
ATOM 2774 C C . LEU A 1 330 ? -10.746 2.458 6.871 1.00 88.00 330 LEU A C 1
ATOM 2776 O O . LEU A 1 330 ? -10.980 2.719 8.053 1.00 88.00 330 LEU A O 1
ATOM 2780 N N . THR A 1 331 ? -11.531 1.635 6.173 1.00 86.81 331 THR A N 1
ATOM 2781 C CA . THR A 1 331 ? -12.838 1.189 6.681 1.00 86.81 331 THR A CA 1
ATOM 2782 C C . THR A 1 331 ? -12.780 0.479 8.029 1.00 86.81 331 THR A C 1
ATOM 2784 O O . THR A 1 331 ? -13.555 0.848 8.911 1.00 86.81 331 THR A O 1
ATOM 2787 N N . ASP A 1 332 ? -11.857 -0.468 8.232 1.00 84.19 332 ASP A N 1
ATOM 2788 C CA . ASP A 1 332 ? -11.732 -1.243 9.482 1.00 84.19 332 ASP A CA 1
ATOM 2789 C C . ASP A 1 332 ? -11.676 -0.334 10.729 1.00 84.19 332 ASP A C 1
ATOM 2791 O O . ASP A 1 332 ? -12.465 -0.465 11.672 1.00 84.19 332 ASP A O 1
ATOM 2795 N N . GLY A 1 333 ? -10.807 0.679 10.699 1.00 86.94 333 GLY A N 1
ATOM 2796 C CA . GLY A 1 333 ? -10.677 1.631 11.799 1.00 86.94 333 GLY A CA 1
ATOM 2797 C C . GLY A 1 333 ? -11.891 2.547 11.968 1.00 86.94 333 GLY A C 1
ATOM 2798 O O . GLY A 1 333 ? -12.306 2.807 13.099 1.00 86.94 333 GLY A O 1
ATOM 2799 N N . TYR A 1 334 ? -12.506 2.999 10.869 1.00 87.56 334 TYR A N 1
ATOM 2800 C CA . TYR A 1 334 ? -13.686 3.871 10.923 1.00 87.56 334 TYR A CA 1
ATOM 2801 C C . TYR A 1 334 ? -14.914 3.181 11.527 1.00 87.56 334 TYR A C 1
ATOM 2803 O O . TYR A 1 334 ? -15.668 3.822 12.261 1.00 87.56 334 TYR A O 1
ATOM 2811 N N . TYR A 1 335 ? -15.106 1.882 11.283 1.00 83.44 335 TYR A N 1
ATOM 2812 C CA . TYR A 1 335 ? -16.181 1.114 11.918 1.00 83.44 335 TYR A CA 1
ATOM 2813 C C . TYR A 1 335 ? -16.050 1.115 13.443 1.00 83.44 335 TYR A C 1
ATOM 2815 O O . TYR A 1 335 ? -17.001 1.456 14.155 1.00 83.44 335 TYR A O 1
ATOM 2823 N N . SER A 1 336 ? -14.853 0.800 13.939 1.00 84.12 336 SER A N 1
ATOM 2824 C CA . SER A 1 336 ? -14.557 0.792 15.373 1.00 84.12 336 SER A CA 1
ATOM 2825 C C . SER A 1 336 ? -14.637 2.198 15.983 1.00 84.12 336 SER A C 1
ATOM 2827 O O . SER A 1 336 ? -15.147 2.374 17.090 1.00 84.12 336 SER A O 1
ATOM 2829 N N . LEU A 1 337 ? -14.201 3.225 15.247 1.00 88.44 337 LEU A N 1
ATOM 2830 C CA . LEU A 1 337 ? -14.305 4.627 15.652 1.00 88.44 337 LEU A CA 1
ATOM 2831 C C . LEU A 1 337 ? -15.771 5.071 15.806 1.00 88.44 337 LEU A C 1
ATOM 2833 O O . LEU A 1 337 ? -16.120 5.674 16.819 1.00 88.44 337 LEU A O 1
ATOM 2837 N N . ILE A 1 338 ? -16.642 4.774 14.837 1.00 84.56 338 ILE A N 1
ATOM 2838 C CA . ILE A 1 338 ? -18.074 5.118 14.903 1.00 84.56 338 ILE A CA 1
ATOM 2839 C C . ILE A 1 338 ? -18.735 4.445 16.092 1.00 84.56 338 ILE A C 1
ATOM 2841 O O . ILE A 1 338 ? -19.473 5.096 16.834 1.00 84.56 338 ILE A O 1
ATOM 2845 N N . PHE A 1 339 ? -18.457 3.159 16.287 1.00 80.12 339 PHE A N 1
ATOM 2846 C CA . PHE A 1 339 ? -18.976 2.422 17.427 1.00 80.12 339 PHE A CA 1
ATOM 2847 C C . PHE A 1 339 ? -18.542 3.078 18.749 1.00 80.12 339 PHE A C 1
ATOM 2849 O O . PHE A 1 339 ? -19.357 3.354 19.633 1.00 80.12 339 PHE A O 1
ATOM 2856 N N . ASN A 1 340 ? -17.269 3.465 18.840 1.00 85.56 340 ASN A N 1
ATOM 2857 C CA . ASN A 1 340 ? -16.771 4.249 19.958 1.00 85.56 340 ASN A CA 1
ATOM 2858 C C . ASN A 1 340 ? -17.467 5.612 20.098 1.00 85.56 340 ASN A C 1
ATOM 2860 O O . ASN A 1 340 ? -17.742 6.041 21.219 1.00 85.56 340 ASN A O 1
ATOM 2864 N N . GLY A 1 341 ? -17.775 6.304 19.009 1.00 82.69 341 GLY A N 1
ATOM 2865 C CA . GLY A 1 341 ? -18.570 7.528 19.056 1.00 82.69 341 GLY A CA 1
ATOM 2866 C C . GLY A 1 341 ? -19.936 7.279 19.699 1.00 82.69 341 GLY A C 1
ATOM 2867 O O . GLY A 1 341 ? -20.301 7.939 20.672 1.00 82.69 341 GLY A O 1
ATOM 2868 N N . GLN A 1 342 ? -20.663 6.269 19.225 1.00 76.94 342 GLN A N 1
ATOM 2869 C CA . GLN A 1 342 ? -21.984 5.913 19.752 1.00 76.94 342 GLN A CA 1
ATOM 2870 C C . GLN A 1 342 ? -21.932 5.600 21.253 1.00 76.94 342 GLN A C 1
ATOM 2872 O O . GLN A 1 342 ? -22.705 6.170 22.027 1.00 76.94 342 GLN A O 1
ATOM 2877 N N . ASN A 1 343 ? -20.968 4.783 21.681 1.00 77.00 343 ASN A N 1
ATOM 2878 C CA . ASN A 1 343 ? -20.770 4.465 23.093 1.00 77.00 343 ASN A CA 1
ATOM 2879 C C . ASN A 1 343 ? -20.381 5.695 23.929 1.00 77.00 343 ASN A C 1
ATOM 2881 O O . ASN A 1 343 ? -20.827 5.828 25.071 1.00 77.00 343 ASN A O 1
ATOM 2885 N N . GLN A 1 344 ? -19.607 6.636 23.376 1.00 79.50 344 GLN A N 1
ATOM 2886 C CA . GLN A 1 344 ? -19.268 7.885 24.066 1.00 79.50 344 GLN A CA 1
ATOM 2887 C C . GLN A 1 344 ? -20.515 8.722 24.368 1.00 79.50 344 GLN A C 1
ATOM 2889 O O . GLN A 1 344 ? -20.632 9.257 25.469 1.00 79.50 344 GLN A O 1
ATOM 2894 N N . ASN A 1 345 ? -21.466 8.798 23.432 1.00 73.62 345 ASN A N 1
ATOM 2895 C CA . ASN A 1 345 ? -22.738 9.497 23.634 1.00 73.62 345 ASN A CA 1
ATOM 2896 C C . ASN A 1 345 ? -23.503 8.962 24.846 1.00 73.62 345 ASN A C 1
ATOM 2898 O O . ASN A 1 345 ? -24.085 9.722 25.617 1.00 73.62 345 ASN A O 1
ATOM 2902 N N . ILE A 1 346 ? -23.505 7.637 24.986 1.00 70.19 346 ILE A N 1
ATOM 2903 C CA . ILE A 1 346 ? -24.262 6.942 26.020 1.00 70.19 346 ILE A CA 1
ATOM 2904 C C . ILE A 1 346 ? -23.576 7.101 27.378 1.00 70.19 346 ILE A C 1
ATOM 2906 O O . ILE A 1 346 ? -24.236 7.380 28.376 1.00 70.19 346 ILE A O 1
ATOM 2910 N N . ILE A 1 347 ? -22.246 6.970 27.414 1.00 73.00 347 ILE A N 1
ATOM 2911 C CA . ILE A 1 347 ? -21.470 7.052 28.653 1.00 73.00 347 ILE A CA 1
ATOM 2912 C C . ILE A 1 347 ? -21.368 8.498 29.152 1.00 73.00 347 ILE A C 1
ATOM 2914 O O . ILE A 1 347 ? -21.547 8.746 30.345 1.00 73.00 347 ILE A O 1
ATOM 2918 N N . LYS A 1 348 ? -21.024 9.448 28.271 1.00 76.31 348 LYS A N 1
ATOM 2919 C CA . LYS A 1 348 ? -20.789 10.851 28.637 1.00 76.31 348 LYS A CA 1
ATOM 2920 C C . LYS A 1 348 ? -20.911 11.793 27.434 1.00 76.31 348 LYS A C 1
ATOM 2922 O O . LYS A 1 348 ? -19.933 12.095 26.750 1.00 76.31 348 LYS A O 1
ATOM 2927 N N . LYS A 1 349 ? -22.117 12.342 27.257 1.00 71.19 349 LYS A N 1
ATOM 2928 C CA . LYS A 1 349 ? -22.492 13.292 26.188 1.00 71.19 349 LYS A CA 1
ATOM 2929 C C . LYS A 1 349 ? -21.636 14.562 26.096 1.00 71.19 349 LYS A C 1
ATOM 2931 O O . LYS A 1 349 ? -21.529 15.137 25.021 1.00 71.19 349 LYS A O 1
ATOM 2936 N N . GLN A 1 350 ? -21.089 15.034 27.218 1.00 77.12 350 GLN A N 1
ATOM 2937 C CA . GLN A 1 350 ? -20.382 16.323 27.304 1.00 77.12 350 GLN A CA 1
ATOM 2938 C C . GLN A 1 350 ? -18.918 16.261 26.847 1.00 77.12 350 GLN A C 1
ATOM 2940 O O . GLN A 1 350 ? -18.284 17.298 26.688 1.00 77.12 350 GLN A O 1
ATOM 2945 N N . GLN A 1 351 ? -18.364 15.063 26.665 1.00 81.75 351 GLN A N 1
ATOM 2946 C CA . GLN A 1 351 ? -16.975 14.897 26.252 1.00 81.75 351 GLN A CA 1
ATOM 2947 C C . GLN A 1 351 ? -16.836 15.109 24.741 1.00 81.75 351 GLN A C 1
ATOM 2949 O O . GLN A 1 351 ? -17.700 14.698 23.963 1.00 81.75 351 GLN A O 1
ATOM 2954 N N . THR A 1 352 ? -15.732 15.724 24.327 1.00 86.19 352 THR A N 1
ATOM 2955 C CA . THR A 1 352 ? -15.403 15.895 22.911 1.00 86.19 352 THR A CA 1
ATOM 2956 C C . THR A 1 352 ? -15.069 14.557 22.257 1.00 86.19 352 THR A C 1
ATOM 2958 O O . THR A 1 352 ? -14.543 13.640 22.898 1.00 86.19 352 THR A O 1
ATOM 2961 N N . PHE A 1 353 ? -15.369 14.463 20.965 1.00 87.94 353 PHE A N 1
ATOM 2962 C CA . PHE A 1 353 ? -15.033 13.329 20.115 1.00 87.94 353 PHE A CA 1
ATOM 2963 C C . PHE A 1 353 ? -14.348 13.859 18.859 1.00 87.94 353 PHE A C 1
ATOM 2965 O O . PHE A 1 353 ? -14.912 14.723 18.184 1.00 87.94 353 PHE A O 1
ATOM 2972 N N . LEU A 1 354 ? -13.131 13.386 18.568 1.00 90.19 354 LEU A N 1
ATOM 2973 C CA . LEU A 1 354 ? -12.267 13.936 17.516 1.00 90.19 354 LEU A CA 1
ATOM 2974 C C . LEU A 1 354 ? -12.177 15.473 17.577 1.00 90.19 354 LEU A C 1
ATOM 2976 O O . LEU A 1 354 ? -12.316 16.160 16.567 1.00 90.19 354 LEU A O 1
ATOM 2980 N N . ASN A 1 355 ? -12.005 16.014 18.790 1.00 88.88 355 ASN A N 1
ATOM 2981 C CA . ASN A 1 355 ? -11.916 17.452 19.086 1.00 88.88 355 ASN A CA 1
ATOM 2982 C C . ASN A 1 355 ? -13.152 18.286 18.710 1.00 88.88 355 ASN A C 1
ATOM 2984 O O . ASN A 1 355 ? -13.103 19.516 18.712 1.00 88.88 355 ASN A O 1
ATOM 2988 N N . LYS A 1 356 ? -14.282 17.636 18.418 1.00 87.81 356 LYS A N 1
ATOM 2989 C CA . LYS A 1 356 ? -15.549 18.283 18.076 1.00 87.81 356 LYS A CA 1
ATOM 2990 C C . LYS A 1 356 ? -16.640 17.925 19.079 1.00 87.81 356 LYS A C 1
ATOM 2992 O O . LYS A 1 356 ? -16.553 16.945 19.826 1.00 87.81 356 LYS A O 1
ATOM 2997 N N . ASN A 1 357 ? -17.704 18.726 19.076 1.00 81.75 357 ASN A N 1
ATOM 2998 C CA . ASN A 1 357 ? -18.923 18.396 19.802 1.00 81.75 357 ASN A CA 1
ATOM 2999 C C . ASN A 1 357 ? -19.558 17.148 19.193 1.00 81.75 357 ASN A C 1
ATOM 3001 O O . ASN A 1 357 ? -19.905 17.124 18.009 1.00 81.75 357 ASN A O 1
ATOM 3005 N N . PHE A 1 358 ? -19.753 16.136 20.036 1.00 74.81 358 PHE A N 1
ATOM 3006 C CA . PHE A 1 358 ? -20.252 14.829 19.630 1.00 74.81 358 PHE A CA 1
ATOM 3007 C C . PHE A 1 358 ? -21.550 14.909 18.804 1.00 74.81 358 PHE A C 1
ATOM 3009 O O . PHE A 1 358 ? -21.678 14.252 17.771 1.00 74.81 358 PHE A O 1
ATOM 3016 N N . SER A 1 359 ? -22.500 15.747 19.232 1.00 69.12 359 SER A N 1
ATOM 3017 C CA . SER A 1 359 ? -23.845 15.797 18.653 1.00 69.12 359 SER A CA 1
ATOM 3018 C C . SER A 1 359 ? -23.907 16.334 17.218 1.00 69.12 359 SER A C 1
ATOM 3020 O O . SER A 1 359 ? -24.860 16.054 16.494 1.00 69.12 359 SER A O 1
ATOM 3022 N N . LEU A 1 360 ? -22.915 17.110 16.791 1.00 72.81 360 LEU A N 1
ATOM 3023 C CA . LEU A 1 360 ? -22.852 17.613 15.417 1.00 72.81 360 LEU A CA 1
ATOM 3024 C C . LEU A 1 360 ? -22.065 16.653 14.526 1.00 72.81 360 LEU A C 1
ATOM 3026 O O . LEU A 1 360 ? -22.385 16.475 13.358 1.00 72.81 360 LEU A O 1
ATOM 3030 N N . TYR A 1 361 ? -21.060 15.994 15.099 1.00 80.44 361 TYR A N 1
ATOM 3031 C CA . TYR A 1 361 ? -20.083 15.242 14.330 1.00 80.44 361 TYR A CA 1
ATOM 3032 C C . TYR A 1 361 ? -20.470 13.777 14.083 1.00 80.44 361 TYR A C 1
ATOM 3034 O O . TYR A 1 361 ? -20.025 13.168 13.115 1.00 80.44 361 TYR A O 1
ATOM 3042 N N . MET A 1 362 ? -21.344 13.199 14.913 1.00 78.81 362 MET A N 1
ATOM 3043 C CA . MET A 1 362 ? -21.758 11.803 14.746 1.00 78.81 362 MET A CA 1
ATOM 3044 C C . MET A 1 362 ? -22.509 11.551 13.428 1.00 78.81 362 MET A C 1
ATOM 3046 O O . MET A 1 362 ? -22.297 10.518 12.796 1.00 78.81 362 MET A O 1
ATOM 3050 N N . SER A 1 363 ? -23.369 12.481 12.996 1.00 77.06 363 SER A N 1
ATOM 3051 C CA . SER A 1 363 ? -24.062 12.374 11.704 1.00 77.06 363 SER A CA 1
ATOM 3052 C C . SER A 1 363 ? -23.089 12.428 10.530 1.00 77.06 363 SER A C 1
ATOM 3054 O O . SER A 1 363 ? -23.230 11.633 9.605 1.00 77.06 363 SER A O 1
ATOM 3056 N N . GLU A 1 364 ? -22.075 13.297 10.605 1.00 84.06 364 GLU A N 1
ATOM 3057 C CA . GLU A 1 364 ? -21.019 13.394 9.589 1.00 84.06 364 GLU A CA 1
ATOM 3058 C C . GLU A 1 364 ? -20.223 12.085 9.503 1.00 84.06 364 GLU A C 1
ATOM 3060 O O . GLU A 1 364 ? -19.988 11.573 8.416 1.00 84.06 364 GLU A O 1
ATOM 3065 N N . LEU A 1 365 ? -19.857 11.483 10.638 1.00 81.31 365 LEU A N 1
ATOM 3066 C CA . LEU A 1 365 ? -19.124 10.212 10.651 1.00 81.31 365 LEU A CA 1
ATOM 3067 C C . LEU A 1 365 ? -19.928 9.059 10.052 1.00 81.31 365 LEU A C 1
ATOM 3069 O O . LEU A 1 365 ? -19.387 8.242 9.309 1.00 81.31 365 LEU A O 1
ATOM 3073 N N . ILE A 1 366 ? -21.223 8.995 10.358 1.00 79.00 366 ILE A N 1
ATOM 3074 C CA . ILE A 1 366 ? -22.125 8.000 9.776 1.00 79.00 366 ILE A CA 1
ATOM 3075 C C . ILE A 1 366 ? -22.206 8.170 8.253 1.00 79.00 366 ILE A C 1
ATOM 3077 O O . ILE A 1 366 ? -22.158 7.177 7.526 1.00 79.00 366 ILE A O 1
ATOM 3081 N N . GLU A 1 367 ? -22.301 9.411 7.773 1.00 83.12 367 GLU A N 1
ATOM 3082 C CA . GLU A 1 367 ? -22.267 9.722 6.344 1.00 83.12 367 GLU A CA 1
ATOM 3083 C C . GLU A 1 367 ? -20.927 9.329 5.710 1.00 83.12 367 GLU A C 1
ATOM 3085 O O . GLU A 1 367 ? -20.920 8.699 4.656 1.00 83.12 367 GLU A O 1
ATOM 3090 N N . ILE A 1 368 ? -19.802 9.591 6.384 1.00 85.75 368 ILE A N 1
ATOM 3091 C CA . ILE A 1 368 ? -18.471 9.168 5.928 1.00 85.75 368 ILE A CA 1
ATOM 3092 C C . ILE A 1 368 ? -18.421 7.651 5.741 1.00 85.75 368 ILE A C 1
ATOM 3094 O O . ILE A 1 368 ? -18.009 7.198 4.682 1.00 85.75 368 ILE A O 1
ATOM 3098 N N . VAL A 1 369 ? -18.874 6.843 6.705 1.00 83.75 369 VAL A N 1
ATOM 3099 C CA . VAL A 1 369 ? -18.855 5.375 6.542 1.00 83.75 369 VAL A CA 1
ATOM 3100 C C . VAL A 1 369 ? -19.829 4.889 5.472 1.00 83.75 369 VAL A C 1
ATOM 3102 O O . VAL A 1 369 ? -19.533 3.928 4.760 1.00 83.75 369 VAL A O 1
ATOM 3105 N N . PHE A 1 370 ? -20.968 5.557 5.302 1.00 82.19 370 PHE A N 1
ATOM 3106 C CA . PHE A 1 370 ? -21.861 5.270 4.182 1.00 82.19 370 PHE A CA 1
ATOM 3107 C C . PHE A 1 370 ? -21.184 5.538 2.827 1.00 82.19 370 PHE A C 1
ATOM 3109 O O . PHE A 1 370 ? -21.264 4.699 1.923 1.00 82.19 370 PHE A O 1
ATOM 3116 N N . ASN A 1 371 ? -20.484 6.667 2.708 1.00 87.12 371 ASN A N 1
ATOM 3117 C CA . ASN A 1 371 ? -19.738 7.032 1.510 1.00 87.12 371 ASN A CA 1
ATOM 3118 C C . ASN A 1 371 ? -18.578 6.062 1.279 1.00 87.12 371 ASN A C 1
ATOM 3120 O O . ASN A 1 371 ? -18.500 5.501 0.197 1.00 87.12 371 ASN A O 1
ATOM 3124 N N . LEU A 1 372 ? -17.790 5.726 2.308 1.00 87.12 372 LEU A N 1
ATOM 3125 C CA . LEU A 1 372 ? -16.704 4.743 2.212 1.00 87.12 372 LEU A CA 1
ATOM 3126 C C . LEU A 1 372 ? -17.192 3.395 1.666 1.00 87.12 372 LEU A C 1
ATOM 3128 O O . LEU A 1 372 ? -16.570 2.839 0.769 1.00 87.12 372 LEU A O 1
ATOM 3132 N N . ASN A 1 373 ? -18.323 2.872 2.150 1.00 83.69 373 ASN A N 1
ATOM 3133 C CA . ASN A 1 373 ? -18.878 1.621 1.622 1.00 83.69 373 ASN A CA 1
ATOM 3134 C C . ASN A 1 373 ? -19.311 1.747 0.156 1.00 83.69 373 ASN A C 1
ATOM 3136 O O . ASN A 1 373 ? -19.076 0.844 -0.647 1.00 83.69 373 ASN A O 1
ATOM 3140 N N . THR A 1 374 ? -19.9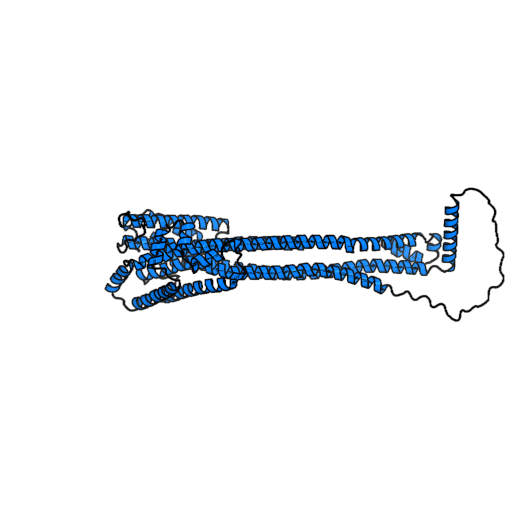54 2.861 -0.197 1.00 86.94 374 THR A N 1
ATOM 3141 C CA . THR A 1 374 ? -20.372 3.128 -1.580 1.00 86.94 374 THR A CA 1
ATOM 3142 C C . THR A 1 374 ? -19.156 3.240 -2.497 1.00 86.94 374 THR A C 1
ATOM 3144 O O . THR A 1 374 ? -19.146 2.656 -3.581 1.00 86.94 374 THR A O 1
ATOM 3147 N N . ASP A 1 375 ? -18.113 3.918 -2.030 1.00 90.81 375 ASP A N 1
ATOM 3148 C CA . ASP A 1 375 ? -16.871 4.136 -2.751 1.00 90.81 375 ASP A CA 1
ATOM 3149 C C . ASP A 1 375 ? -16.090 2.831 -2.920 1.00 90.81 375 ASP A C 1
ATOM 3151 O O . ASP A 1 375 ? -15.577 2.599 -4.008 1.00 90.81 375 ASP A O 1
ATOM 3155 N N . ILE A 1 376 ? -16.069 1.927 -1.927 1.00 90.38 376 ILE A N 1
ATOM 3156 C CA . ILE A 1 376 ? -15.495 0.579 -2.100 1.00 90.38 376 ILE A CA 1
ATOM 3157 C C . ILE A 1 376 ? -16.175 -0.137 -3.262 1.00 90.38 376 ILE A C 1
ATOM 3159 O O . ILE A 1 376 ? -15.497 -0.625 -4.158 1.00 90.38 376 ILE A O 1
ATOM 3163 N N . HIS A 1 377 ? -17.509 -0.195 -3.275 1.00 89.06 377 HIS A N 1
ATOM 3164 C CA . HIS A 1 377 ? -18.231 -0.879 -4.348 1.00 89.06 377 HIS A CA 1
ATOM 3165 C C . HIS A 1 377 ? -18.005 -0.220 -5.710 1.00 89.06 377 HIS A C 1
ATOM 3167 O O . HIS A 1 377 ? -17.878 -0.919 -6.715 1.00 89.06 377 HIS A O 1
ATOM 3173 N N . LEU A 1 378 ? -17.953 1.112 -5.750 1.00 92.19 378 LEU A N 1
ATOM 3174 C CA . LEU A 1 378 ? -17.716 1.868 -6.973 1.00 92.19 378 LEU A CA 1
ATOM 3175 C C . LEU A 1 378 ? -16.301 1.638 -7.513 1.00 92.19 378 LEU A C 1
ATOM 3177 O O . LEU A 1 378 ? -16.155 1.340 -8.697 1.00 92.19 378 LEU A O 1
ATOM 3181 N N . GLN A 1 379 ? -15.278 1.733 -6.661 1.00 93.06 379 GLN A N 1
ATOM 3182 C CA . GLN A 1 379 ? -13.889 1.482 -7.046 1.00 93.06 379 GLN A CA 1
ATOM 3183 C C . GLN A 1 379 ? -13.693 0.026 -7.461 1.00 93.06 379 GLN A C 1
ATOM 3185 O O . GLN A 1 379 ? -13.151 -0.230 -8.532 1.00 93.06 379 GLN A O 1
ATOM 3190 N N . HIS A 1 380 ? -14.245 -0.920 -6.701 1.00 92.31 380 HIS A N 1
ATOM 3191 C CA . HIS A 1 380 ? -14.197 -2.336 -7.044 1.00 92.31 380 HIS A CA 1
ATOM 3192 C C . HIS A 1 380 ? -14.824 -2.621 -8.416 1.00 92.31 380 HIS A C 1
ATOM 3194 O O . HIS A 1 380 ? -14.244 -3.313 -9.252 1.00 92.31 380 HIS A O 1
ATOM 3200 N N . ALA A 1 381 ? -15.995 -2.037 -8.695 1.00 91.81 381 ALA A N 1
ATOM 3201 C CA . ALA A 1 381 ? -16.656 -2.181 -9.989 1.00 91.81 381 ALA A CA 1
ATOM 3202 C C . ALA A 1 381 ? -15.829 -1.585 -11.142 1.00 91.81 381 ALA A C 1
ATOM 3204 O O . ALA A 1 381 ? -15.810 -2.149 -12.237 1.00 91.81 381 ALA A O 1
ATOM 3205 N N . GLN A 1 382 ? -15.129 -0.470 -10.907 1.00 93.06 382 GLN A N 1
ATOM 3206 C CA . GLN A 1 382 ? -14.217 0.137 -11.883 1.00 93.06 382 GLN A CA 1
ATOM 3207 C C . GLN A 1 382 ? -12.958 -0.712 -12.106 1.00 93.06 382 GLN A C 1
ATOM 3209 O O . GLN A 1 382 ? -12.474 -0.816 -13.234 1.00 93.06 382 GLN A O 1
ATOM 3214 N N . ASN A 1 383 ? -12.464 -1.353 -11.048 1.00 93.44 383 ASN A N 1
ATOM 3215 C CA . ASN A 1 383 ? -11.213 -2.101 -11.038 1.00 93.44 383 ASN A CA 1
ATOM 3216 C C . ASN A 1 383 ? -11.362 -3.588 -11.355 1.00 93.44 383 ASN A C 1
ATOM 3218 O O . ASN A 1 383 ? -10.350 -4.275 -11.471 1.00 93.44 383 ASN A O 1
ATOM 3222 N N . ASN A 1 384 ? -12.584 -4.084 -11.563 1.00 92.00 384 ASN A N 1
ATOM 3223 C CA . ASN A 1 384 ? -12.866 -5.502 -11.802 1.00 92.00 384 ASN A CA 1
ATOM 3224 C C . ASN A 1 384 ? -11.967 -6.120 -12.896 1.00 92.00 384 ASN A C 1
ATOM 3226 O O . ASN A 1 384 ? -11.442 -7.215 -12.741 1.00 92.00 384 ASN A O 1
ATOM 3230 N N . ASN A 1 385 ? -11.701 -5.369 -13.971 1.00 91.44 385 ASN A N 1
ATOM 3231 C CA . ASN A 1 385 ? -10.865 -5.819 -15.093 1.00 91.44 385 ASN A CA 1
ATOM 3232 C C . ASN A 1 385 ? -9.358 -5.855 -14.785 1.00 91.44 385 ASN A C 1
ATOM 3234 O O . ASN A 1 385 ? -8.572 -6.359 -15.587 1.00 91.44 385 ASN A O 1
ATOM 3238 N N . TYR A 1 386 ? -8.933 -5.249 -13.678 1.00 89.62 386 TYR A N 1
ATOM 3239 C CA . TYR A 1 386 ? -7.537 -5.184 -13.265 1.00 89.62 386 TYR A CA 1
ATOM 3240 C C . TYR A 1 386 ? -7.176 -6.269 -12.262 1.00 89.62 386 TYR A C 1
ATOM 3242 O O . TYR A 1 386 ? -5.992 -6.451 -12.005 1.00 89.62 386 TYR A O 1
ATOM 3250 N N . PHE A 1 387 ? -8.133 -7.004 -11.706 1.00 90.56 387 PHE A N 1
ATOM 3251 C CA . PHE A 1 387 ? -7.838 -8.082 -10.772 1.00 90.56 387 PHE A CA 1
ATOM 3252 C C . PHE A 1 387 ? -7.516 -9.388 -11.500 1.00 90.56 387 PHE A C 1
ATOM 3254 O O . PHE A 1 387 ? -8.074 -9.677 -12.552 1.00 90.56 387 PHE A O 1
ATOM 3261 N N . ASP A 1 388 ? -6.568 -10.155 -10.956 1.00 89.19 388 ASP A N 1
ATOM 3262 C CA . ASP A 1 388 ? -6.235 -11.483 -11.466 1.00 89.19 388 ASP A CA 1
ATOM 3263 C C . ASP A 1 388 ? -6.939 -12.547 -10.627 1.00 89.19 388 ASP A C 1
ATOM 3265 O O . ASP A 1 388 ? -6.845 -12.546 -9.397 1.00 89.19 388 ASP A O 1
ATOM 3269 N N . ASP A 1 389 ? -7.560 -13.514 -11.298 1.00 86.38 389 ASP A N 1
ATOM 3270 C CA . ASP A 1 389 ? -8.244 -14.633 -10.640 1.00 86.38 389 ASP A CA 1
ATOM 3271 C C . ASP A 1 389 ? -7.286 -15.480 -9.784 1.00 86.38 389 ASP A C 1
ATOM 3273 O O . ASP A 1 389 ? -7.693 -16.080 -8.794 1.00 86.38 389 ASP A O 1
ATOM 3277 N N . TYR A 1 390 ? -5.989 -15.488 -10.119 1.00 87.88 390 TYR A N 1
ATOM 3278 C CA . TYR A 1 390 ? -4.974 -16.300 -9.442 1.00 87.88 390 TYR A CA 1
ATOM 3279 C C . TYR A 1 390 ? -4.821 -15.988 -7.945 1.00 87.88 390 TYR A C 1
ATOM 3281 O O . TYR A 1 390 ? -4.589 -16.898 -7.152 1.00 87.88 390 TYR A O 1
ATOM 3289 N N . VAL A 1 391 ? -4.949 -14.721 -7.538 1.00 88.75 391 VAL A N 1
ATOM 3290 C CA . VAL A 1 391 ? -4.823 -14.332 -6.119 1.00 88.75 391 VAL A CA 1
ATOM 3291 C C . VAL A 1 391 ? -6.158 -14.487 -5.376 1.00 88.75 391 VAL A C 1
ATOM 3293 O O . VAL A 1 391 ? -6.182 -14.485 -4.147 1.00 88.75 391 VAL A O 1
ATOM 3296 N N . GLY A 1 392 ? -7.273 -14.651 -6.099 1.00 89.31 392 GLY A N 1
ATOM 3297 C CA . GLY A 1 392 ? -8.597 -14.874 -5.513 1.00 89.31 392 GLY A CA 1
ATOM 3298 C C . GLY A 1 392 ? -9.223 -13.635 -4.862 1.00 89.31 392 GLY A C 1
ATOM 3299 O O . GLY A 1 392 ? -10.135 -13.774 -4.044 1.00 89.31 392 GLY A O 1
ATOM 3300 N N . TYR A 1 393 ? -8.759 -12.421 -5.192 1.00 92.38 393 TYR A N 1
ATOM 3301 C CA . TYR A 1 393 ? -9.324 -11.183 -4.638 1.00 92.38 393 TYR A CA 1
ATOM 3302 C C . TYR A 1 393 ? -10.795 -10.996 -5.013 1.00 92.38 393 TYR A C 1
ATOM 3304 O O . TYR A 1 393 ? -11.610 -10.730 -4.135 1.00 92.38 393 TYR A O 1
ATOM 3312 N N . LEU A 1 394 ? -11.149 -11.194 -6.287 1.00 91.50 394 LEU A N 1
ATOM 3313 C CA . LEU A 1 394 ? -12.529 -11.065 -6.768 1.00 91.50 394 LEU A CA 1
ATOM 3314 C C . LEU A 1 394 ? -13.475 -12.025 -6.048 1.00 91.50 394 LEU A C 1
ATOM 3316 O O . LEU A 1 394 ? -14.541 -11.623 -5.587 1.00 91.50 394 LEU A O 1
ATOM 3320 N N . ASP A 1 395 ? -13.071 -13.286 -5.904 1.00 89.38 395 ASP A N 1
ATOM 3321 C CA . ASP A 1 395 ? -13.859 -14.285 -5.187 1.00 89.38 395 ASP A CA 1
ATOM 3322 C C . ASP A 1 395 ? -14.008 -13.925 -3.714 1.00 89.38 395 ASP A C 1
ATOM 3324 O O . ASP A 1 395 ? -15.109 -13.993 -3.173 1.00 89.38 395 ASP A O 1
ATOM 3328 N N . SER A 1 396 ? -12.924 -13.483 -3.077 1.00 88.12 396 SER A N 1
ATOM 3329 C CA . SER A 1 396 ? -12.929 -13.060 -1.676 1.00 88.12 396 SER A CA 1
ATOM 3330 C C . SER A 1 396 ? -13.831 -11.849 -1.453 1.00 88.12 396 SER A C 1
ATOM 3332 O O . SER A 1 396 ? -14.668 -11.866 -0.552 1.00 88.12 396 SER A O 1
ATOM 3334 N N . PHE A 1 397 ? -13.724 -10.831 -2.310 1.00 89.56 397 PHE A N 1
ATOM 3335 C CA . PHE A 1 397 ? -14.587 -9.656 -2.286 1.00 89.56 397 PHE A CA 1
ATOM 3336 C C . PHE A 1 397 ? -16.048 -10.061 -2.477 1.00 89.56 397 PHE A C 1
ATOM 3338 O O . PHE A 1 397 ? -16.900 -9.690 -1.674 1.00 89.56 397 PHE A O 1
ATOM 3345 N N . ASN A 1 398 ? -16.343 -10.888 -3.482 1.00 86.38 398 ASN A N 1
ATOM 3346 C CA . ASN A 1 398 ? -17.701 -11.344 -3.750 1.00 86.38 398 ASN A CA 1
ATOM 3347 C C . ASN A 1 398 ? -18.273 -12.181 -2.603 1.00 86.38 398 ASN A C 1
ATOM 3349 O O . ASN A 1 398 ? -19.452 -12.052 -2.270 1.00 86.38 398 ASN A O 1
ATOM 3353 N N . ASN A 1 399 ? -17.452 -13.028 -1.985 1.00 82.25 399 ASN A N 1
ATOM 3354 C CA . ASN A 1 399 ? -17.860 -13.848 -0.854 1.00 82.25 399 ASN A CA 1
ATOM 3355 C C . ASN A 1 399 ? -18.180 -12.985 0.371 1.00 82.25 399 ASN A C 1
ATOM 3357 O O . ASN A 1 399 ? -19.211 -13.198 1.000 1.00 82.25 399 ASN A O 1
ATOM 3361 N N . ILE A 1 400 ? -17.335 -11.993 0.664 1.00 80.94 400 ILE A N 1
ATOM 3362 C CA . ILE A 1 400 ? -17.498 -11.085 1.805 1.00 80.94 400 ILE A CA 1
ATOM 3363 C C . ILE A 1 400 ? -18.674 -10.124 1.601 1.00 80.94 400 ILE A C 1
ATOM 3365 O O . ILE A 1 400 ? -19.451 -9.888 2.523 1.00 80.94 400 ILE A O 1
ATOM 3369 N N . MET A 1 401 ? -18.805 -9.561 0.401 1.00 79.56 401 MET A N 1
ATOM 3370 C CA . MET A 1 401 ? -19.748 -8.479 0.122 1.00 79.56 401 MET A CA 1
ATOM 3371 C C . MET A 1 401 ? -21.120 -8.966 -0.348 1.00 79.56 401 MET A C 1
ATOM 3373 O O . MET A 1 401 ? -22.108 -8.269 -0.136 1.00 79.56 401 MET A O 1
ATOM 3377 N N . PHE A 1 402 ? -21.215 -10.132 -0.997 1.00 76.31 402 PHE A N 1
ATOM 3378 C CA . PHE A 1 402 ? -22.463 -10.586 -1.628 1.00 76.31 402 PHE A CA 1
ATOM 3379 C C . PHE A 1 402 ? -22.930 -11.983 -1.207 1.00 76.31 402 PHE A C 1
ATOM 3381 O O . PHE A 1 402 ? -24.125 -12.262 -1.334 1.00 76.31 402 PHE A O 1
ATOM 3388 N N . LYS A 1 403 ? -22.039 -12.864 -0.730 1.00 75.06 403 LYS A N 1
ATOM 3389 C CA . LYS A 1 403 ? -22.402 -14.230 -0.307 1.00 75.06 403 LYS A CA 1
ATOM 3390 C C . LYS A 1 403 ? -22.445 -14.364 1.218 1.00 75.06 403 LYS A C 1
ATOM 3392 O O . LYS A 1 403 ? -22.431 -13.382 1.953 1.00 75.06 403 LYS A O 1
ATOM 3397 N N . ASP A 1 404 ? -22.585 -15.606 1.677 1.00 68.12 404 ASP A N 1
ATOM 3398 C CA . ASP A 1 404 ? -22.597 -15.939 3.093 1.00 68.12 404 ASP A CA 1
ATOM 3399 C C . ASP A 1 404 ? -21.184 -15.819 3.681 1.00 68.12 404 ASP A C 1
ATOM 3401 O O . ASP A 1 404 ? -20.295 -16.636 3.417 1.00 68.12 404 ASP A O 1
ATOM 3405 N N . ILE A 1 405 ? -20.997 -14.775 4.486 1.00 68.44 405 ILE A N 1
ATOM 3406 C CA . ILE A 1 405 ? -19.732 -14.430 5.133 1.00 68.44 405 ILE A CA 1
ATOM 3407 C C . ILE A 1 405 ? -19.252 -15.544 6.079 1.00 68.44 405 ILE A C 1
ATOM 3409 O O . ILE A 1 405 ? -18.063 -15.643 6.377 1.00 68.44 405 ILE A O 1
ATOM 3413 N N . CYS A 1 406 ? -20.160 -16.418 6.527 1.00 68.69 406 CYS A N 1
ATOM 3414 C CA . CYS A 1 406 ? -19.878 -17.429 7.536 1.00 68.69 406 CYS A CA 1
ATOM 3415 C C . CYS A 1 406 ? -19.098 -18.629 7.038 1.00 68.69 406 CYS A C 1
ATOM 3417 O O . CYS A 1 406 ? -18.221 -19.112 7.755 1.00 68.69 406 CYS A O 1
ATOM 3419 N N . ILE A 1 407 ? -19.363 -19.072 5.808 1.00 68.38 407 ILE A N 1
ATOM 3420 C CA . ILE A 1 407 ? -18.537 -20.090 5.146 1.00 68.38 407 ILE A CA 1
ATOM 3421 C C . ILE A 1 407 ? -17.091 -19.587 5.138 1.00 68.38 407 ILE A C 1
ATOM 3423 O O . ILE A 1 407 ? -16.183 -20.227 5.662 1.00 68.38 407 ILE A O 1
ATOM 3427 N N . PHE A 1 408 ? -16.923 -18.352 4.675 1.00 66.50 408 PHE A N 1
ATOM 3428 C CA . PHE A 1 408 ? -15.631 -17.734 4.457 1.00 66.50 408 PHE A CA 1
ATOM 3429 C C . PHE A 1 408 ? -14.832 -17.474 5.755 1.00 66.50 408 PHE A C 1
ATOM 3431 O O . PHE A 1 408 ? -13.639 -17.783 5.827 1.00 66.50 408 PHE A O 1
ATOM 3438 N N . ILE A 1 409 ? -15.468 -16.934 6.800 1.00 67.50 409 ILE A N 1
ATOM 3439 C CA . ILE A 1 409 ? -14.803 -16.639 8.081 1.00 67.50 409 ILE A CA 1
ATOM 3440 C C . ILE A 1 409 ? -14.472 -17.924 8.848 1.00 67.50 409 ILE A C 1
ATOM 3442 O O . ILE A 1 409 ? -13.433 -17.989 9.513 1.00 67.50 409 ILE A O 1
ATOM 3446 N N . SER A 1 410 ? -15.314 -18.956 8.739 1.00 71.25 410 SER A N 1
ATOM 3447 C CA . SER A 1 410 ? -15.069 -20.222 9.432 1.00 71.25 410 SER A CA 1
ATOM 3448 C C . SER A 1 410 ? -13.849 -20.972 8.905 1.00 71.25 410 SER A C 1
ATOM 3450 O O . SER A 1 410 ? -13.079 -21.524 9.690 1.00 71.25 410 SER A O 1
ATOM 3452 N N . GLU A 1 411 ? -13.621 -20.912 7.592 1.00 68.38 411 GLU A N 1
ATOM 3453 C CA . GLU A 1 411 ? -12.483 -21.552 6.933 1.00 68.38 411 GLU A CA 1
ATOM 3454 C C . GLU A 1 411 ? -11.167 -20.802 7.179 1.00 68.38 411 GLU A C 1
ATOM 3456 O O . GLU A 1 411 ? -10.116 -21.431 7.287 1.00 68.38 411 GLU A O 1
ATOM 3461 N N . ASN A 1 412 ? -11.211 -19.469 7.310 1.00 61.78 412 ASN A N 1
ATOM 3462 C CA . ASN A 1 412 ? -10.001 -18.638 7.283 1.00 61.78 412 ASN A CA 1
ATOM 3463 C C . ASN A 1 412 ? -9.615 -17.982 8.618 1.00 61.78 412 ASN A C 1
ATOM 3465 O O . ASN A 1 412 ? -8.462 -17.581 8.767 1.00 61.78 412 ASN A O 1
ATOM 3469 N N . GLN A 1 413 ? -10.531 -17.843 9.586 1.00 61.94 413 GLN A N 1
ATOM 3470 C CA . GLN A 1 413 ? -10.264 -17.119 10.844 1.00 61.94 413 GLN A CA 1
ATOM 3471 C C . GLN A 1 413 ? -10.730 -17.835 12.119 1.00 61.94 413 GLN A C 1
ATOM 3473 O O . GLN A 1 413 ? -10.713 -17.248 13.200 1.00 61.94 413 GLN A O 1
ATOM 3478 N N . GLY A 1 414 ? -11.095 -19.118 12.029 1.00 53.88 414 GLY A N 1
ATOM 3479 C CA . GLY A 1 414 ? -11.314 -19.962 13.208 1.00 53.88 414 GLY A CA 1
ATOM 3480 C C . GLY A 1 414 ? -12.571 -19.628 14.017 1.00 53.88 414 GLY A C 1
ATOM 3481 O O . GLY A 1 414 ? -12.676 -20.037 15.174 1.00 53.88 414 GLY A O 1
ATOM 3482 N N . VAL A 1 415 ? -13.533 -18.910 13.429 1.00 63.09 415 VAL A N 1
ATOM 3483 C CA . VAL A 1 415 ? -14.880 -18.793 14.003 1.00 63.09 415 VAL A CA 1
ATOM 3484 C C . VAL A 1 415 ? -15.652 -20.066 13.669 1.00 63.09 415 VAL A C 1
ATOM 3486 O O . VAL A 1 415 ? -15.631 -20.538 12.538 1.00 63.09 415 VAL A O 1
ATOM 3489 N N . ASN A 1 416 ? -16.332 -20.656 14.645 1.00 65.06 416 ASN A N 1
ATOM 3490 C CA . ASN A 1 416 ? -17.111 -21.870 14.423 1.00 65.06 416 ASN A CA 1
ATOM 3491 C C . ASN A 1 416 ? -18.229 -21.611 13.393 1.00 65.06 416 ASN A C 1
ATOM 3493 O O . ASN A 1 416 ? -19.044 -20.704 13.566 1.00 65.06 416 ASN A O 1
ATOM 3497 N N . PHE A 1 417 ? -18.268 -22.417 12.328 1.00 69.25 417 PHE A N 1
ATOM 3498 C CA . PHE A 1 417 ? -19.227 -22.278 11.228 1.00 69.25 417 PHE A CA 1
ATOM 3499 C C . PHE A 1 417 ? -20.676 -22.262 11.716 1.00 69.25 417 PHE A C 1
ATOM 3501 O O . PHE A 1 417 ? -21.458 -21.420 11.282 1.00 69.25 417 PHE A O 1
ATOM 3508 N N . ASN A 1 418 ? -21.022 -23.154 12.650 1.00 67.44 418 ASN A N 1
ATOM 3509 C CA . ASN A 1 418 ? -22.378 -23.227 13.188 1.00 67.44 418 ASN A CA 1
ATOM 3510 C C . ASN A 1 418 ? -22.765 -21.946 13.922 1.00 67.44 418 ASN A C 1
ATOM 3512 O O . ASN A 1 418 ? -23.883 -21.487 13.734 1.00 67.44 418 ASN A O 1
ATOM 3516 N N . ASP A 1 419 ? -21.834 -21.357 14.673 1.00 62.91 419 ASP A N 1
ATOM 3517 C CA . ASP A 1 419 ? -22.064 -20.147 15.467 1.00 62.91 419 ASP A CA 1
ATOM 3518 C C . ASP A 1 419 ? -22.234 -18.918 14.571 1.00 62.91 419 ASP A C 1
ATOM 3520 O O . ASP A 1 419 ? -23.070 -18.054 14.830 1.00 62.91 419 ASP A O 1
ATOM 3524 N N . CYS A 1 420 ? -21.472 -18.864 13.476 1.00 65.50 420 CYS A N 1
ATOM 3525 C CA . CYS A 1 420 ? -21.659 -17.835 12.470 1.00 65.50 420 CYS A CA 1
ATOM 3526 C C . CYS A 1 420 ? -22.971 -18.043 11.706 1.00 65.50 420 CYS A C 1
ATOM 3528 O O . CYS A 1 420 ? -23.698 -17.087 11.483 1.00 65.50 420 CYS A O 1
ATOM 3530 N N . ASN A 1 421 ? -23.324 -19.276 11.338 1.00 68.88 421 ASN A N 1
ATOM 3531 C CA . ASN A 1 421 ? -24.508 -19.557 10.530 1.00 68.88 421 ASN A CA 1
ATOM 3532 C C . ASN A 1 421 ? -25.822 -19.371 11.318 1.00 68.88 421 ASN A C 1
ATOM 3534 O O . ASN A 1 421 ? -26.790 -18.855 10.764 1.00 68.88 421 ASN A O 1
ATOM 3538 N N . THR A 1 422 ? -25.894 -19.715 12.612 1.00 63.56 422 THR A N 1
ATOM 3539 C CA . THR A 1 422 ? -27.052 -19.342 13.456 1.00 63.56 422 THR A CA 1
ATOM 3540 C C . THR A 1 422 ? -27.201 -17.828 13.531 1.00 63.56 422 THR A C 1
ATOM 3542 O O . THR A 1 422 ? -28.285 -17.307 13.288 1.00 63.56 422 THR A O 1
ATOM 3545 N N . PHE A 1 423 ? -26.095 -17.119 13.742 1.00 57.84 423 PHE A N 1
ATOM 3546 C CA . PHE A 1 423 ? -26.065 -15.661 13.770 1.00 57.84 423 PHE A CA 1
ATOM 3547 C C . PHE A 1 423 ? -26.454 -15.020 12.420 1.00 57.84 423 PHE A C 1
ATOM 3549 O O . PHE A 1 423 ? -27.253 -14.081 12.354 1.00 57.84 423 PHE A O 1
ATOM 3556 N N . ALA A 1 424 ? -25.942 -15.558 11.312 1.00 60.12 424 ALA A N 1
ATOM 3557 C CA . ALA A 1 424 ? -26.232 -15.080 9.969 1.00 60.12 424 ALA A CA 1
ATOM 3558 C C . ALA A 1 424 ? -27.675 -15.365 9.540 1.00 60.12 424 ALA A C 1
ATOM 3560 O O . ALA A 1 424 ? -28.284 -14.551 8.847 1.00 60.12 424 ALA A O 1
ATOM 3561 N N . ASN A 1 425 ? -28.264 -16.467 10.002 1.00 58.19 425 ASN A N 1
ATOM 3562 C CA . ASN A 1 425 ? -29.670 -16.771 9.752 1.00 58.19 425 ASN A CA 1
ATOM 3563 C C . ASN A 1 425 ? -30.632 -15.909 10.585 1.00 58.19 425 ASN A C 1
ATOM 3565 O O . ASN A 1 425 ? -31.737 -15.636 10.110 1.00 58.19 425 ASN A O 1
ATOM 3569 N N . GLU A 1 426 ? -30.229 -15.446 11.773 1.00 53.47 426 GLU A N 1
ATOM 3570 C CA . GLU A 1 426 ? -31.057 -14.582 12.629 1.00 53.47 426 GLU A CA 1
ATOM 3571 C C . GLU A 1 426 ? -31.054 -13.107 12.170 1.00 53.47 426 GLU A C 1
ATOM 3573 O O . GLU A 1 426 ? -32.091 -12.442 12.234 1.00 53.47 426 GLU A O 1
ATOM 3578 N N . ILE A 1 427 ? -29.947 -12.599 11.606 1.00 50.56 427 ILE A N 1
ATOM 3579 C CA . ILE A 1 427 ? -29.791 -11.160 11.285 1.00 50.56 427 ILE A CA 1
ATOM 3580 C C . ILE A 1 427 ? -29.406 -10.886 9.819 1.00 50.56 427 ILE A C 1
ATOM 3582 O O . ILE A 1 427 ? -29.810 -9.866 9.247 1.00 50.56 427 ILE A O 1
ATOM 3586 N N . VAL A 1 428 ? -28.668 -11.792 9.170 1.00 50.31 428 VAL A N 1
ATOM 3587 C CA . VAL A 1 428 ? -27.840 -11.532 7.973 1.00 50.31 428 VAL A CA 1
ATOM 3588 C C . VAL A 1 428 ? -28.429 -12.159 6.700 1.00 50.31 428 VAL A C 1
ATOM 3590 O O . VAL A 1 428 ? -27.778 -12.888 5.957 1.00 50.31 428 VAL A O 1
ATOM 3593 N N . LYS A 1 429 ? -29.665 -11.785 6.352 1.00 41.34 429 LYS A N 1
ATOM 3594 C CA . LYS A 1 429 ? -30.101 -11.820 4.943 1.00 41.34 429 LYS A CA 1
ATOM 3595 C C . LYS A 1 429 ? -30.050 -10.411 4.341 1.00 41.34 429 LYS A C 1
ATOM 3597 O O . LYS A 1 429 ? -30.979 -9.623 4.495 1.00 41.34 429 LYS A O 1
ATOM 3602 N N . GLN A 1 430 ? -28.953 -10.176 3.610 1.00 41.12 430 GLN A N 1
ATOM 3603 C CA . GLN A 1 430 ? -28.638 -9.089 2.666 1.00 41.12 430 GLN A CA 1
ATOM 3604 C C . GLN A 1 430 ? -28.209 -7.714 3.223 1.00 41.12 430 GLN A C 1
ATOM 3606 O O . GLN A 1 430 ? -28.899 -7.066 4.009 1.00 41.12 430 GLN A O 1
ATOM 3611 N N . VAL A 1 431 ? -27.102 -7.221 2.644 1.00 42.94 431 VAL A N 1
ATOM 3612 C CA . VAL A 1 431 ? -26.478 -5.875 2.683 1.00 42.94 431 VAL A CA 1
ATOM 3613 C C . VAL A 1 431 ? -27.474 -4.698 2.653 1.00 42.94 431 VAL A C 1
ATOM 3615 O O . VAL A 1 431 ? -27.202 -3.620 3.180 1.00 42.94 431 VAL A O 1
ATOM 3618 N N . ILE A 1 432 ? -28.686 -4.918 2.137 1.00 37.50 432 ILE A N 1
ATOM 3619 C CA . ILE A 1 432 ? -29.808 -3.966 2.133 1.00 37.50 432 ILE A CA 1
ATOM 3620 C C . ILE A 1 432 ? -30.242 -3.563 3.562 1.00 37.50 432 ILE A C 1
ATOM 3622 O O . ILE A 1 432 ? -30.701 -2.438 3.772 1.00 37.50 432 ILE A O 1
ATOM 3626 N N . ARG A 1 433 ? -30.030 -4.412 4.580 1.00 47.66 433 ARG A N 1
ATOM 3627 C CA . ARG A 1 433 ? -30.323 -4.076 5.986 1.00 47.66 433 ARG A CA 1
ATOM 3628 C C . ARG A 1 433 ? -29.240 -3.252 6.685 1.00 47.66 433 ARG A C 1
ATOM 3630 O O . ARG A 1 433 ? -29.559 -2.579 7.656 1.00 47.66 433 ARG A O 1
ATOM 3637 N N . TYR A 1 434 ? -28.007 -3.203 6.179 1.00 49.41 434 TYR A N 1
ATOM 3638 C CA . TYR A 1 434 ? -26.959 -2.342 6.747 1.00 49.41 434 TYR A CA 1
ATOM 3639 C C . TYR A 1 434 ? -27.270 -0.846 6.520 1.00 49.41 434 TYR A C 1
ATOM 3641 O O . TYR A 1 434 ? -27.090 -0.009 7.405 1.00 49.41 434 TYR A O 1
ATOM 3649 N N . LYS A 1 435 ? -27.882 -0.511 5.376 1.00 41.84 435 LYS A N 1
ATOM 3650 C CA . LYS A 1 435 ? -28.451 0.822 5.110 1.00 41.84 435 LYS A CA 1
ATOM 3651 C C . LYS A 1 435 ? -29.626 1.149 6.047 1.00 41.84 435 LYS A C 1
ATOM 3653 O O . LYS A 1 435 ? -29.729 2.276 6.529 1.00 41.84 435 LYS A O 1
ATOM 3658 N N . LEU A 1 436 ? -30.467 0.156 6.360 1.00 40.19 436 LEU A N 1
ATOM 3659 C CA . LEU A 1 436 ? -31.523 0.268 7.378 1.00 40.19 436 LEU A CA 1
ATOM 3660 C C . LEU A 1 436 ? -30.953 0.396 8.798 1.00 40.19 436 LEU A C 1
ATOM 3662 O O . LEU A 1 436 ? -31.540 1.105 9.601 1.00 40.19 436 LEU A O 1
ATOM 3666 N N . TYR A 1 437 ? -29.808 -0.220 9.100 1.00 53.97 437 TYR A N 1
ATOM 3667 C CA . TYR A 1 437 ? -29.091 -0.092 10.371 1.00 53.97 437 TYR A CA 1
ATOM 3668 C C . TYR A 1 437 ? -28.535 1.321 10.563 1.00 53.97 437 TYR A C 1
ATOM 3670 O O . TYR A 1 437 ? -28.768 1.934 11.600 1.00 53.97 437 TYR A O 1
ATOM 3678 N N . VAL A 1 438 ? -27.891 1.886 9.540 1.00 48.91 438 VAL A N 1
ATOM 3679 C CA . VAL A 1 438 ? -27.449 3.288 9.540 1.00 48.91 438 VAL A CA 1
ATOM 3680 C C . VAL A 1 438 ? -28.643 4.246 9.684 1.00 48.91 438 VAL A C 1
ATOM 3682 O O . VAL A 1 438 ? -28.596 5.181 10.484 1.00 48.91 438 VAL A O 1
ATOM 3685 N N . GLN A 1 439 ? -29.756 3.981 8.991 1.00 44.81 439 GLN A N 1
ATOM 3686 C CA . GLN A 1 439 ? -31.000 4.746 9.154 1.00 44.81 439 GLN A CA 1
ATOM 3687 C C . GLN A 1 439 ? -31.659 4.559 10.531 1.00 44.81 439 GLN A C 1
ATOM 3689 O O . GLN A 1 439 ? -32.222 5.509 11.068 1.00 44.81 439 GLN A O 1
ATOM 3694 N N . PHE A 1 440 ? -31.590 3.369 11.127 1.00 50.19 440 PHE A N 1
ATOM 3695 C CA . PHE A 1 440 ? -32.104 3.083 12.467 1.00 50.19 440 PHE A CA 1
ATOM 3696 C C . PHE A 1 440 ? -31.259 3.780 13.538 1.00 50.19 440 PHE A C 1
ATOM 3698 O O . PHE A 1 440 ? -31.811 4.398 14.442 1.00 50.19 440 PHE A O 1
ATOM 3705 N N . GLN A 1 441 ? -29.934 3.780 13.381 1.00 54.47 441 GLN A N 1
ATOM 3706 C CA . GLN A 1 441 ? -28.992 4.542 14.204 1.00 54.47 441 GLN A CA 1
ATOM 3707 C C . GLN A 1 441 ? -29.263 6.052 14.105 1.00 54.47 441 GLN A C 1
ATOM 3709 O O . GLN A 1 441 ? -29.388 6.714 15.132 1.00 54.47 441 GLN A O 1
ATOM 3714 N N . MET A 1 442 ? -29.468 6.587 12.895 1.00 50.28 442 MET A N 1
ATOM 3715 C CA . MET A 1 442 ? -29.887 7.980 12.662 1.00 50.28 442 MET A CA 1
ATOM 3716 C C . MET A 1 442 ? -31.237 8.313 13.322 1.00 50.28 442 MET A C 1
ATOM 3718 O O . MET A 1 442 ? -31.389 9.367 13.940 1.00 50.28 442 MET A O 1
ATOM 3722 N N . LYS A 1 443 ? -32.224 7.415 13.225 1.00 48.75 443 LYS A N 1
ATOM 3723 C CA . LYS A 1 443 ? -33.566 7.615 13.791 1.00 48.75 443 LYS A CA 1
ATOM 3724 C C . LYS A 1 443 ? -33.556 7.553 15.319 1.00 48.75 443 LYS A C 1
ATOM 3726 O O . LYS A 1 443 ? -34.167 8.394 15.970 1.00 48.75 443 LYS A O 1
ATOM 3731 N N . ASN A 1 444 ? -32.814 6.610 15.892 1.00 51.69 444 ASN A N 1
ATOM 3732 C CA . ASN A 1 444 ? -32.602 6.528 17.333 1.00 51.69 444 ASN A CA 1
ATOM 3733 C C . ASN A 1 444 ? -31.845 7.761 17.836 1.00 51.69 444 ASN A C 1
ATOM 3735 O O . ASN A 1 444 ? -32.253 8.361 18.824 1.00 51.69 444 ASN A O 1
ATOM 3739 N N . TYR A 1 445 ? -30.819 8.212 17.110 1.00 52.50 445 TYR A N 1
ATOM 3740 C CA . TYR A 1 445 ? -30.088 9.439 17.411 1.00 52.50 445 TYR A CA 1
ATOM 3741 C C . TYR A 1 445 ? -31.001 10.677 17.504 1.00 52.50 445 TYR A C 1
ATOM 3743 O O . TYR A 1 445 ? -30.942 11.393 18.504 1.00 52.50 445 TYR A O 1
ATOM 3751 N N . GLN A 1 446 ? -31.907 10.879 16.540 1.00 51.38 446 GLN A N 1
ATOM 3752 C CA . GLN A 1 446 ? -32.895 11.972 16.567 1.00 51.38 446 GLN A CA 1
ATOM 3753 C C . GLN A 1 446 ? -33.871 11.883 17.755 1.00 51.38 446 GLN A C 1
ATOM 3755 O O . GLN A 1 446 ? -34.285 12.904 18.306 1.00 51.38 446 GLN A O 1
ATOM 3760 N N . ILE A 1 447 ? -34.228 10.669 18.179 1.00 53.72 447 ILE A N 1
ATOM 3761 C CA . ILE A 1 447 ? -35.068 10.437 19.362 1.00 53.72 447 ILE A CA 1
ATOM 3762 C C . ILE A 1 447 ? -34.279 10.741 20.657 1.00 53.72 447 ILE A C 1
ATOM 3764 O O . ILE A 1 447 ? -34.835 11.307 21.600 1.00 53.72 447 ILE A O 1
ATOM 3768 N N . TYR A 1 448 ? -32.970 10.452 20.695 1.00 51.50 448 TYR A N 1
ATOM 3769 C CA . TYR A 1 448 ? -32.082 10.667 21.850 1.00 51.50 448 TYR A CA 1
ATOM 3770 C C . TYR A 1 448 ? -31.634 12.118 22.079 1.00 51.50 448 TYR A C 1
ATOM 3772 O O . TYR A 1 448 ? -31.178 12.452 23.180 1.00 51.50 448 TYR A O 1
ATOM 3780 N N . THR A 1 449 ? -31.681 12.989 21.070 1.00 51.97 449 THR A N 1
ATOM 3781 C CA . THR A 1 449 ? -31.295 14.404 21.226 1.00 51.97 449 THR A CA 1
ATOM 3782 C C . THR A 1 449 ? -32.393 15.254 21.860 1.00 51.97 449 THR A C 1
ATOM 3784 O O . THR A 1 449 ? -32.075 16.256 22.495 1.00 51.97 449 THR A O 1
ATOM 3787 N N . ASN A 1 450 ? -33.658 14.833 21.772 1.00 52.12 450 ASN A N 1
ATOM 3788 C CA . ASN A 1 450 ? -34.798 15.685 22.124 1.00 52.12 450 ASN A CA 1
ATOM 3789 C C . ASN A 1 450 ? -35.322 15.525 23.565 1.00 52.12 450 ASN A C 1
ATOM 3791 O O . ASN A 1 450 ? -36.141 16.336 23.983 1.00 52.12 450 ASN A O 1
ATOM 3795 N N . ASN A 1 451 ? -34.855 14.545 24.352 1.00 51.75 451 ASN A N 1
ATOM 3796 C CA . ASN A 1 451 ? -35.344 14.303 25.721 1.00 51.75 451 ASN A CA 1
ATOM 3797 C C . ASN A 1 451 ? -34.199 14.191 26.745 1.00 51.75 451 ASN A C 1
ATOM 3799 O O . ASN A 1 451 ? -33.397 13.263 26.690 1.00 51.75 451 ASN A O 1
ATOM 3803 N N . GLN A 1 452 ? -34.136 15.123 27.707 1.00 52.78 452 GLN A N 1
ATOM 3804 C CA . GLN A 1 452 ? -33.067 15.227 28.722 1.00 52.78 452 GLN A CA 1
ATOM 3805 C C . GLN A 1 452 ? -33.408 14.606 30.098 1.00 52.78 452 GLN A C 1
ATOM 3807 O O . GLN A 1 452 ? -32.693 14.830 31.071 1.00 52.78 452 GLN A O 1
ATOM 3812 N N . ASN A 1 453 ? -34.488 13.828 30.227 1.00 55.00 453 ASN A N 1
ATOM 3813 C CA . ASN A 1 453 ? -34.916 13.310 31.535 1.00 55.00 453 ASN A CA 1
ATOM 3814 C C . ASN A 1 453 ? -34.033 12.156 32.054 1.00 55.00 453 ASN A C 1
ATOM 3816 O O . ASN A 1 453 ? -33.620 11.276 31.306 1.00 55.00 453 ASN A O 1
ATOM 3820 N N . THR A 1 454 ? -33.817 12.094 33.369 1.00 54.44 454 THR A N 1
ATOM 3821 C CA . THR A 1 454 ? -33.042 11.042 34.068 1.00 54.44 454 THR A CA 1
ATOM 3822 C C . THR A 1 454 ? -33.616 9.630 33.890 1.00 54.44 454 THR A C 1
ATOM 3824 O O . THR A 1 454 ? -32.865 8.664 33.774 1.00 54.44 454 THR A O 1
ATOM 3827 N N . ILE A 1 455 ? -34.942 9.506 33.758 1.00 55.59 455 ILE A N 1
ATOM 3828 C CA . ILE A 1 455 ? -35.642 8.259 33.386 1.00 55.59 455 ILE A CA 1
ATOM 3829 C C . ILE A 1 455 ? -35.162 7.745 32.015 1.00 55.59 455 ILE A C 1
ATOM 3831 O O . ILE A 1 455 ? -35.064 6.542 31.787 1.00 55.59 455 ILE A O 1
ATOM 3835 N N . TYR A 1 456 ? -34.801 8.658 31.113 1.00 53.81 456 TYR A N 1
ATOM 3836 C CA . TYR A 1 456 ? -34.320 8.339 29.774 1.00 53.81 456 TYR A CA 1
ATOM 3837 C C . TYR A 1 456 ? -32.921 7.710 29.797 1.00 53.81 456 TYR A C 1
ATOM 3839 O O . TYR A 1 456 ? -32.679 6.795 29.023 1.00 53.81 456 TYR A O 1
ATOM 3847 N N . MET A 1 457 ? -32.026 8.109 30.712 1.00 51.16 457 MET A N 1
ATOM 3848 C CA . MET A 1 457 ? -30.700 7.475 30.855 1.00 51.16 457 MET A CA 1
ATOM 3849 C C . MET A 1 457 ? -30.808 6.023 31.339 1.00 51.16 457 MET A C 1
ATOM 3851 O O . MET A 1 457 ? -30.113 5.156 30.816 1.00 51.16 457 MET A O 1
ATOM 3855 N N . ASN A 1 458 ? -31.740 5.730 32.254 1.00 56.03 458 ASN A N 1
ATOM 3856 C CA . ASN A 1 458 ? -32.054 4.349 32.638 1.00 56.03 458 ASN A CA 1
ATOM 3857 C C . ASN A 1 458 ? -32.673 3.556 31.477 1.00 56.03 458 ASN A C 1
ATOM 3859 O O . ASN A 1 458 ? -32.342 2.388 31.290 1.00 56.03 458 ASN A O 1
ATOM 3863 N N . ASN A 1 459 ? -33.520 4.184 30.656 1.00 56.69 459 ASN A N 1
ATOM 3864 C CA . ASN A 1 459 ? -34.071 3.540 29.462 1.00 56.69 459 ASN A CA 1
ATOM 3865 C C . ASN A 1 459 ? -32.998 3.288 28.389 1.00 56.69 459 ASN A C 1
ATOM 3867 O O . ASN A 1 459 ? -33.014 2.231 27.774 1.00 56.69 459 ASN A O 1
ATOM 3871 N N . ILE A 1 460 ? -32.031 4.192 28.208 1.00 57.75 460 ILE A N 1
ATOM 3872 C CA . ILE A 1 460 ? -30.884 4.005 27.303 1.00 57.75 460 ILE A CA 1
ATOM 3873 C C . ILE A 1 460 ? -29.976 2.875 27.804 1.00 57.75 460 ILE A C 1
ATOM 3875 O O . ILE A 1 460 ? -29.590 2.010 27.023 1.00 57.75 460 ILE A O 1
ATOM 3879 N N . ALA A 1 461 ? -29.687 2.825 29.106 1.00 57.72 461 ALA A N 1
ATOM 3880 C CA . ALA A 1 461 ? -28.949 1.712 29.702 1.00 57.72 461 ALA A CA 1
ATOM 3881 C C . ALA A 1 461 ? -29.699 0.375 29.546 1.00 57.72 461 ALA A C 1
ATOM 3883 O O . ALA A 1 461 ? -29.075 -0.663 29.342 1.00 57.72 461 ALA A O 1
ATOM 3884 N N . ASN A 1 462 ? -31.036 0.394 29.567 1.00 59.53 462 ASN A N 1
ATOM 3885 C CA . ASN A 1 462 ? -31.856 -0.778 29.262 1.00 59.53 462 ASN A CA 1
ATOM 3886 C C . ASN A 1 462 ? -31.850 -1.149 27.768 1.00 59.53 462 ASN A C 1
ATOM 3888 O O . ASN A 1 462 ? -31.960 -2.329 27.460 1.00 59.53 462 ASN A O 1
ATOM 3892 N N . LEU A 1 463 ? -31.657 -0.203 26.842 1.00 60.94 463 LEU A N 1
ATOM 3893 C CA . LEU A 1 463 ? -31.467 -0.504 25.414 1.00 60.94 463 LEU A CA 1
ATOM 3894 C C . LEU A 1 463 ? -30.120 -1.197 25.154 1.00 60.94 463 LEU A C 1
ATOM 3896 O O . LEU A 1 463 ? -30.047 -2.083 24.312 1.00 60.94 463 LEU A O 1
ATOM 3900 N N . LEU A 1 464 ? -29.078 -0.885 25.933 1.00 62.94 464 LEU A N 1
ATOM 3901 C CA . LEU A 1 464 ? -27.807 -1.627 25.914 1.00 62.94 464 LEU A CA 1
ATOM 3902 C C . LEU A 1 464 ? -27.919 -3.055 26.478 1.00 62.94 464 LEU A C 1
ATOM 3904 O O . LEU A 1 464 ? -27.004 -3.861 26.320 1.00 62.94 464 LEU A O 1
ATOM 3908 N N . ARG A 1 465 ? -29.033 -3.388 27.140 1.00 62.72 465 ARG A N 1
ATOM 3909 C CA . ARG A 1 465 ? -29.339 -4.738 27.646 1.00 62.72 465 ARG A CA 1
ATOM 3910 C C . ARG A 1 465 ? -30.103 -5.600 26.645 1.00 62.72 465 ARG A C 1
ATOM 3912 O O . ARG A 1 465 ? -30.291 -6.785 26.903 1.00 62.72 465 ARG A O 1
ATOM 3919 N N . ILE A 1 466 ? -30.512 -5.030 25.516 1.00 63.88 466 ILE A N 1
ATOM 3920 C CA . ILE A 1 466 ? -31.280 -5.724 24.485 1.00 63.88 466 ILE A CA 1
ATOM 3921 C C . ILE A 1 466 ? -30.350 -6.630 23.659 1.00 63.88 466 ILE A C 1
ATOM 3923 O O . ILE A 1 466 ? -29.328 -6.126 23.189 1.00 63.88 466 ILE A O 1
ATOM 3927 N N . PRO A 1 467 ? -30.676 -7.927 23.468 1.00 61.03 467 PRO A N 1
ATOM 3928 C CA . PRO A 1 467 ? -29.833 -8.896 22.755 1.00 61.03 467 PRO A CA 1
ATOM 3929 C C . PRO A 1 467 ? -29.409 -8.423 21.356 1.00 61.03 467 PRO A C 1
ATOM 3931 O O . PRO A 1 467 ? -28.240 -8.552 20.999 1.00 61.03 467 PRO A O 1
ATOM 3934 N N . GLU A 1 468 ? -30.291 -7.735 20.635 1.00 63.09 468 GLU A N 1
ATOM 3935 C CA . GLU A 1 468 ? -30.036 -7.176 19.307 1.00 63.09 468 GLU A CA 1
ATOM 3936 C C . GLU A 1 468 ? -28.850 -6.190 19.297 1.00 63.09 468 GLU A C 1
ATOM 3938 O O . GLU A 1 468 ? -28.101 -6.120 18.325 1.00 63.09 468 GLU A O 1
ATOM 3943 N N . PHE A 1 469 ? -28.616 -5.438 20.381 1.00 63.31 469 PHE A N 1
ATOM 3944 C CA . PHE A 1 469 ? -27.448 -4.554 20.479 1.00 63.31 469 PHE A CA 1
ATOM 3945 C C . PHE A 1 469 ? -26.134 -5.349 20.589 1.00 63.31 469 PHE A C 1
ATOM 3947 O O . PHE A 1 469 ? -25.116 -4.953 20.022 1.00 63.31 469 PHE A O 1
ATOM 3954 N N . TYR A 1 470 ? -26.146 -6.493 21.281 1.00 65.19 470 TYR A N 1
ATOM 3955 C CA . TYR A 1 470 ? -24.974 -7.370 21.419 1.00 65.19 470 TYR A CA 1
ATOM 3956 C C . TYR A 1 470 ? -24.632 -8.062 20.114 1.00 65.19 470 TYR A C 1
ATOM 3958 O O . TYR A 1 470 ? -23.462 -8.205 19.768 1.00 65.19 470 TYR A O 1
ATOM 3966 N N . GLU A 1 471 ? -25.662 -8.482 19.400 1.00 61.97 471 GLU A N 1
ATOM 3967 C CA . GLU A 1 471 ? -25.517 -9.062 18.083 1.00 61.97 471 GLU A CA 1
ATOM 3968 C C . GLU A 1 471 ? -24.939 -8.047 17.089 1.00 61.97 471 GLU A C 1
ATOM 3970 O O . GLU A 1 471 ? -24.023 -8.349 16.330 1.00 61.97 471 GLU A O 1
ATOM 3975 N N . LEU A 1 472 ? -25.394 -6.795 17.140 1.00 65.25 472 LEU A N 1
ATOM 3976 C CA . LEU A 1 472 ? -24.812 -5.723 16.333 1.00 65.25 472 LEU A CA 1
ATOM 3977 C C . LEU A 1 472 ? -23.349 -5.446 16.707 1.00 65.25 472 LEU A C 1
ATOM 3979 O O . LEU A 1 472 ? -22.515 -5.246 15.821 1.00 65.25 472 LEU A O 1
ATOM 3983 N N . PHE A 1 473 ? -23.018 -5.485 17.999 1.00 68.56 473 PHE A N 1
ATOM 3984 C CA . PHE A 1 473 ? -21.639 -5.363 18.470 1.00 68.56 473 PHE A CA 1
ATOM 3985 C C . PHE A 1 473 ? -20.746 -6.478 17.916 1.00 68.56 473 PHE A C 1
ATOM 3987 O O . PHE A 1 473 ? -19.661 -6.199 17.399 1.00 68.56 473 PHE A O 1
ATOM 3994 N N . SER A 1 474 ? -21.179 -7.738 18.017 1.00 68.06 474 SER A N 1
ATOM 3995 C CA . SER A 1 474 ? -20.402 -8.880 17.527 1.00 68.06 474 SER A CA 1
ATOM 3996 C C . SER A 1 474 ? -20.253 -8.837 16.003 1.00 68.06 474 SER A C 1
ATOM 3998 O O . SER A 1 474 ? -19.164 -9.109 15.496 1.00 68.06 474 SER A O 1
ATOM 4000 N N . LEU A 1 475 ? -21.282 -8.381 15.273 1.00 68.38 475 LEU A N 1
ATOM 4001 C CA . LEU A 1 475 ? -21.219 -8.125 13.829 1.00 68.38 475 LEU A CA 1
ATOM 4002 C C . LEU A 1 475 ? -20.097 -7.153 13.466 1.00 68.38 475 LEU A C 1
ATOM 4004 O O . LEU A 1 475 ? -19.278 -7.441 12.594 1.00 68.38 475 LEU A O 1
ATOM 4008 N N . GLN A 1 476 ? -20.057 -6.003 14.136 1.00 66.62 476 GLN A N 1
ATOM 4009 C CA . GLN A 1 476 ? -19.094 -4.951 13.829 1.00 66.62 476 GLN A CA 1
ATOM 4010 C C . GLN A 1 476 ? -17.666 -5.317 14.246 1.00 66.62 476 GLN A C 1
ATOM 4012 O O . GLN A 1 476 ? -16.729 -5.093 13.483 1.00 66.62 476 GLN A O 1
ATOM 4017 N N . THR A 1 477 ? -17.493 -5.888 15.438 1.00 67.75 477 THR A N 1
ATOM 4018 C CA . THR A 1 477 ? -16.161 -6.078 16.040 1.00 67.75 477 THR A CA 1
ATOM 4019 C C . THR A 1 477 ? -15.491 -7.397 15.680 1.00 67.75 477 THR A C 1
ATOM 4021 O O . THR A 1 477 ? -14.265 -7.440 15.603 1.00 67.75 477 THR A O 1
ATOM 4024 N N . LEU A 1 478 ? -16.262 -8.462 15.437 1.00 70.56 478 LEU A N 1
ATOM 4025 C CA . LEU A 1 478 ? -15.714 -9.760 15.045 1.00 70.56 478 LEU A CA 1
ATOM 4026 C C . LEU A 1 478 ? -15.794 -9.933 13.532 1.00 70.56 478 LEU A C 1
ATOM 4028 O O . LEU A 1 478 ? -14.769 -10.087 12.883 1.00 70.56 478 LEU A O 1
ATOM 4032 N N . TYR A 1 479 ? -16.988 -9.852 12.947 1.00 73.50 479 TYR A N 1
ATOM 4033 C CA . TYR A 1 479 ? -17.185 -10.279 11.560 1.00 73.50 479 TYR A CA 1
ATOM 4034 C C . TYR A 1 479 ? -16.730 -9.245 10.521 1.00 73.50 479 TYR A C 1
ATOM 4036 O O . TYR A 1 479 ? -15.967 -9.589 9.615 1.00 73.50 479 TYR A O 1
ATOM 4044 N N . ILE A 1 480 ? -17.148 -7.979 10.650 1.00 76.19 480 ILE A N 1
ATOM 4045 C CA . ILE A 1 480 ? -16.763 -6.902 9.717 1.00 76.19 480 ILE A CA 1
ATOM 4046 C C . ILE A 1 480 ? -15.246 -6.713 9.729 1.00 76.19 480 ILE A C 1
ATOM 4048 O O . ILE A 1 480 ? -14.609 -6.791 8.680 1.00 76.19 480 ILE A O 1
ATOM 4052 N N . LYS A 1 481 ? -14.664 -6.544 10.916 1.00 78.31 481 LYS A N 1
ATOM 4053 C CA . LYS A 1 481 ? -13.217 -6.412 11.113 1.00 78.31 481 LYS A CA 1
ATOM 4054 C C . LYS A 1 481 ? -12.441 -7.544 10.440 1.00 78.31 481 LYS A C 1
ATOM 4056 O O . LYS A 1 481 ? -11.574 -7.300 9.603 1.00 78.31 481 LYS A O 1
ATOM 4061 N N . SER A 1 482 ? -12.750 -8.789 10.806 1.00 79.31 482 SER A N 1
ATOM 4062 C CA . SER A 1 482 ? -12.081 -9.975 10.268 1.00 79.31 482 SER A CA 1
ATOM 4063 C C . SER A 1 482 ? -12.137 -10.024 8.745 1.00 79.31 482 SER A C 1
ATOM 4065 O O . SER A 1 482 ? -11.124 -10.300 8.099 1.00 79.31 482 SER A O 1
ATOM 4067 N N . SER A 1 483 ? -13.296 -9.690 8.180 1.00 82.25 483 SER A N 1
ATOM 4068 C CA . SER A 1 483 ? -13.512 -9.671 6.735 1.00 82.25 483 SER A CA 1
ATOM 4069 C C . SER A 1 483 ? -12.689 -8.586 6.048 1.00 82.25 483 SER A C 1
ATOM 4071 O O . SER A 1 483 ? -11.980 -8.879 5.090 1.00 82.25 483 SER A O 1
ATOM 4073 N N . TYR A 1 484 ? -12.722 -7.349 6.553 1.00 86.31 484 TYR A N 1
ATOM 4074 C CA . TYR A 1 484 ? -11.967 -6.245 5.959 1.00 86.31 484 TYR A CA 1
ATOM 4075 C C . TYR A 1 484 ? -10.460 -6.428 6.103 1.00 86.31 484 TYR A C 1
ATOM 4077 O O . TYR A 1 484 ? -9.750 -6.180 5.138 1.00 86.31 484 TYR A O 1
ATOM 4085 N N . ARG A 1 485 ? -9.956 -6.931 7.236 1.00 85.94 485 ARG A N 1
ATOM 4086 C CA . ARG A 1 485 ? -8.523 -7.241 7.383 1.00 85.94 485 ARG A CA 1
ATOM 4087 C C . ARG A 1 485 ? -8.060 -8.304 6.395 1.00 85.94 485 ARG A C 1
ATOM 4089 O O . ARG A 1 485 ? -7.018 -8.147 5.770 1.00 85.94 485 ARG A O 1
ATOM 4096 N N . TYR A 1 486 ? -8.856 -9.353 6.200 1.00 87.19 486 TYR A N 1
ATOM 4097 C CA . TYR A 1 486 ? -8.548 -10.356 5.184 1.00 87.19 486 TYR A CA 1
ATOM 4098 C C . TYR A 1 486 ? -8.554 -9.757 3.773 1.00 87.19 486 TYR A C 1
ATOM 4100 O O . TYR A 1 486 ? -7.657 -10.017 2.974 1.00 87.19 486 TYR A O 1
ATOM 4108 N N . LEU A 1 487 ? -9.554 -8.928 3.474 1.00 89.31 487 LEU A N 1
ATOM 4109 C CA . LEU A 1 487 ? -9.691 -8.273 2.180 1.00 89.31 487 LEU A CA 1
ATOM 4110 C C . LEU A 1 487 ? -8.532 -7.297 1.918 1.00 89.31 487 LEU A C 1
ATOM 4112 O O . LEU A 1 487 ? -8.021 -7.267 0.804 1.00 89.31 487 LEU A O 1
ATOM 4116 N N . GLN A 1 488 ? -8.062 -6.579 2.941 1.00 91.69 488 GLN A N 1
ATOM 4117 C CA . GLN A 1 488 ? -6.847 -5.756 2.912 1.00 91.69 488 GLN A CA 1
ATOM 4118 C C . GLN A 1 488 ? -5.600 -6.595 2.601 1.00 91.69 488 GLN A C 1
ATOM 4120 O O . GLN A 1 488 ? -4.848 -6.253 1.690 1.00 91.69 488 GLN A O 1
ATOM 4125 N N . ASP A 1 489 ? -5.408 -7.717 3.302 1.00 91.06 489 ASP A N 1
ATOM 4126 C CA . ASP A 1 489 ? -4.252 -8.600 3.107 1.00 91.06 489 ASP A CA 1
ATOM 4127 C C . ASP A 1 489 ? -4.223 -9.212 1.699 1.00 91.06 489 ASP A C 1
ATOM 4129 O O . ASP A 1 489 ? -3.166 -9.290 1.069 1.00 91.06 489 ASP A O 1
ATOM 4133 N N . ILE A 1 490 ? -5.375 -9.645 1.176 1.00 91.88 490 ILE A N 1
ATOM 4134 C CA . ILE A 1 490 ? -5.457 -10.157 -0.196 1.00 91.88 490 ILE A CA 1
ATOM 4135 C C . ILE A 1 490 ? -5.283 -9.042 -1.220 1.00 91.88 490 ILE A C 1
ATOM 4137 O O . ILE A 1 490 ? -4.594 -9.256 -2.216 1.00 91.88 490 ILE A O 1
ATOM 4141 N N . LEU A 1 491 ? -5.857 -7.860 -0.992 1.00 93.19 491 LEU A N 1
ATOM 4142 C CA . LEU A 1 491 ? -5.682 -6.727 -1.897 1.00 93.19 491 LEU A CA 1
ATOM 4143 C C . LEU A 1 491 ? -4.207 -6.330 -2.004 1.00 93.19 491 LEU A C 1
ATOM 4145 O O . LEU A 1 491 ? -3.713 -6.101 -3.107 1.00 93.19 491 LEU A O 1
ATOM 4149 N N . LEU A 1 492 ? -3.482 -6.325 -0.881 1.00 92.31 492 LEU A N 1
ATOM 4150 C CA . LEU A 1 492 ? -2.041 -6.096 -0.874 1.00 92.31 492 LEU A CA 1
ATOM 4151 C C . LEU A 1 492 ? -1.306 -7.169 -1.691 1.00 92.31 492 LEU A C 1
ATOM 4153 O O . LEU A 1 492 ? -0.532 -6.824 -2.578 1.00 92.31 492 LEU A O 1
ATOM 4157 N N . LYS A 1 493 ? -1.592 -8.460 -1.469 1.00 92.62 493 LYS A N 1
ATOM 4158 C CA . LYS A 1 493 ? -0.992 -9.555 -2.259 1.00 92.62 493 LYS A CA 1
ATOM 4159 C C . LYS A 1 493 ? -1.285 -9.422 -3.752 1.00 92.62 493 LYS A C 1
ATOM 4161 O O . LYS A 1 493 ? -0.422 -9.695 -4.582 1.00 92.62 493 LYS A O 1
ATOM 4166 N N . GLN A 1 494 ? -2.493 -8.995 -4.102 1.00 92.38 494 GLN A N 1
ATOM 4167 C CA . GLN A 1 494 ? -2.898 -8.761 -5.483 1.00 92.38 494 GLN A CA 1
ATOM 4168 C C . GLN A 1 494 ? -2.120 -7.592 -6.101 1.00 92.38 494 GLN A C 1
ATOM 4170 O O . GLN A 1 494 ? -1.677 -7.680 -7.247 1.00 92.38 494 GLN A O 1
ATOM 4175 N N . MET A 1 495 ? -1.890 -6.520 -5.343 1.00 91.12 495 MET A N 1
ATOM 4176 C CA . MET A 1 495 ? -1.038 -5.416 -5.778 1.00 91.12 495 MET A CA 1
ATOM 4177 C C . MET A 1 495 ? 0.429 -5.829 -5.917 1.00 91.12 495 MET A C 1
ATOM 4179 O O . MET A 1 495 ? 1.047 -5.509 -6.932 1.00 91.12 495 MET A O 1
ATOM 4183 N N . GLU A 1 496 ? 0.976 -6.584 -4.962 1.00 90.81 496 GLU A N 1
ATOM 4184 C CA . GLU A 1 496 ? 2.329 -7.146 -5.046 1.00 90.81 496 GLU A CA 1
ATOM 4185 C C . GLU A 1 496 ? 2.484 -8.032 -6.285 1.00 90.81 496 GLU A C 1
ATOM 4187 O O . GLU A 1 496 ? 3.463 -7.902 -7.021 1.00 90.81 496 GLU A O 1
ATOM 4192 N N . PHE A 1 497 ? 1.493 -8.878 -6.573 1.00 91.44 497 PHE A N 1
ATOM 4193 C CA . PHE A 1 497 ? 1.476 -9.718 -7.767 1.00 91.44 497 PHE A CA 1
ATOM 4194 C C . PHE A 1 497 ? 1.471 -8.887 -9.057 1.00 91.44 497 PHE A C 1
ATOM 4196 O O . PHE A 1 497 ? 2.255 -9.154 -9.970 1.00 91.44 497 PHE A O 1
ATOM 4203 N N . LYS A 1 498 ? 0.653 -7.828 -9.138 1.00 89.31 498 LYS A N 1
ATOM 4204 C CA . LYS A 1 498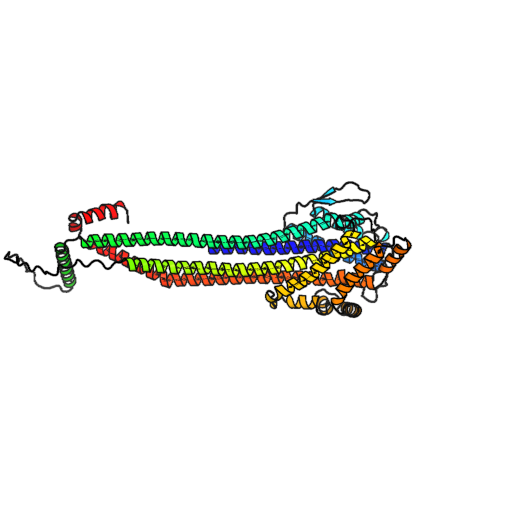 ? 0.662 -6.909 -10.290 1.00 89.31 498 LYS A CA 1
ATOM 4205 C C . LYS A 1 498 ? 2.002 -6.215 -10.465 1.00 89.31 498 LYS A C 1
ATOM 4207 O O . LYS A 1 498 ? 2.528 -6.176 -11.576 1.00 89.31 498 LYS A O 1
ATOM 4212 N N . ILE A 1 499 ? 2.574 -5.726 -9.372 1.00 88.00 499 ILE A N 1
ATOM 4213 C CA . ILE A 1 499 ? 3.896 -5.109 -9.355 1.00 88.00 499 ILE A CA 1
ATOM 4214 C C . ILE A 1 499 ? 4.961 -6.090 -9.873 1.00 88.00 499 ILE A C 1
ATOM 4216 O O . ILE A 1 499 ? 5.756 -5.737 -10.747 1.00 88.00 499 ILE A O 1
ATOM 4220 N N . GLN A 1 500 ? 4.957 -7.337 -9.397 1.00 88.25 500 GLN A N 1
ATOM 4221 C CA . GLN A 1 500 ? 5.885 -8.374 -9.854 1.00 88.25 500 GLN A CA 1
ATOM 4222 C C . GLN A 1 500 ? 5.698 -8.691 -11.342 1.00 88.25 500 GLN A C 1
ATOM 4224 O O . GLN A 1 500 ? 6.681 -8.750 -12.084 1.00 88.25 500 GLN A O 1
ATOM 4229 N N . ASN A 1 501 ? 4.455 -8.812 -11.811 1.00 89.50 501 ASN A N 1
ATOM 4230 C CA . ASN A 1 501 ? 4.162 -9.020 -13.228 1.00 89.50 501 ASN A CA 1
ATOM 4231 C C . ASN A 1 501 ? 4.686 -7.873 -14.098 1.00 89.50 501 ASN A C 1
ATOM 4233 O O . ASN A 1 501 ? 5.220 -8.120 -15.180 1.00 89.50 501 ASN A O 1
ATOM 4237 N N . PHE A 1 502 ? 4.603 -6.627 -13.628 1.00 87.19 502 PHE A N 1
ATOM 4238 C CA . PHE A 1 502 ? 5.170 -5.483 -14.341 1.00 87.19 502 PHE A CA 1
ATOM 4239 C C . PHE A 1 502 ? 6.695 -5.548 -14.418 1.00 87.19 502 PHE A C 1
ATOM 4241 O O . PHE A 1 502 ? 7.258 -5.312 -15.489 1.00 87.19 502 PHE A O 1
ATOM 4248 N N . ILE A 1 503 ? 7.372 -5.944 -13.336 1.00 85.94 503 ILE A N 1
ATOM 4249 C CA . ILE A 1 503 ? 8.824 -6.173 -13.350 1.00 85.94 503 ILE A CA 1
ATOM 4250 C C . ILE A 1 503 ? 9.181 -7.242 -14.395 1.00 85.94 503 ILE A C 1
ATOM 4252 O O . ILE A 1 503 ? 10.075 -7.025 -15.216 1.00 85.94 503 ILE A O 1
ATOM 4256 N N . VAL A 1 504 ? 8.456 -8.365 -14.421 1.00 89.88 504 VAL A N 1
ATOM 4257 C CA . VAL A 1 504 ? 8.686 -9.459 -15.381 1.00 89.88 504 VAL A CA 1
ATOM 4258 C C . VAL A 1 504 ? 8.469 -8.997 -16.825 1.00 89.88 504 VAL A C 1
ATOM 4260 O O . VAL A 1 504 ? 9.326 -9.242 -17.676 1.00 89.88 504 VAL A O 1
ATOM 4263 N N . GLN A 1 505 ? 7.376 -8.281 -17.108 1.00 88.12 505 GLN A N 1
ATOM 4264 C CA . GLN A 1 505 ? 7.100 -7.726 -18.440 1.00 88.12 505 GLN A CA 1
ATOM 4265 C C . GLN A 1 505 ? 8.237 -6.815 -18.919 1.00 88.12 505 GLN A C 1
ATOM 4267 O O . GLN A 1 505 ? 8.656 -6.893 -20.074 1.00 88.12 505 GLN A O 1
ATOM 4272 N N . ARG A 1 506 ? 8.796 -5.991 -18.028 1.00 84.62 506 ARG A N 1
ATOM 4273 C CA . ARG A 1 506 ? 9.906 -5.092 -18.365 1.00 84.62 506 ARG A CA 1
ATOM 4274 C C . ARG A 1 506 ? 11.214 -5.821 -18.619 1.00 84.62 506 ARG A C 1
ATOM 4276 O O . ARG A 1 506 ? 11.925 -5.470 -19.559 1.00 84.62 506 ARG A O 1
ATOM 4283 N N . ILE A 1 507 ? 11.524 -6.844 -17.826 1.00 87.81 507 ILE A N 1
ATOM 4284 C CA . ILE A 1 507 ? 12.683 -7.709 -18.078 1.00 87.81 507 ILE A CA 1
ATOM 4285 C C . ILE A 1 507 ? 12.548 -8.360 -19.459 1.00 87.81 507 ILE A C 1
ATOM 4287 O O . ILE A 1 507 ? 13.501 -8.362 -20.237 1.00 87.81 507 ILE A O 1
ATOM 4291 N N . LEU A 1 508 ? 11.354 -8.847 -19.801 1.00 89.62 508 LEU A N 1
ATOM 4292 C CA . LEU A 1 508 ? 11.078 -9.445 -21.102 1.00 89.62 508 LEU A CA 1
ATOM 4293 C C . LEU A 1 508 ? 11.259 -8.436 -22.250 1.00 89.62 508 LEU A C 1
ATOM 4295 O O . LEU A 1 508 ? 11.945 -8.753 -23.224 1.00 89.62 508 LEU A O 1
ATOM 4299 N N . PHE A 1 509 ? 10.738 -7.210 -22.128 1.00 87.19 509 PHE A N 1
ATOM 4300 C CA . PHE A 1 509 ? 10.962 -6.158 -23.129 1.00 87.19 509 PHE A CA 1
ATOM 4301 C C . PHE A 1 509 ? 12.441 -5.795 -23.282 1.00 87.19 509 PHE A C 1
ATOM 4303 O O . PHE A 1 509 ? 12.914 -5.626 -24.407 1.00 87.19 509 PHE A O 1
ATOM 4310 N N . LEU A 1 510 ? 13.193 -5.735 -22.180 1.00 87.69 510 LEU A N 1
ATOM 4311 C CA . LEU A 1 510 ? 14.633 -5.484 -22.215 1.00 87.69 510 LEU A CA 1
ATOM 4312 C C . LEU A 1 510 ? 15.386 -6.604 -22.951 1.00 87.69 510 LEU A C 1
ATOM 4314 O O . LEU A 1 510 ? 16.262 -6.316 -23.766 1.00 87.69 510 LEU A O 1
ATOM 4318 N N . ILE A 1 511 ? 15.037 -7.870 -22.706 1.00 90.38 511 ILE A N 1
ATOM 4319 C CA . ILE A 1 511 ? 15.639 -9.022 -23.396 1.00 90.38 511 ILE A CA 1
ATOM 4320 C C . ILE A 1 511 ? 15.355 -8.955 -24.898 1.00 90.38 511 ILE A C 1
ATOM 4322 O O . ILE A 1 511 ? 16.284 -9.061 -25.702 1.00 90.38 511 ILE A O 1
ATOM 4326 N N . ILE A 1 512 ? 14.094 -8.730 -25.287 1.00 90.06 512 ILE A N 1
ATOM 4327 C CA . ILE A 1 512 ? 13.707 -8.589 -26.698 1.00 90.06 512 ILE A CA 1
ATOM 4328 C C . ILE A 1 512 ? 14.490 -7.446 -27.347 1.00 90.06 512 ILE A C 1
ATOM 4330 O O . ILE A 1 512 ? 15.032 -7.610 -28.439 1.00 90.06 512 ILE A O 1
ATOM 4334 N N . PHE A 1 513 ? 14.613 -6.311 -26.663 1.00 88.94 513 PHE A N 1
ATOM 4335 C CA . PHE A 1 513 ? 15.367 -5.168 -27.159 1.00 88.94 513 PHE A CA 1
ATOM 4336 C C . PHE A 1 513 ? 16.853 -5.479 -27.382 1.00 88.94 513 PHE A C 1
ATOM 4338 O O . PHE A 1 513 ? 17.405 -5.119 -28.421 1.00 88.94 513 PHE A O 1
ATOM 4345 N N . ILE A 1 514 ? 17.501 -6.196 -26.458 1.00 90.06 514 ILE A N 1
ATOM 4346 C CA . ILE A 1 514 ? 18.899 -6.627 -26.616 1.00 90.06 514 ILE A CA 1
ATOM 4347 C C . ILE A 1 514 ? 19.050 -7.538 -27.839 1.00 90.06 514 ILE A C 1
ATOM 4349 O O . ILE A 1 514 ? 19.973 -7.347 -28.631 1.00 90.06 514 ILE A O 1
ATOM 4353 N N . ILE A 1 515 ? 18.133 -8.492 -28.031 1.00 91.69 515 ILE A N 1
ATOM 4354 C CA . ILE A 1 515 ? 18.135 -9.379 -29.202 1.00 91.69 515 ILE A CA 1
ATOM 4355 C C . ILE A 1 515 ? 17.996 -8.559 -30.491 1.00 91.69 515 ILE A C 1
ATOM 4357 O O . ILE A 1 515 ? 18.769 -8.758 -31.427 1.00 91.69 515 ILE A O 1
ATOM 4361 N N . VAL A 1 516 ? 17.067 -7.599 -30.530 1.00 87.38 516 VAL A N 1
ATOM 4362 C CA . VAL A 1 516 ? 16.867 -6.711 -31.686 1.00 87.38 516 VAL A CA 1
ATOM 4363 C C . VAL A 1 516 ? 18.121 -5.882 -31.979 1.00 87.38 516 VAL A C 1
ATOM 4365 O O . VAL A 1 516 ? 18.515 -5.775 -33.141 1.00 87.38 516 VAL A O 1
ATOM 4368 N N . ILE A 1 517 ? 18.802 -5.352 -30.956 1.00 88.12 517 ILE A N 1
ATOM 4369 C CA . ILE A 1 517 ? 20.083 -4.650 -31.133 1.00 88.12 517 ILE A CA 1
ATOM 4370 C C . ILE A 1 517 ? 21.140 -5.581 -31.722 1.00 88.12 517 ILE A C 1
ATOM 4372 O O . ILE A 1 517 ? 21.821 -5.186 -32.666 1.00 88.12 517 ILE A O 1
ATOM 4376 N N . LEU A 1 518 ? 21.293 -6.798 -31.191 1.00 90.62 518 LEU A N 1
ATOM 4377 C CA . LEU A 1 518 ? 22.294 -7.753 -31.672 1.00 90.62 518 LEU A CA 1
ATOM 4378 C C . LEU A 1 518 ? 22.045 -8.133 -33.131 1.00 90.62 518 LEU A C 1
ATOM 4380 O O . LEU A 1 518 ? 22.965 -8.087 -33.946 1.00 90.62 518 LEU A O 1
ATOM 4384 N N . VAL A 1 519 ? 20.795 -8.436 -33.483 1.00 88.81 519 VAL A N 1
ATOM 4385 C CA . VAL A 1 519 ? 20.400 -8.727 -34.865 1.00 88.81 519 VAL A CA 1
ATOM 4386 C C . VAL A 1 519 ? 20.666 -7.521 -35.765 1.00 88.81 519 VAL A C 1
ATOM 4388 O O . VAL A 1 519 ? 21.232 -7.678 -36.844 1.00 88.81 519 VAL A O 1
ATOM 4391 N N . SER A 1 520 ? 20.331 -6.308 -35.317 1.00 84.00 520 SER A N 1
ATOM 4392 C CA . SER A 1 520 ? 20.593 -5.093 -36.090 1.00 84.00 520 SER A CA 1
ATOM 4393 C C . SER A 1 520 ? 22.094 -4.836 -36.285 1.00 84.00 520 SER A C 1
ATOM 4395 O O . SER A 1 520 ? 22.543 -4.469 -37.373 1.00 84.00 520 SER A O 1
ATOM 4397 N N . LEU A 1 521 ? 22.904 -5.094 -35.258 1.00 86.81 521 LEU A N 1
ATOM 4398 C CA . LEU A 1 521 ? 24.356 -4.979 -35.331 1.00 86.81 521 LEU A CA 1
ATOM 4399 C C . LEU A 1 521 ? 24.924 -5.961 -36.365 1.00 86.81 521 LEU A C 1
ATOM 4401 O O . LEU A 1 521 ? 25.725 -5.560 -37.212 1.00 86.81 521 LEU A O 1
ATOM 4405 N N . LEU A 1 522 ? 24.470 -7.217 -36.350 1.00 89.06 522 LEU A N 1
ATOM 4406 C CA . LEU A 1 522 ? 24.903 -8.239 -37.305 1.00 89.06 522 LEU A CA 1
ATOM 4407 C C . LEU A 1 522 ? 24.457 -7.927 -38.744 1.00 89.06 522 LEU A C 1
ATOM 4409 O O . LEU A 1 522 ? 25.264 -8.030 -39.666 1.00 89.06 522 LEU A O 1
ATOM 4413 N N . LEU A 1 523 ? 23.195 -7.533 -38.942 1.00 84.25 523 LEU A N 1
ATOM 4414 C CA . LEU A 1 523 ? 22.601 -7.361 -40.273 1.00 84.25 523 LEU A CA 1
ATOM 4415 C C . LEU A 1 523 ? 22.898 -6.008 -40.923 1.00 84.25 523 LEU A C 1
ATOM 4417 O O . LEU A 1 523 ? 22.989 -5.935 -42.147 1.00 84.25 523 LEU A O 1
ATOM 4421 N N . PHE A 1 524 ? 23.036 -4.935 -40.142 1.00 80.56 524 PHE A N 1
ATOM 4422 C CA . PHE A 1 524 ? 23.221 -3.584 -40.679 1.00 80.56 524 PHE A CA 1
ATOM 4423 C C . PHE A 1 524 ? 24.608 -3.023 -40.385 1.00 80.56 524 PHE A C 1
ATOM 4425 O O . PHE A 1 524 ? 25.253 -2.500 -41.294 1.00 80.56 524 PHE A O 1
ATOM 4432 N N . TRP A 1 525 ? 25.095 -3.137 -39.146 1.00 82.44 525 TRP A N 1
ATOM 4433 C CA . TRP A 1 525 ? 26.326 -2.457 -38.734 1.00 82.44 525 TRP A CA 1
ATOM 4434 C C . TRP A 1 525 ? 27.601 -3.143 -39.235 1.00 82.44 525 TRP A C 1
ATOM 4436 O O . TRP A 1 525 ? 28.488 -2.478 -39.768 1.00 82.44 525 TRP A O 1
ATOM 4446 N N . ILE A 1 526 ? 27.693 -4.472 -39.136 1.00 83.75 526 ILE A N 1
ATOM 4447 C CA . ILE A 1 526 ? 28.844 -5.229 -39.655 1.00 83.75 526 ILE A CA 1
ATOM 4448 C C . ILE A 1 526 ? 29.043 -5.036 -41.165 1.00 83.75 526 ILE A C 1
ATOM 4450 O O . ILE A 1 526 ? 30.145 -4.636 -41.552 1.00 83.75 526 ILE A O 1
ATOM 4454 N N . PRO A 1 527 ? 28.043 -5.261 -42.041 1.00 81.06 527 PRO A N 1
ATOM 4455 C CA . PRO A 1 527 ? 28.250 -5.078 -43.478 1.00 81.06 527 PRO A CA 1
ATOM 4456 C C . PRO A 1 527 ? 28.543 -3.617 -43.830 1.00 81.06 527 PRO A C 1
ATOM 4458 O O . PRO A 1 527 ? 29.290 -3.332 -44.767 1.00 81.06 527 PRO A O 1
ATOM 4461 N N . PHE A 1 528 ? 28.002 -2.675 -43.057 1.00 77.25 528 PHE A N 1
ATOM 4462 C CA . PHE A 1 528 ? 28.335 -1.266 -43.187 1.00 77.25 528 PHE A CA 1
ATOM 4463 C C . PHE A 1 528 ? 29.816 -0.985 -42.882 1.00 77.25 528 PHE A C 1
ATOM 4465 O O . PHE A 1 528 ? 30.507 -0.392 -43.715 1.00 77.25 528 PHE A O 1
ATOM 4472 N N . LEU A 1 529 ? 30.328 -1.468 -41.747 1.00 78.19 529 LEU A N 1
ATOM 4473 C CA . LEU A 1 529 ? 31.739 -1.339 -41.380 1.00 78.19 529 LEU A CA 1
ATOM 4474 C C . LEU A 1 529 ? 32.662 -2.046 -42.375 1.00 78.19 529 LEU A C 1
ATOM 4476 O O . LEU A 1 529 ? 33.693 -1.490 -42.744 1.00 78.19 529 LEU A O 1
ATOM 4480 N N . GLN A 1 530 ? 32.295 -3.236 -42.853 1.00 79.06 530 GLN A N 1
ATOM 4481 C CA . GLN A 1 530 ? 33.059 -3.951 -43.879 1.00 79.06 530 GLN A CA 1
ATOM 4482 C C . GLN A 1 530 ? 33.138 -3.148 -45.181 1.00 79.06 530 GLN A C 1
ATOM 4484 O O . GLN A 1 530 ? 34.214 -3.040 -45.767 1.00 79.06 530 GLN A O 1
ATOM 4489 N N . ASN A 1 531 ? 32.033 -2.529 -45.608 1.00 74.75 531 ASN A N 1
ATOM 4490 C CA . ASN A 1 531 ? 32.024 -1.657 -46.780 1.00 74.75 531 ASN A CA 1
ATOM 4491 C C . ASN A 1 531 ? 32.902 -0.417 -46.580 1.00 74.75 531 ASN A C 1
ATOM 4493 O O . ASN A 1 531 ? 33.671 -0.081 -47.479 1.00 74.75 531 ASN A O 1
ATOM 4497 N N . ILE A 1 532 ? 32.846 0.236 -45.414 1.00 72.50 532 ILE A N 1
ATOM 4498 C CA . ILE A 1 532 ? 33.737 1.363 -45.096 1.00 72.50 532 ILE A CA 1
ATOM 4499 C C . ILE A 1 532 ? 35.197 0.915 -45.095 1.00 72.50 532 ILE A C 1
ATOM 4501 O O . ILE A 1 532 ? 36.019 1.542 -45.757 1.00 72.50 532 ILE A O 1
ATOM 4505 N N . ASN A 1 533 ? 35.528 -0.187 -44.424 1.00 74.50 533 ASN A N 1
ATOM 4506 C CA . ASN A 1 533 ? 36.892 -0.705 -44.360 1.00 74.50 533 ASN A CA 1
ATOM 4507 C C . ASN A 1 533 ? 37.420 -1.075 -45.747 1.00 74.50 533 ASN A C 1
ATOM 4509 O O . ASN A 1 533 ? 38.539 -0.700 -46.090 1.00 74.50 533 ASN A O 1
ATOM 4513 N N . LYS A 1 534 ? 36.600 -1.725 -46.582 1.00 75.56 534 LYS A N 1
ATOM 4514 C CA . LYS A 1 534 ? 36.939 -2.013 -47.981 1.00 75.56 534 LYS A CA 1
ATOM 4515 C C . LYS A 1 534 ? 37.201 -0.728 -48.765 1.00 75.56 534 LYS A C 1
ATOM 4517 O O . LYS A 1 534 ? 38.158 -0.670 -49.533 1.00 75.56 534 LYS A O 1
ATOM 4522 N N . GLN A 1 535 ? 36.389 0.311 -48.566 1.00 67.88 535 GLN A N 1
ATOM 4523 C CA . GLN A 1 535 ? 36.590 1.605 -49.219 1.00 67.88 535 GLN A CA 1
ATOM 4524 C C . GLN A 1 535 ? 37.856 2.317 -48.731 1.00 67.88 535 GLN A C 1
ATOM 4526 O O . GLN A 1 535 ? 38.616 2.818 -49.557 1.00 67.88 535 GLN A O 1
ATOM 4531 N N . ILE A 1 536 ? 38.120 2.339 -47.423 1.00 70.62 536 ILE A N 1
ATOM 4532 C CA . ILE A 1 536 ? 39.342 2.915 -46.847 1.00 70.62 536 ILE A CA 1
ATOM 4533 C C . ILE A 1 536 ? 40.566 2.175 -47.383 1.00 70.62 536 ILE A C 1
ATOM 4535 O O . ILE A 1 536 ? 41.502 2.817 -47.851 1.00 70.62 536 ILE A O 1
ATOM 4539 N N . TRP A 1 537 ? 40.551 0.841 -47.367 1.00 73.25 537 TRP A N 1
ATOM 4540 C CA . TRP A 1 537 ? 41.657 0.022 -47.855 1.00 73.25 537 TRP A CA 1
ATOM 4541 C C . TRP A 1 537 ? 41.895 0.227 -49.351 1.00 73.25 537 TRP A C 1
ATOM 4543 O O . TRP A 1 537 ? 43.014 0.529 -49.747 1.00 73.25 537 TRP A O 1
ATOM 4553 N N . SER A 1 538 ? 40.837 0.212 -50.169 1.00 69.06 538 SER A N 1
ATOM 4554 C CA . SER A 1 538 ? 40.929 0.543 -51.597 1.00 69.06 538 SER A CA 1
ATOM 4555 C C . SER A 1 538 ? 41.520 1.937 -51.828 1.00 69.06 538 SER A C 1
ATOM 4557 O O . SER A 1 538 ? 42.352 2.104 -52.715 1.00 69.06 538 SER A O 1
ATOM 4559 N N . THR A 1 539 ? 41.151 2.923 -51.006 1.00 67.75 539 THR A N 1
ATOM 4560 C CA . THR A 1 539 ? 41.683 4.290 -51.108 1.00 67.75 539 THR A CA 1
ATOM 4561 C C . THR A 1 539 ? 43.158 4.359 -50.683 1.00 67.75 539 THR A C 1
ATOM 4563 O O . THR A 1 539 ? 43.945 5.052 -51.326 1.00 67.75 539 THR A O 1
ATOM 4566 N N . LYS A 1 540 ? 43.559 3.610 -49.644 1.00 68.06 540 LYS A N 1
ATOM 4567 C CA . LYS A 1 540 ? 44.964 3.468 -49.222 1.00 68.06 540 LYS A CA 1
ATOM 4568 C C . LYS A 1 540 ? 45.815 2.801 -50.307 1.00 68.06 540 LYS A C 1
ATOM 4570 O O . LYS A 1 540 ? 46.877 3.321 -50.629 1.00 68.06 540 LYS A O 1
ATOM 4575 N N . CYS A 1 541 ? 45.333 1.710 -50.903 1.00 68.25 541 CYS A N 1
ATOM 4576 C CA . CYS A 1 541 ? 46.011 1.028 -52.008 1.00 68.25 541 CYS A CA 1
ATOM 4577 C C . CYS A 1 541 ? 46.148 1.935 -53.234 1.00 68.25 541 CYS A C 1
ATOM 4579 O O . CYS A 1 541 ? 47.207 2.000 -53.848 1.00 68.25 541 CYS A O 1
ATOM 4581 N N . LEU A 1 542 ? 45.090 2.676 -53.567 1.00 66.12 542 LEU A N 1
ATOM 4582 C CA . LEU A 1 542 ? 45.107 3.636 -54.663 1.00 66.12 542 LEU A CA 1
ATOM 4583 C C . LEU A 1 542 ? 46.208 4.687 -54.443 1.00 66.12 542 LEU A C 1
ATOM 4585 O O . LEU A 1 542 ? 47.037 4.865 -55.327 1.00 66.12 542 LEU A O 1
ATOM 4589 N N . LEU A 1 543 ? 46.312 5.272 -53.242 1.00 65.00 543 LEU A N 1
ATOM 4590 C CA . LEU A 1 543 ? 47.408 6.183 -52.872 1.00 65.00 543 LEU A CA 1
ATOM 4591 C C . LEU A 1 543 ? 48.809 5.556 -52.973 1.00 65.00 543 LEU A C 1
ATOM 4593 O O . LEU A 1 543 ? 49.735 6.254 -53.375 1.00 65.00 543 LEU A O 1
ATOM 4597 N N . SER A 1 544 ? 48.978 4.267 -52.655 1.00 66.75 544 SER A N 1
ATOM 4598 C CA . SER A 1 544 ? 50.283 3.594 -52.781 1.00 66.75 544 SER A CA 1
ATOM 4599 C C . SER A 1 544 ? 50.722 3.329 -54.224 1.00 66.75 544 SER A C 1
ATOM 4601 O O . SER A 1 544 ? 51.901 3.079 -54.448 1.00 66.75 544 SER A O 1
ATOM 4603 N N . PHE A 1 545 ? 49.813 3.400 -55.204 1.00 66.19 545 PHE A N 1
ATOM 4604 C CA . PHE A 1 545 ? 50.154 3.197 -56.617 1.00 66.19 545 PHE A CA 1
ATOM 4605 C C . PHE A 1 545 ? 50.794 4.419 -57.288 1.00 66.19 545 PHE A C 1
ATOM 4607 O O . PHE A 1 545 ? 51.302 4.289 -58.399 1.00 66.19 545 PHE A O 1
ATOM 4614 N N . ILE A 1 546 ? 50.794 5.601 -56.659 1.00 64.62 546 ILE A N 1
ATOM 4615 C CA . ILE A 1 546 ? 51.492 6.761 -57.227 1.00 64.62 546 ILE A CA 1
ATOM 4616 C C . ILE A 1 546 ? 52.988 6.629 -56.900 1.00 64.62 546 ILE A C 1
ATOM 4618 O O . ILE A 1 546 ? 53.350 6.692 -55.723 1.00 64.62 546 ILE A O 1
ATOM 4622 N N . PRO A 1 547 ? 53.883 6.487 -57.896 1.00 65.56 547 PRO A N 1
ATOM 4623 C CA . PRO A 1 547 ? 55.310 6.425 -57.622 1.00 65.56 547 PRO A CA 1
ATOM 4624 C C . PRO A 1 547 ? 55.816 7.746 -57.037 1.00 65.56 547 PRO A C 1
ATOM 4626 O O . PRO A 1 547 ? 55.429 8.837 -57.464 1.00 65.56 547 PRO A O 1
ATOM 4629 N N . VAL A 1 548 ? 56.747 7.640 -56.087 1.00 61.97 548 VAL A N 1
ATOM 4630 C CA . VAL A 1 548 ? 57.308 8.765 -55.312 1.00 61.97 548 VAL A CA 1
ATOM 4631 C C . VAL A 1 548 ? 57.871 9.879 -56.209 1.00 61.97 548 VAL A C 1
ATOM 4633 O O . VAL A 1 548 ? 57.798 11.059 -55.872 1.00 61.97 548 VAL A O 1
ATOM 4636 N N . ASN A 1 549 ? 58.365 9.523 -57.394 1.00 59.38 549 ASN A N 1
ATOM 4637 C CA . ASN A 1 549 ? 58.935 10.475 -58.347 1.00 59.38 549 ASN A CA 1
ATOM 4638 C C . ASN A 1 549 ? 57.879 11.358 -59.036 1.00 59.38 549 ASN A C 1
ATOM 4640 O O . ASN A 1 549 ? 58.186 12.494 -59.388 1.00 59.38 549 ASN A O 1
ATOM 4644 N N . GLU A 1 550 ? 56.645 10.872 -59.205 1.00 61.88 550 GLU A N 1
ATOM 4645 C CA . GLU A 1 550 ? 55.531 11.650 -59.774 1.00 61.88 550 GLU A CA 1
ATOM 4646 C C . GLU A 1 550 ? 54.824 12.496 -58.701 1.00 61.88 550 GLU A C 1
ATOM 4648 O O . GLU A 1 550 ? 54.357 13.600 -58.984 1.00 61.88 550 GLU A O 1
ATOM 4653 N N . ILE A 1 551 ? 54.850 12.045 -57.439 1.00 62.09 551 ILE A N 1
ATOM 4654 C CA . ILE A 1 551 ? 54.368 12.808 -56.275 1.00 62.09 551 ILE A CA 1
ATOM 4655 C C . ILE A 1 551 ? 55.062 14.175 -56.162 1.00 62.09 551 ILE A C 1
ATOM 4657 O O . ILE A 1 551 ? 54.409 15.170 -55.853 1.00 62.09 551 ILE A O 1
ATOM 4661 N N . ASN A 1 552 ? 56.369 14.233 -56.432 1.00 59.28 552 ASN A N 1
ATOM 4662 C CA . ASN A 1 552 ? 57.162 15.461 -56.324 1.00 59.28 552 ASN A CA 1
ATOM 4663 C C . ASN A 1 552 ? 56.999 16.417 -57.518 1.00 59.28 552 ASN A C 1
ATOM 4665 O O . ASN A 1 552 ? 57.412 17.570 -57.425 1.00 59.28 552 ASN A O 1
ATOM 4669 N N . LYS A 1 553 ? 56.427 15.962 -58.641 1.00 61.12 553 LYS A N 1
ATOM 4670 C CA . LYS A 1 553 ? 56.257 16.779 -59.857 1.00 61.12 553 LYS A CA 1
ATOM 4671 C C . LYS A 1 553 ? 54.936 17.539 -59.878 1.00 61.12 553 LYS A C 1
ATOM 4673 O O . LYS A 1 553 ? 54.868 18.641 -60.416 1.00 61.12 553 LYS A O 1
ATOM 4678 N N . VAL A 1 554 ? 53.886 16.972 -59.288 1.00 62.56 554 VAL A N 1
ATOM 4679 C CA . VAL A 1 554 ? 52.558 17.592 -59.250 1.00 62.56 554 VAL A CA 1
ATOM 4680 C C . VAL A 1 554 ? 52.370 18.295 -57.905 1.00 62.56 554 VAL A C 1
ATOM 4682 O O . VAL A 1 554 ? 52.104 17.655 -56.888 1.00 62.56 554 VAL A O 1
ATOM 4685 N N . TYR A 1 555 ? 52.463 19.630 -57.904 1.00 61.34 555 TYR A N 1
ATOM 4686 C CA . TYR A 1 555 ? 52.378 20.474 -56.699 1.00 61.34 555 TYR A CA 1
ATOM 4687 C C . TYR A 1 555 ? 51.162 20.153 -55.811 1.00 61.34 555 TYR A C 1
ATOM 4689 O O . TYR A 1 555 ? 51.276 20.119 -54.588 1.00 61.34 555 TYR A O 1
ATOM 4697 N N . ASN A 1 556 ? 50.008 19.843 -56.410 1.00 59.44 556 ASN A N 1
ATOM 4698 C CA . ASN A 1 556 ? 48.789 19.500 -55.671 1.00 59.44 556 ASN A CA 1
ATOM 4699 C C . ASN A 1 556 ? 48.894 18.157 -54.922 1.00 59.44 556 ASN A C 1
ATOM 4701 O O . ASN A 1 556 ? 48.364 18.037 -53.816 1.00 59.44 556 ASN A O 1
ATOM 4705 N N . ILE A 1 557 ? 49.609 17.169 -55.480 1.00 61.66 557 ILE A N 1
ATOM 4706 C CA . ILE A 1 557 ? 49.860 15.867 -54.837 1.00 61.66 557 ILE A CA 1
ATOM 4707 C C . ILE A 1 557 ? 50.828 16.056 -53.662 1.00 61.66 557 ILE A C 1
ATOM 4709 O O . ILE A 1 557 ? 50.551 15.606 -52.548 1.00 61.66 557 ILE A O 1
ATOM 4713 N N . GLN A 1 558 ? 51.919 16.794 -53.883 1.00 60.06 558 GLN A N 1
ATOM 4714 C CA . GLN A 1 558 ? 52.907 17.122 -52.854 1.00 60.06 558 GLN A CA 1
ATOM 4715 C C . GLN A 1 558 ? 52.289 17.923 -51.695 1.00 60.06 558 GLN A C 1
ATOM 4717 O O . GLN A 1 558 ? 52.499 17.592 -50.525 1.00 60.06 558 GLN A O 1
ATOM 4722 N N . TYR A 1 559 ? 51.471 18.934 -52.009 1.00 65.81 559 TYR A N 1
ATOM 4723 C CA . TYR A 1 559 ? 50.749 19.743 -51.026 1.00 65.81 559 TYR A CA 1
ATOM 4724 C C . TYR A 1 559 ? 49.774 18.894 -50.202 1.00 65.81 559 TYR A C 1
ATOM 4726 O O . TYR A 1 559 ? 49.709 19.047 -48.981 1.00 65.81 559 TYR A O 1
ATOM 4734 N N . PHE A 1 560 ? 49.040 17.975 -50.836 1.00 65.75 560 PHE A N 1
ATOM 4735 C CA . PHE A 1 560 ? 48.125 17.076 -50.136 1.00 65.75 560 PHE A CA 1
ATOM 4736 C C . PHE A 1 560 ? 48.866 16.108 -49.202 1.00 65.75 560 PHE A C 1
ATOM 4738 O O . PHE A 1 560 ? 48.491 15.971 -48.039 1.00 65.75 560 PHE A O 1
ATOM 4745 N N . ILE A 1 561 ? 49.961 15.490 -49.651 1.00 65.00 561 ILE A N 1
ATOM 4746 C CA . ILE A 1 561 ? 50.740 14.552 -48.826 1.00 65.00 561 ILE A CA 1
ATOM 4747 C C . ILE A 1 561 ? 51.405 15.272 -47.640 1.00 65.00 561 ILE A C 1
ATOM 4749 O O . ILE A 1 561 ? 51.308 14.804 -46.504 1.00 65.00 561 ILE A O 1
ATOM 4753 N N . GLN A 1 562 ? 52.007 16.447 -47.852 1.00 63.25 562 GLN A N 1
ATOM 4754 C CA . GLN A 1 562 ? 52.645 17.208 -46.770 1.00 63.25 562 GLN A CA 1
ATOM 4755 C C . GLN A 1 562 ? 51.644 17.822 -45.780 1.00 63.25 562 GLN A C 1
ATOM 4757 O O . GLN A 1 562 ? 51.872 17.773 -44.569 1.00 63.25 562 GLN A O 1
ATOM 4762 N N . ASN A 1 563 ? 50.531 18.395 -46.250 1.00 61.28 563 ASN A N 1
ATOM 4763 C CA . ASN A 1 563 ? 49.614 19.133 -45.374 1.00 61.28 563 ASN A CA 1
ATOM 4764 C C . ASN A 1 563 ? 48.438 18.305 -44.841 1.00 61.28 563 ASN A C 1
ATOM 4766 O O . ASN A 1 563 ? 47.930 18.623 -43.765 1.00 61.28 563 ASN A O 1
ATOM 4770 N N . VAL A 1 564 ? 48.003 17.253 -45.543 1.00 61.59 564 VAL A N 1
ATOM 4771 C CA . VAL A 1 564 ? 46.856 16.423 -45.130 1.00 61.59 564 VAL A CA 1
ATOM 4772 C C . VAL A 1 564 ? 47.305 15.107 -44.501 1.00 61.59 564 VAL A C 1
ATOM 4774 O O . VAL A 1 564 ? 46.770 14.747 -43.460 1.00 61.59 564 VAL A O 1
ATOM 4777 N N . ILE A 1 565 ? 48.307 14.419 -45.053 1.00 61.03 565 ILE A N 1
ATOM 4778 C CA . ILE A 1 565 ? 48.752 13.122 -44.510 1.00 61.03 565 ILE A CA 1
ATOM 4779 C C . ILE A 1 565 ? 49.776 13.323 -43.380 1.00 61.03 565 ILE A C 1
ATOM 4781 O O . ILE A 1 565 ? 49.560 12.864 -42.260 1.00 61.03 565 ILE A O 1
ATOM 4785 N N . LEU A 1 566 ? 50.853 14.080 -43.625 1.00 57.31 566 LEU A N 1
ATOM 4786 C CA . LEU A 1 566 ? 51.946 14.250 -42.653 1.00 57.31 566 LEU A CA 1
ATOM 4787 C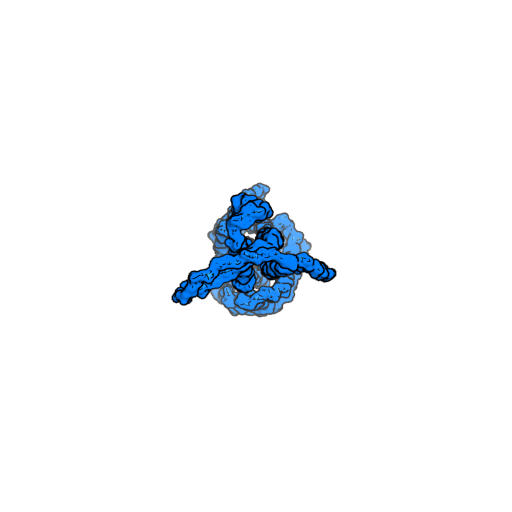 C . LEU A 1 566 ? 51.615 15.211 -41.494 1.00 57.31 566 LEU A C 1
ATOM 4789 O O . LEU A 1 566 ? 51.995 14.946 -40.355 1.00 57.31 566 LEU A O 1
ATOM 4793 N N . LYS A 1 567 ? 50.889 16.311 -41.749 1.00 49.00 567 LYS A N 1
ATOM 4794 C CA . LYS A 1 567 ? 50.535 17.309 -40.714 1.00 49.00 567 LYS A CA 1
ATOM 4795 C C . LYS A 1 567 ? 49.278 16.983 -39.903 1.00 49.00 567 LYS A C 1
ATOM 4797 O O . LYS A 1 567 ? 49.234 17.338 -38.728 1.00 49.00 567 LYS A O 1
ATOM 4802 N N . ARG A 1 568 ? 48.250 16.358 -40.497 1.00 49.09 568 ARG A N 1
ATOM 4803 C CA . ARG A 1 568 ? 46.977 16.064 -39.799 1.00 49.09 568 ARG A CA 1
ATOM 4804 C C . ARG A 1 568 ? 46.889 14.653 -39.203 1.00 49.09 568 ARG A C 1
ATOM 4806 O O . ARG A 1 568 ? 45.915 14.400 -38.505 1.00 49.09 568 ARG A O 1
ATOM 4813 N N . LYS A 1 569 ? 47.886 13.780 -39.422 1.00 42.62 569 LYS A N 1
ATOM 4814 C CA . LYS A 1 569 ? 47.921 12.384 -38.930 1.00 42.62 569 LYS A CA 1
ATOM 4815 C C . LYS A 1 569 ? 46.592 11.636 -39.155 1.00 42.62 569 LYS A C 1
ATOM 4817 O O . LYS A 1 569 ? 46.011 11.114 -38.206 1.00 42.62 569 LYS A O 1
ATOM 4822 N N . VAL A 1 570 ? 46.097 11.638 -40.394 1.00 39.50 570 VAL A N 1
ATOM 4823 C CA . VAL A 1 570 ? 44.935 10.821 -40.803 1.00 39.50 570 VAL A CA 1
ATOM 4824 C C . VAL A 1 570 ? 45.363 9.384 -41.067 1.00 39.50 570 VAL A C 1
ATOM 4826 O O . VAL A 1 570 ? 46.429 9.210 -41.700 1.00 39.50 570 VAL A O 1
#

pLDDT: mean 75.79, std 16.73, range [30.77, 96.19]

InterPro domains:
  IPR052994 Tiny macrocysts signaling regulators [PTHR31600] (26-553)